Protein 4K39 (pdb70)

B-factor: mean 26.73, std 8.65, range [12.4, 68.25]

Organism: Clostridium perfringens (strain ATCC 13124 / DSM 756 / JCM 1290 / NCIMB 6125 / NCTC 8237 / Type A) (NCBI:txid195103)

Sequence (740 aa):
PPLSLLIKPASSGCNLKCTYCFYHKSYGIMRDEVLESMVKRVLNEANGHCSFAFQGGEPTLAGLEFFEKLMELQRKHNYKNLKIYNSLQTNGTLIDESWAKFLSENKFLVGLSMDGPKEIHNLNRKDCCGLDTFSKVERAAELFKKYKVEFNILCVVTSNTARHVNKVYKYFKEKDFKFLQFINCLDPLYEEKGKYNYSLKPKDYTKFLKNLFDFWYEDFLNGNRVSIRYFDGLLETILLGKSSSCGMNGTCTCQQFVVESDGSVYPCDFYVLDKWRLGNIQDMTMKELFETNKNHEFIKLSFKVHEECKKCKWFRLCKGGCRRCRDSKEDSALELNYYCQSYKEFFEYAFPRLINVANNIKPPLSLLIKPASSGCNLKCTYCFYHSYGIMRDEVLESMVKRVLNEANGHCSFAFQGGEPTLAGLEFFEKLMELQRKHNYKNLKIYNSLQTNGTLIDESWAKFLSENKFLVGLSMDGPKEIHNLNRKDCCGLDTFSKVERAAELFKKYKVEFNILCVVTSNTARHVNKVYKYFKEKDFKFLQFINCLDPLYEEKGKYNYSLKPKDYTKFLKNLFDFWYEDFLNGNRVSIRYFDGLLETILLGKSSSCGMNGTCTCQFVVESDGSVYPCDDFYVLDKWRLGNIQDMTMKELFETNKNHEFIKLSFKVHEECKKCKWFRLCKGGCRRCRDSKEDSALELNYYCQSYKEFFEYAFPRLINVANNIAVPSCIPSRAAVPSCCIPSRA

Foldseek 3Di:
DEEEEEEAQQAQAAQFDFQLDPQNVTPGGFDPVQLLLQLLLNLVPGDQAYEYEYDHHARCVNDPVSVVVNVVSNVPRNVVPHHYAYEYEHCQLPDDLVNLQVLLVVQYEYEHEAAADQPRRLVGIAGPVSHGRRVSSVVSVVSCVVSVRHYAYEHEQWLVCLVPVVRRVVRCVVVVRQHYEYHYRFHQFQDDADPDPRGQALVSLLSNLLVNLVVQLVCVVVVNHGHYQVLVQLLCCVPPVGGPDAQQNQWFAQNFYQHSHQFTFRDPSDPDPQGGQGGSSPDRPVSSCPGPSNVCRGVLSNDDEPVLVPDPCCSRRNQTGQSQQRNHPPDRGHRGSNVVSVVSSCVNCVVVSVVVSVVVD/DAEEAEEEQQAQAAQWDFQLDPCCGGDGFDLLQLLLLLLQNLVPGDQEYEYEYDHRASCVSDPVVVVSNVVSNVVRNPVVHHYAYEYEHCQLVDDLVNLQVQLVVQYEYEHEAAADQVRRLVGIAGPVSHGRVVSSVVSVVSNVVSVHHYAYEHEQWLVCLVVVVRRVVRCVVVVRQHYEYHASDDQAQDDPPPGRRHDALVSLLSSLLVNLVVQLVCVVVVNHRHYQVLVQLLCCVQPVGGPDAQFHQWFAQNQYQGSHQFTFRDPSDPDPQGGQGGSNPDRVVSSCPGPSNVVRGVLSNDDEPVLVPDPCCSRRNQTHQSQQRNDPPDRGHGRSNVVSVVSSCVSCVVVSVVVSVVD/DDDPVDDDDD/DDDPVDDDDD

Secondary structure (DSSP, 8-state):
--EEEEE-TTTT--SB--TT--------SPPHHHHHHHHHHHHHH-SSEEEEEE-SS-GGGG-HHHHHHHHHHHHHH-TT--EEEEEEEE--TT--HHHHHHHHHTT-EEEEE--SSHHHHHTT--BTTS---HHHHHHHHHHHHHHT-EEEEEEEE-HHHHH-HHHHHHHHHHTT--EEEEEEPPPPTTSPTT-STT---HHHHHHHHHHHHHHHHHHHHTT---EEHHHHHHHHHHHHS--SBTTSSSS-----EE-TTSEEES-GGG-SGGG--EETTTS-HHHHHTSHHHHHHHHHTTPPPHHHHT-TTHHHHTT--GGGT--STTSPP-S-TTHHHHHHHHHHHHHHHHHHHHHT-/--EEEEE-TTTT--SB--TT-S--------HHHHHHHHHHHHHH-SSEEEEEE-SS-GGGG-HHHHHHHHHHHHHH-TT--EEEEEEEE-STT--HHHHHHHHHTT-EEEEE--SSHHHHHHH-BBTTS-B-HHHHHHHHHHHHHHT-EEEEEEEE-TTGGG-HHHHHHHHHHTT--EEEEEE-PPPTTSPTTSSSSS--HHHHHHHHHHHHHHHHHHHHTT---EEHHHHHHHHHHHHSS-SBTTSSSS-----EE-TTSEEES-GGG-SGGG--EETTTS-HHHHHHSHHHHHHHHHTT---HHHHT-TTHHHHTT--GGGG--STTS-----TTHHHHHHHHHHHHHHHHHHHHT-/-B-TTS----/-B-TTS----

Radius of gyration: 32.11 Å; Cα contacts (8 Å, |Δi|>4): 1420; chains: 4; bounding box: 66×58×91 Å

Structure (mmCIF, N/CA/C/O backbone):
data_4K39
#
_entry.id   4K39
#
_cell.length_a   44.031
_cell.length_b   91.915
_cell.length_c   91.004
_cell.angle_alpha   90.000
_cell.angle_beta   91.100
_cell.angle_gamma   90.000
#
_symmetry.space_group_name_H-M   'P 1 21 1'
#
loop_
_entity.id
_entity.type
_entity.pdbx_description
1 polymer 'Anaerobic sulfatase-maturating enzyme'
2 polymer 'Cp18Cys peptide'
3 non-polymer 'IRON/SULFUR CLUSTER'
4 non-polymer S-ADENOSYLMETHIONINE
5 non-polymer GLYCEROL
6 non-polymer 'CHLORIDE ION'
7 water water
#
loop_
_atom_site.group_PDB
_atom_site.id
_atom_site.type_symbol
_atom_site.label_atom_id
_atom_site.label_alt_id
_atom_site.label_comp_id
_atom_site.label_asym_id
_atom_site.label_entity_id
_atom_site.label_seq_id
_atom_site.pdbx_PDB_ins_code
_atom_site.Cartn_x
_atom_site.Cartn_y
_atom_site.Cartn_z
_atom_site.occupancy
_atom_site.B_iso_or_equiv
_atom_site.auth_seq_id
_atom_site.auth_comp_id
_atom_site.auth_asym_id
_atom_site.auth_atom_id
_atom_site.pdbx_PDB_model_num
ATOM 1 N N . PRO A 1 2 ? 13.268 25.364 15.758 1.00 37.90 2 PRO A N 1
ATOM 2 C CA . PRO A 1 2 ? 13.187 24.492 16.931 1.00 36.79 2 PRO A CA 1
ATOM 3 C C . PRO A 1 2 ? 12.804 25.321 18.165 1.00 32.18 2 PRO A C 1
ATOM 4 O O . PRO A 1 2 ? 12.998 26.559 18.150 1.00 26.85 2 PRO A O 1
ATOM 6 N N . PRO A 1 3 ? 12.228 24.655 19.212 1.00 28.29 3 PRO A N 1
ATOM 7 C CA . PRO A 1 3 ? 11.968 25.354 20.486 1.00 24.15 3 PRO A CA 1
ATOM 8 C C . PRO A 1 3 ? 13.269 25.846 21.068 1.00 23.28 3 PRO A C 1
ATOM 9 O O . PRO A 1 3 ? 14.324 25.358 20.677 1.00 25.36 3 PRO A O 1
ATOM 13 N N . LEU A 1 4 ? 13.200 26.814 21.976 1.00 20.65 4 LEU A N 1
ATOM 14 C CA . LEU A 1 4 ? 14.401 27.367 22.583 1.00 22.64 4 LEU A CA 1
ATOM 15 C C . LEU A 1 4 ? 14.257 27.301 24.097 1.00 21.76 4 LEU A C 1
ATOM 16 O O . LEU A 1 4 ? 13.205 27.660 24.633 1.00 19.97 4 LEU A O 1
ATOM 21 N N . SER A 1 5 ? 15.319 26.861 24.773 1.00 20.13 5 SER A N 1
ATOM 22 C CA . SER A 1 5 ? 15.331 26.741 26.235 1.00 20.04 5 SER A CA 1
ATOM 23 C C . SER A 1 5 ? 16.559 27.499 26.703 1.00 19.27 5 SER A C 1
ATOM 24 O O . SER A 1 5 ? 17.645 27.262 26.158 1.00 17.25 5 SER A O 1
ATOM 27 N N . LEU A 1 6 ? 16.358 28.462 27.614 1.00 18.50 6 LEU A N 1
ATOM 28 C CA . LEU A 1 6 ? 17.428 29.284 28.224 1.00 17.92 6 LEU A CA 1
ATOM 29 C C . LEU A 1 6 ? 17.585 29.045 29.717 1.00 16.63 6 LEU A C 1
ATOM 30 O O . LEU A 1 6 ? 16.623 28.856 30.378 1.00 15.95 6 LEU A O 1
ATOM 35 N N . LEU A 1 7 ? 18.797 29.212 30.214 1.00 17.62 7 LEU A N 1
ATOM 36 C CA . LEU A 1 7 ? 19.081 29.172 31.640 1.00 18.13 7 LEU A CA 1
ATOM 37 C C . LEU A 1 7 ? 19.656 30.499 32.086 1.00 19.09 7 LEU A C 1
ATOM 38 O O . LEU A 1 7 ? 20.819 30.779 31.846 1.00 22.08 7 LEU A O 1
ATOM 43 N N . ILE A 1 8 ? 18.866 31.291 32.760 1.00 15.48 8 ILE A N 1
ATOM 44 C CA . ILE A 1 8 ? 19.180 32.709 32.948 1.00 14.55 8 ILE A CA 1
ATOM 45 C C . ILE A 1 8 ? 19.593 32.940 34.384 1.00 16.46 8 ILE A C 1
ATOM 46 O O . ILE A 1 8 ? 18.978 32.394 35.306 1.00 15.68 8 ILE A O 1
ATOM 51 N N . LYS A 1 9 ? 20.607 33.780 34.603 1.00 15.64 9 LYS A N 1
ATOM 52 C CA . LYS A 1 9 ? 21.076 34.118 35.936 1.00 15.48 9 LYS A CA 1
ATOM 53 C C . LYS A 1 9 ? 20.845 35.599 36.184 1.00 17.02 9 LYS A C 1
ATOM 54 O O . LYS A 1 9 ? 21.733 36.377 35.978 1.00 15.66 9 LYS A O 1
ATOM 60 N N . PRO A 1 10 ? 19.632 35.986 36.570 1.00 15.72 10 PRO A N 1
ATOM 61 C CA . PRO A 1 10 ? 19.285 37.408 36.581 1.00 15.75 10 PRO A CA 1
ATOM 62 C C . PRO A 1 10 ? 20.000 38.180 37.687 1.00 18.07 10 PRO A C 1
ATOM 63 O O . PRO A 1 10 ? 20.049 39.408 37.623 1.00 15.71 10 PRO A O 1
ATOM 67 N N . ALA A 1 11 ? 20.547 37.482 38.675 1.00 15.83 11 ALA A N 1
ATOM 68 C CA . ALA A 1 11 ? 21.325 38.152 39.719 1.00 15.70 11 ALA A CA 1
ATOM 69 C C . ALA A 1 11 ? 22.741 37.663 39.620 1.00 15.50 11 ALA A C 1
ATOM 70 O O . ALA A 1 11 ? 23.520 37.807 40.574 1.00 19.40 11 ALA A O 1
ATOM 72 N N . SER A 1 12 ? 23.076 37.072 38.478 1.00 16.20 12 SER A N 1
ATOM 73 C CA . SER A 1 12 ? 24.400 36.507 38.261 1.00 18.52 12 SER A CA 1
ATOM 74 C C . SER A 1 12 ? 24.698 35.428 39.295 1.00 21.51 12 SER A C 1
ATOM 75 O O . SER A 1 12 ? 23.837 34.614 39.628 1.00 19.75 12 SER A O 1
ATOM 78 N N . SER A 1 13 ? 25.925 35.435 39.800 1.00 23.09 13 SER A N 1
ATOM 79 C CA . SER A 1 13 ? 26.356 34.479 40.818 1.00 26.64 13 SER A CA 1
ATOM 80 C C . SER A 1 13 ? 26.030 34.987 42.221 1.00 22.57 13 SER A C 1
ATOM 81 O O . SER A 1 13 ? 26.417 34.368 43.218 1.00 25.92 13 SER A O 1
ATOM 84 N N . GLY A 1 14 ? 25.360 36.135 42.303 1.00 23.37 14 GLY A N 1
ATOM 85 C CA . GLY A 1 14 ? 25.071 36.774 43.581 1.00 21.65 14 GLY A CA 1
ATOM 86 C C . GLY A 1 14 ? 24.178 35.889 44.437 1.00 22.73 14 GLY A C 1
ATOM 87 O O . GLY A 1 14 ? 23.206 35.329 43.941 1.00 20.24 14 GLY A O 1
ATOM 88 N N . CYS A 1 15 ? 24.511 35.735 45.714 1.00 19.21 15 CYS A N 1
ATOM 89 C CA . CYS A 1 15 ? 23.680 34.924 46.604 1.00 19.63 15 CYS A CA 1
ATOM 90 C C . CYS A 1 15 ? 23.726 35.445 48.034 1.00 24.66 15 CYS A C 1
ATOM 91 O O . CYS A 1 15 ? 24.716 36.051 48.424 1.00 22.63 15 CYS A O 1
ATOM 94 N N . ASN A 1 16 ? 22.666 35.192 48.804 1.00 18.37 16 ASN A N 1
ATOM 95 C CA . ASN A 1 16 ? 22.642 35.552 50.212 1.00 19.50 16 ASN A CA 1
ATOM 96 C C . ASN A 1 16 ? 23.132 34.451 51.146 1.00 20.82 16 ASN A C 1
ATOM 97 O O . ASN A 1 16 ? 23.255 34.685 52.346 1.00 22.24 16 ASN A O 1
ATOM 102 N N . LEU A 1 17 ? 23.429 33.263 50.621 1.00 19.87 17 LEU A N 1
ATOM 103 C CA . LEU A 1 17 ? 23.950 32.182 51.476 1.00 20.55 17 LEU A CA 1
ATOM 104 C C . LEU A 1 17 ? 25.426 31.892 51.183 1.00 23.69 17 LEU A C 1
ATOM 105 O O . LEU A 1 17 ? 25.989 32.413 50.225 1.00 22.61 17 LEU A O 1
ATOM 110 N N . LYS A 1 18 ? 25.979 31.016 52.018 1.00 22.30 18 LYS A N 1
ATOM 111 C CA . LYS A 1 18 ? 27.330 30.522 51.860 1.00 22.08 18 LYS A CA 1
ATOM 112 C C . LYS A 1 18 ? 27.397 29.023 52.001 1.00 24.85 18 LYS A C 1
ATOM 113 O O . LYS A 1 18 ? 28.059 28.516 52.866 1.00 24.45 18 LYS A O 1
ATOM 119 N N . CYS A 1 19 ? 26.734 28.311 51.111 1.00 21.23 19 CYS A N 1
ATOM 120 C CA . CYS A 1 19 ? 26.704 26.834 51.227 1.00 21.44 19 CYS A CA 1
ATOM 121 C C . CYS A 1 19 ? 28.088 26.240 51.002 1.00 24.64 19 CYS A C 1
ATOM 122 O O . CYS A 1 19 ? 28.730 26.529 49.992 1.00 22.99 19 CYS A O 1
ATOM 125 N N . THR A 1 20 ? 28.533 25.382 51.923 1.00 24.38 20 THR A N 1
ATOM 126 C CA . THR A 1 20 ? 29.917 24.894 51.931 1.00 24.31 20 THR A CA 1
ATOM 127 C C . THR A 1 20 ? 30.434 24.333 50.614 1.00 24.89 20 THR A C 1
ATOM 128 O O . THR A 1 20 ? 31.618 24.479 50.314 1.00 27.67 20 THR A O 1
ATOM 132 N N . TYR A 1 21 ? 29.562 23.696 49.828 1.00 20.14 21 TYR A N 1
ATOM 133 C CA . TYR A 1 21 ? 29.981 22.998 48.610 1.00 23.35 21 TYR A CA 1
ATOM 134 C C . TYR A 1 21 ? 29.801 23.850 47.363 1.00 24.84 21 TYR A C 1
ATOM 135 O O . TYR A 1 21 ? 30.133 23.438 46.250 1.00 24.34 21 TYR A O 1
ATOM 144 N N . CYS A 1 22 ? 29.254 25.040 47.541 1.00 25.55 22 CYS A N 1
ATOM 145 C CA . CYS A 1 22 ? 28.853 25.780 46.353 1.00 27.97 22 CYS A CA 1
ATOM 146 C C . CYS A 1 22 ? 30.037 26.465 45.690 1.00 28.76 22 CYS A C 1
ATOM 147 O O . CYS A 1 22 ? 30.827 27.153 46.354 1.00 30.69 22 CYS A O 1
ATOM 150 N N . PHE A 1 23 ? 30.153 26.240 44.386 1.00 29.77 23 PHE A N 1
ATOM 151 C CA . PHE A 1 23 ? 31.110 26.962 43.545 1.00 34.02 23 PHE A CA 1
ATOM 152 C C . PHE A 1 23 ? 30.444 27.920 42.538 1.00 38.46 23 PHE A C 1
ATOM 153 O O . PHE A 1 23 ? 31.120 28.430 41.631 1.00 37.22 23 PHE A O 1
ATOM 161 N N . TYR A 1 24 ? 29.121 28.143 42.657 1.00 34.66 24 TYR A N 1
ATOM 162 C CA . TYR A 1 24 ? 28.410 29.099 41.801 1.00 34.34 24 TYR A CA 1
ATOM 163 C C . TYR A 1 24 ? 28.268 30.452 42.395 1.00 36.46 24 TYR A C 1
ATOM 164 O O . TYR A 1 24 ? 27.727 31.270 41.734 1.00 37.12 24 TYR A O 1
ATOM 173 N N . HIS A 1 25 ? 28.656 30.699 43.644 1.00 31.95 25 HIS A N 1
ATOM 174 C CA . HIS A 1 25 ? 28.517 32.064 44.194 1.00 36.91 25 HIS A CA 1
ATOM 175 C C . HIS A 1 25 ? 29.852 32.683 44.638 1.00 36.80 25 HIS A C 1
ATOM 176 O O . HIS A 1 25 ? 30.908 32.183 44.314 1.00 45.56 25 HIS A O 1
ATOM 178 N N . LYS A 1 34 ? 33.135 35.925 39.570 1.00 44.77 34 LYS A N 1
ATOM 179 C CA . LYS A 1 34 ? 32.748 37.213 39.015 1.00 44.07 34 LYS A CA 1
ATOM 180 C C . LYS A 1 34 ? 31.227 37.351 39.038 1.00 40.62 34 LYS A C 1
ATOM 181 O O . LYS A 1 34 ? 30.509 36.484 38.513 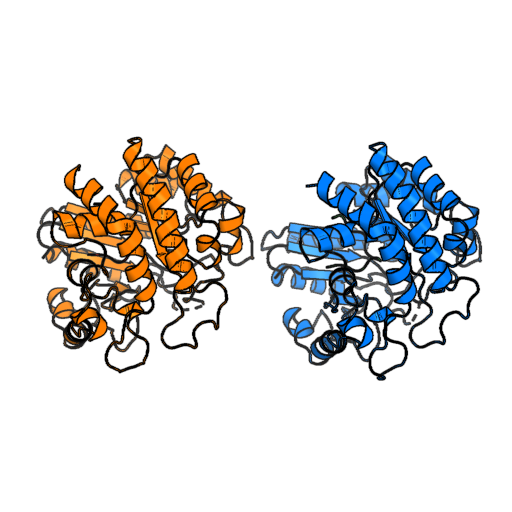1.00 41.76 34 LYS A O 1
ATOM 183 N N . SER A 1 35 ? 30.726 38.416 39.658 1.00 36.86 35 SER A N 1
ATOM 184 C CA . SER A 1 35 ? 29.304 38.730 39.547 1.00 32.67 35 SER A CA 1
ATOM 185 C C . SER A 1 35 ? 29.084 39.897 38.602 1.00 33.91 35 SER A C 1
ATOM 186 O O . SER A 1 35 ? 29.660 40.974 38.778 1.00 32.44 35 SER A O 1
ATOM 189 N N . TYR A 1 36 ? 28.234 39.705 37.607 1.00 29.31 36 TYR A N 1
ATOM 190 C CA . TYR A 1 36 ? 27.936 40.807 36.711 1.00 27.81 36 TYR A CA 1
ATOM 191 C C . TYR A 1 36 ? 26.820 41.688 37.276 1.00 28.26 36 TYR A C 1
ATOM 192 O O . TYR A 1 36 ? 26.351 42.589 36.581 1.00 28.75 36 TYR A O 1
ATOM 201 N N . GLY A 1 37 ? 26.399 41.426 38.523 1.00 24.67 37 GLY A N 1
ATOM 202 C CA . GLY A 1 37 ? 25.335 42.201 39.147 1.00 22.66 37 GLY A CA 1
ATOM 203 C C . GLY A 1 37 ? 23.945 41.791 38.684 1.00 20.77 37 GLY A C 1
ATOM 204 O O . GLY A 1 37 ? 23.753 40.664 38.218 1.00 24.89 37 GLY A O 1
ATOM 205 N N . ILE A 1 38 ? 22.963 42.684 38.803 1.00 19.32 38 ILE A N 1
ATOM 206 C CA . ILE A 1 38 ? 21.611 42.342 38.380 1.00 19.51 38 ILE A CA 1
ATOM 207 C C . ILE A 1 38 ? 21.439 42.653 36.907 1.00 20.50 38 ILE A C 1
ATOM 208 O O . ILE A 1 38 ? 21.880 43.711 36.422 1.00 16.18 38 ILE A O 1
ATOM 213 N N . MET A 1 39 ? 20.804 41.731 36.177 1.00 16.50 39 MET A N 1
ATOM 214 C CA . MET A 1 39 ? 20.546 41.964 34.771 1.00 18.99 39 MET A CA 1
ATOM 215 C C . MET A 1 39 ? 19.779 43.285 34.510 1.00 19.45 39 MET A C 1
ATOM 216 O O . MET A 1 39 ? 18.709 43.527 35.078 1.00 17.80 39 MET A O 1
ATOM 221 N N . ARG A 1 40 ? 20.335 44.150 33.695 1.00 16.12 40 ARG A N 1
ATOM 222 C CA . ARG A 1 40 ? 19.700 45.418 33.363 1.00 19.74 40 ARG A CA 1
ATOM 223 C C . ARG A 1 40 ? 18.451 45.227 32.514 1.00 21.33 40 ARG A C 1
ATOM 224 O O . ARG A 1 40 ? 18.317 44.235 31.842 1.00 18.93 40 ARG A O 1
ATOM 232 N N . ASP A 1 41 ? 17.580 46.218 32.515 1.00 21.03 41 ASP A N 1
ATOM 233 C CA . ASP A 1 41 ? 16.324 46.131 31.770 1.00 21.32 41 ASP A CA 1
ATOM 234 C C . ASP A 1 41 ? 16.536 45.979 30.273 1.00 22.88 41 ASP A C 1
ATOM 235 O O . ASP A 1 41 ? 15.817 45.232 29.615 1.00 21.16 41 ASP A O 1
ATOM 240 N N . GLU A 1 42 ? 17.513 46.691 29.720 1.00 21.68 42 GLU A N 1
ATOM 241 C CA . GLU A 1 42 ? 17.719 46.584 28.280 1.00 25.89 42 GLU A CA 1
ATOM 242 C C . GLU A 1 42 ? 18.213 45.186 27.887 1.00 20.65 42 GLU A C 1
ATOM 243 O O . GLU A 1 42 ? 17.948 44.728 26.788 1.00 17.56 42 GLU A O 1
ATOM 249 N N . VAL A 1 43 ? 18.946 44.513 28.776 1.00 20.20 43 VAL A N 1
ATOM 250 C CA . VAL A 1 43 ? 19.404 43.166 28.464 1.00 18.54 43 VAL A CA 1
ATOM 251 C C . VAL A 1 43 ? 18.226 42.204 28.549 1.00 20.44 43 VAL A C 1
ATOM 252 O O . VAL A 1 43 ? 18.064 41.331 27.691 1.00 18.54 43 VAL A O 1
ATOM 256 N N . LEU A 1 44 ? 17.432 42.353 29.612 1.00 18.15 44 LEU A N 1
ATOM 257 C CA . LEU A 1 44 ? 16.220 41.558 29.798 1.00 19.50 44 LEU A CA 1
ATOM 258 C C . LEU A 1 44 ? 15.301 41.739 28.569 1.00 18.04 44 LEU A C 1
ATOM 259 O O . LEU A 1 44 ? 14.769 40.773 28.014 1.00 18.06 44 LEU A O 1
ATOM 264 N N . GLU A 1 45 ? 15.114 42.981 28.149 1.00 19.45 45 GLU A N 1
ATOM 265 C CA . GLU A 1 45 ? 14.224 43.246 27.024 1.00 20.37 45 GLU A CA 1
ATOM 266 C C . GLU A 1 45 ? 14.753 42.607 25.743 1.00 19.46 45 GLU A C 1
ATOM 267 O O . GLU A 1 45 ? 14.003 41.999 24.962 1.00 19.07 45 GLU A O 1
ATOM 273 N N . SER A 1 46 ? 16.045 42.795 25.490 1.00 17.09 46 SER A N 1
ATOM 274 C CA . SER A 1 46 ? 16.643 42.265 24.278 1.00 18.64 46 SER A CA 1
ATOM 275 C C . SER A 1 46 ? 16.553 40.740 24.286 1.00 21.04 46 SER A C 1
ATOM 276 O O . SER A 1 46 ? 16.241 40.118 23.269 1.00 18.35 46 SER A O 1
ATOM 279 N N . MET A 1 47 ? 16.765 40.136 25.453 1.00 16.45 47 MET A N 1
ATOM 280 C CA . MET A 1 47 ? 16.696 38.691 25.561 1.00 17.62 47 MET A CA 1
ATOM 281 C C . MET A 1 47 ? 15.295 38.129 25.303 1.00 16.65 47 MET A C 1
ATOM 282 O O . MET A 1 47 ? 15.113 37.201 24.508 1.00 16.60 47 MET A O 1
ATOM 287 N N . VAL A 1 48 ? 14.300 38.698 25.965 1.00 14.73 48 VAL A N 1
ATOM 288 C CA . VAL A 1 48 ? 12.947 38.201 25.811 1.00 17.35 48 VAL A CA 1
ATOM 289 C C . VAL A 1 48 ? 12.427 38.344 24.381 1.00 18.25 48 VAL A C 1
ATOM 290 O O . VAL A 1 48 ? 11.857 37.407 23.836 1.00 16.10 48 VAL A O 1
ATOM 294 N N . LYS A 1 49 ? 12.669 39.492 23.768 1.00 14.99 49 LYS A N 1
ATOM 295 C CA . LYS A 1 49 ? 12.229 39.697 22.384 1.00 17.81 49 LYS A CA 1
ATOM 296 C C . LYS A 1 49 ? 12.902 38.726 21.403 1.00 18.69 49 LYS A C 1
ATOM 297 O O . LYS A 1 49 ? 12.246 38.186 20.508 1.00 17.37 49 LYS A O 1
ATOM 303 N N . ARG A 1 50 ? 14.211 38.517 21.556 1.00 17.11 50 ARG A N 1
ATOM 304 C CA . ARG A 1 50 ? 14.935 37.653 20.639 1.00 18.18 50 ARG A CA 1
ATOM 305 C C . ARG A 1 50 ? 14.429 36.225 20.727 1.00 16.86 50 ARG A C 1
ATOM 306 O O . ARG A 1 50 ? 14.211 35.579 19.689 1.00 18.14 50 ARG A O 1
ATOM 314 N N . VAL A 1 51 ? 14.199 35.740 21.946 1.00 17.64 51 VAL A N 1
ATOM 315 C CA . VAL A 1 51 ? 13.702 34.380 22.140 1.00 17.44 51 VAL A CA 1
ATOM 316 C C . VAL A 1 51 ? 12.321 34.226 21.500 1.00 16.83 51 VAL A C 1
ATOM 317 O O . VAL A 1 51 ? 12.067 33.265 20.777 1.00 16.13 51 VAL A O 1
ATOM 321 N N . LEU A 1 52 ? 11.450 35.210 21.720 1.00 15.34 52 LEU A N 1
ATOM 322 C CA . LEU A 1 52 ? 10.082 35.114 21.200 1.00 16.29 52 LEU A CA 1
ATOM 323 C C . LEU A 1 52 ? 10.047 35.234 19.673 1.00 15.17 52 LEU A C 1
ATOM 324 O O . LEU A 1 52 ? 9.156 34.639 19.022 1.00 17.42 52 LEU A O 1
ATOM 329 N N . ASN A 1 53 ? 11.002 35.974 19.102 1.00 16.81 53 ASN A N 1
ATOM 330 C CA . ASN A 1 53 ? 11.102 36.127 17.623 1.00 17.15 53 ASN A CA 1
ATOM 331 C C . ASN A 1 53 ? 11.734 34.925 16.950 1.00 19.63 53 ASN A C 1
ATOM 332 O O . ASN A 1 53 ? 11.415 34.600 15.803 1.00 20.09 53 ASN A O 1
ATOM 337 N N . GLU A 1 54 ? 12.652 34.271 17.654 1.00 17.95 54 GLU A N 1
ATOM 338 C CA . GLU A 1 54 ? 13.430 33.185 17.042 1.00 16.99 54 GLU A CA 1
ATOM 339 C C . GLU A 1 54 ? 12.934 31.772 17.283 1.00 22.96 54 GLU A C 1
ATOM 340 O O . GLU A 1 54 ? 13.083 30.881 16.418 1.00 20.80 54 GLU A O 1
ATOM 346 N N . ALA A 1 55 ? 12.315 31.554 18.437 1.00 19.26 55 ALA A N 1
ATOM 347 C CA . ALA A 1 55 ? 11.855 30.215 18.786 1.00 18.29 55 ALA A CA 1
ATOM 348 C C . ALA A 1 55 ? 10.681 29.767 17.920 1.00 24.34 55 ALA A C 1
ATOM 349 O O . ALA A 1 55 ? 9.874 30.590 17.474 1.00 19.68 55 ALA A O 1
ATOM 351 N N . ASN A 1 56 ? 10.587 28.455 17.706 1.00 20.13 56 ASN A N 1
ATOM 352 C CA . ASN A 1 56 ? 9.419 27.858 17.068 1.00 22.73 56 ASN A CA 1
ATOM 353 C C . ASN A 1 56 ? 8.820 26.831 18.019 1.00 22.08 56 ASN A C 1
ATOM 354 O O . ASN A 1 56 ? 9.555 26.209 18.767 1.00 23.31 56 ASN A O 1
ATOM 359 N N . GLY A 1 57 ? 7.493 26.693 18.033 1.00 18.80 57 GLY A N 1
ATOM 360 C CA . GLY A 1 57 ? 6.833 25.730 18.900 1.00 25.24 57 GLY A CA 1
ATOM 361 C C . GLY A 1 57 ? 6.591 26.259 20.300 1.00 21.72 57 GLY A C 1
ATOM 362 O O . GLY A 1 57 ? 5.455 26.558 20.710 1.00 23.19 57 GLY A O 1
ATOM 363 N N . HIS A 1 58 ? 7.671 26.432 21.042 1.00 22.02 58 HIS A N 1
ATOM 364 C CA . HIS A 1 58 ? 7.523 26.948 22.400 1.00 18.12 58 HIS A CA 1
ATOM 365 C C . HIS A 1 58 ? 8.869 27.445 22.850 1.00 18.63 58 HIS A C 1
ATOM 366 O O . HIS A 1 58 ? 9.880 27.249 22.177 1.00 16.63 58 HIS A O 1
ATOM 373 N N . CYS A 1 59 ? 8.896 28.098 23.991 1.00 17.91 59 CYS A N 1
ATOM 374 C CA . CYS A 1 59 ? 10.193 28.402 24.577 1.00 18.36 59 CYS A CA 1
ATOM 375 C C . CYS A 1 59 ? 10.138 28.264 26.086 1.00 16.90 59 CYS A C 1
ATOM 376 O O . CYS A 1 59 ? 9.070 28.166 26.685 1.00 15.15 59 CYS A O 1
ATOM 379 N N . SER A 1 60 ? 11.296 28.201 26.723 1.00 15.11 60 SER A N 1
ATOM 380 C CA . SER A 1 60 ? 11.348 28.043 28.158 1.00 15.75 60 SER A CA 1
ATOM 381 C C . SER A 1 60 ? 12.370 28.956 28.752 1.00 15.75 60 SER A C 1
ATOM 382 O O . SER A 1 60 ? 13.460 29.029 28.256 1.00 17.98 60 SER A O 1
ATOM 385 N N . PHE A 1 61 ? 12.012 29.625 29.828 1.00 14.26 61 PHE A N 1
ATOM 386 C CA . PHE A 1 61 ? 12.939 30.521 30.523 1.00 14.49 61 PHE A CA 1
ATOM 387 C C . PHE A 1 61 ? 13.129 29.963 31.923 1.00 16.83 61 PHE A C 1
ATOM 388 O O . PHE A 1 61 ? 12.160 29.902 32.680 1.00 16.05 61 PHE A O 1
ATOM 396 N N . ALA A 1 62 ? 14.358 29.559 32.265 1.00 14.17 62 ALA A N 1
ATOM 397 C CA . ALA A 1 62 ? 14.643 28.996 33.591 1.00 17.25 62 ALA A CA 1
ATOM 398 C C . ALA A 1 62 ? 15.590 29.926 34.359 1.00 18.30 62 ALA A C 1
ATOM 399 O O . ALA A 1 62 ? 16.682 30.251 33.874 1.00 21.19 62 ALA A O 1
ATOM 401 N N . PHE A 1 63 ? 15.182 30.360 35.553 1.00 15.12 63 PHE A N 1
ATOM 402 C CA . PHE A 1 63 ? 15.982 31.339 36.287 1.00 15.50 63 PHE A CA 1
ATOM 403 C C . PHE A 1 63 ? 16.704 30.691 37.444 1.00 17.11 63 PHE A C 1
ATOM 404 O O . PHE A 1 63 ? 16.085 29.998 38.252 1.00 16.19 63 PHE A O 1
ATOM 412 N N . GLN A 1 64 ? 18.006 30.918 37.468 1.00 14.75 64 GLN A N 1
ATOM 413 C CA . GLN A 1 64 ? 18.912 30.180 38.290 1.00 16.62 64 GLN A CA 1
ATOM 414 C C . GLN A 1 64 ? 20.010 31.158 38.773 1.00 16.44 64 GLN A C 1
ATOM 415 O O . GLN A 1 64 ? 19.768 32.281 38.765 1.00 19.18 64 GLN A O 1
ATOM 421 N N . GLY A 1 65 ? 21.167 30.748 39.234 1.00 21.20 65 GLY A N 1
ATOM 422 C CA . GLY A 1 65 ? 22.178 31.650 39.768 1.00 19.60 65 GLY A CA 1
ATOM 423 C C . GLY A 1 65 ? 23.191 30.830 40.544 1.00 20.27 65 GLY A C 1
ATOM 424 O O . GLY A 1 65 ? 23.475 29.688 40.157 1.00 20.26 65 GLY A O 1
ATOM 425 N N . GLY A 1 66 ? 23.682 31.349 41.667 1.00 22.13 66 GLY A N 1
ATOM 426 C CA . GLY A 1 66 ? 23.185 32.574 42.275 1.00 18.90 66 GLY A CA 1
ATOM 427 C C . GLY A 1 66 ? 21.817 32.324 42.895 1.00 21.16 66 GLY A C 1
ATOM 428 O O . GLY A 1 66 ? 21.231 31.237 42.726 1.00 23.34 66 GLY A O 1
ATOM 429 N N . GLU A 1 67 ? 21.319 33.299 43.641 1.00 15.36 67 GLU A N 1
ATOM 430 C CA . GLU A 1 67 ? 19.944 33.253 44.125 1.00 14.27 67 GLU A CA 1
ATOM 431 C C . GLU A 1 67 ? 19.095 34.180 43.235 1.00 16.49 67 GLU A C 1
ATOM 432 O O . GLU A 1 67 ? 19.149 35.408 43.367 1.00 16.21 67 GLU A O 1
ATOM 438 N N . PRO A 1 68 ? 18.290 33.607 42.322 1.00 15.30 68 PRO A N 1
ATOM 439 C CA . PRO A 1 68 ? 17.611 34.500 41.354 1.00 14.31 68 PRO A CA 1
ATOM 440 C C . PRO A 1 68 ? 16.589 35.478 41.966 1.00 17.33 68 PRO A C 1
ATOM 441 O O . PRO A 1 68 ? 16.384 36.590 41.425 1.00 15.77 68 PRO A O 1
ATOM 445 N N . THR A 1 69 ? 15.999 35.139 43.115 1.00 15.76 69 THR A N 1
ATOM 446 C CA . THR A 1 69 ? 15.112 36.129 43.768 1.00 16.75 69 THR A CA 1
ATOM 447 C C . THR A 1 69 ? 15.821 37.424 44.220 1.00 16.48 69 THR A C 1
ATOM 448 O O . THR A 1 69 ? 15.162 38.412 44.517 1.00 14.65 69 THR A O 1
ATOM 452 N N . LEU A 1 70 ? 17.149 37.449 44.237 1.00 15.64 70 LEU A N 1
ATOM 453 C CA . LEU A 1 70 ? 17.856 38.691 44.550 1.00 16.38 70 LEU A CA 1
ATOM 454 C C . LEU A 1 70 ? 17.650 39.726 43.444 1.00 19.48 70 LEU A C 1
ATOM 455 O O . LEU A 1 70 ? 17.869 40.913 43.654 1.00 18.72 70 LEU A O 1
ATOM 460 N N . ALA A 1 71 ? 17.209 39.286 42.265 1.00 17.19 71 ALA A N 1
ATOM 461 C CA . ALA A 1 71 ? 16.893 40.272 41.222 1.00 18.90 71 ALA A CA 1
ATOM 462 C C . ALA A 1 71 ? 15.676 41.132 41.612 1.00 16.51 71 ALA A C 1
ATOM 463 O O . ALA A 1 71 ? 15.489 42.230 41.089 1.00 19.11 71 ALA A O 1
ATOM 465 N N . GLY A 1 72 ? 14.842 40.603 42.501 1.00 16.93 72 GLY A N 1
ATOM 466 C CA . GLY A 1 72 ? 13.658 41.294 42.977 1.00 19.98 72 GLY A CA 1
ATOM 467 C C . GLY A 1 72 ? 12.391 40.958 42.212 1.00 20.40 72 GLY A C 1
ATOM 468 O O . GLY A 1 72 ? 12.453 40.579 41.033 1.00 16.69 72 GLY A O 1
ATOM 469 N N . LEU A 1 73 ? 11.253 41.097 42.855 1.00 19.67 73 LEU A N 1
ATOM 470 C CA . LEU A 1 73 ? 9.988 40.795 42.227 1.00 23.10 73 LEU A CA 1
ATOM 471 C C . LEU A 1 73 ? 9.689 41.680 41.033 1.00 21.28 73 LEU A C 1
ATOM 472 O O . LEU A 1 73 ? 9.100 41.227 40.079 1.00 23.06 73 LEU A O 1
ATOM 477 N N . GLU A 1 74 ? 10.069 42.945 41.093 1.00 18.78 74 GLU A N 1
ATOM 478 C CA . GLU A 1 74 ? 9.736 43.818 39.987 1.00 21.26 74 GLU A CA 1
ATOM 479 C C . GLU A 1 74 ? 10.448 43.380 38.684 1.00 20.63 74 GLU A C 1
ATOM 480 O O . GLU A 1 74 ? 9.897 43.561 37.609 1.00 18.41 74 GLU A O 1
ATOM 482 N N . PHE A 1 75 ? 11.646 42.801 38.797 1.00 17.96 75 PHE A N 1
ATOM 483 C CA . PHE A 1 75 ? 12.344 42.228 37.632 1.00 20.95 75 PHE A CA 1
ATOM 484 C C . PHE A 1 75 ? 11.469 41.148 36.988 1.00 18.48 75 PHE A C 1
ATOM 485 O O . PHE A 1 75 ? 11.321 41.068 35.743 1.00 17.50 75 PHE A O 1
ATOM 493 N N . PHE A 1 76 ? 10.870 40.315 37.830 1.00 15.99 76 PHE A N 1
ATOM 494 C CA . PHE A 1 76 ? 10.076 39.213 37.298 1.00 16.29 76 PHE A CA 1
ATOM 495 C C . PHE A 1 76 ? 8.736 39.710 36.789 1.00 17.30 76 PHE A C 1
ATOM 496 O O . PHE A 1 76 ? 8.193 39.172 35.833 1.00 15.53 76 PHE A O 1
ATOM 504 N N . GLU A 1 77 ? 8.208 40.739 37.411 1.00 17.93 77 GLU A N 1
ATOM 505 C CA . GLU A 1 77 ? 7.003 41.320 36.876 1.00 17.91 77 GLU A CA 1
ATOM 506 C C . GLU A 1 77 ? 7.261 41.879 35.477 1.00 20.04 77 GLU A C 1
ATOM 507 O O . GLU A 1 77 ? 6.433 41.730 34.629 1.00 21.41 77 GLU A O 1
ATOM 513 N N . LYS A 1 78 ? 8.407 42.513 35.267 1.00 17.26 78 LYS A N 1
ATOM 514 C CA . LYS A 1 78 ? 8.749 43.096 33.976 1.00 18.64 78 LYS A CA 1
ATOM 515 C C . LYS A 1 78 ? 8.878 42.013 32.932 1.00 19.25 78 LYS A C 1
ATOM 516 O O . LYS A 1 78 ? 8.431 42.175 31.795 1.00 17.36 78 LYS A O 1
ATOM 522 N N . LEU A 1 79 ? 9.509 40.911 33.332 1.00 14.52 79 LEU A N 1
ATOM 523 C CA . LEU A 1 79 ? 9.608 39.717 32.498 1.00 15.47 79 LEU A CA 1
ATOM 524 C C . LEU A 1 79 ? 8.242 39.284 31.984 1.00 15.07 79 LEU A C 1
ATOM 525 O O . LEU A 1 79 ? 8.080 39.057 30.795 1.00 15.52 79 LEU A O 1
ATOM 530 N N . MET A 1 80 ? 7.251 39.181 32.864 1.00 14.43 80 MET A N 1
ATOM 531 C CA . MET A 1 80 ? 5.929 38.739 32.430 1.00 17.20 80 MET A CA 1
ATOM 532 C C . MET A 1 80 ? 5.265 39.724 31.464 1.00 17.97 80 MET A C 1
ATOM 533 O O . MET A 1 80 ? 4.608 39.320 30.482 1.00 18.86 80 MET A O 1
ATOM 538 N N . GLU A 1 81 ? 5.460 40.997 31.719 1.00 17.68 81 GLU A N 1
ATOM 539 C CA . GLU A 1 81 ? 4.929 41.997 30.854 1.00 19.06 81 GLU A CA 1
ATOM 540 C C . GLU A 1 81 ? 5.575 41.885 29.493 1.00 18.96 81 GLU A C 1
ATOM 541 O O . GLU A 1 81 ? 4.898 41.858 28.518 1.00 18.39 81 GLU A O 1
ATOM 547 N N . LEU A 1 82 ? 6.882 41.789 29.426 1.00 14.57 82 LEU A N 1
ATOM 548 C CA . LEU A 1 82 ? 7.537 41.572 28.133 1.00 16.28 82 LEU A CA 1
ATOM 549 C C . LEU A 1 82 ? 7.003 40.330 27.391 1.00 18.77 82 LEU A C 1
ATOM 550 O O . LEU A 1 82 ? 6.811 40.365 26.166 1.00 17.61 82 LEU A O 1
ATOM 555 N N . GLN A 1 83 ? 6.735 39.246 28.122 1.00 16.72 83 GLN A N 1
ATOM 556 C CA . GLN A 1 83 ? 6.240 38.025 27.474 1.00 15.15 83 GLN A CA 1
ATOM 557 C C . GLN A 1 83 ? 4.831 38.260 26.922 1.00 18.15 83 GLN A C 1
ATOM 558 O O . GLN A 1 83 ? 4.477 37.734 25.844 1.00 18.92 83 GLN A O 1
ATOM 564 N N . ARG A 1 84 ? 4.033 38.973 27.665 1.00 18.74 84 ARG A N 1
ATOM 565 C CA . ARG A 1 84 ? 2.705 39.319 27.233 1.00 22.07 84 ARG A CA 1
ATOM 566 C C . ARG A 1 84 ? 2.725 40.149 25.923 1.00 21.45 84 ARG A C 1
ATOM 567 O O . ARG A 1 84 ? 1.978 39.880 25.004 1.00 22.75 84 ARG A O 1
ATOM 575 N N . LYS A 1 85 ? 3.589 41.143 25.853 1.00 19.60 85 LYS A N 1
ATOM 576 C CA . LYS A 1 85 ? 3.576 42.125 24.758 1.00 20.10 85 LYS A CA 1
ATOM 577 C C . LYS A 1 85 ? 4.267 41.623 23.502 1.00 22.74 85 LYS A C 1
ATOM 578 O O . LYS A 1 85 ? 3.927 42.036 22.395 1.00 19.99 85 LYS A O 1
ATOM 584 N N . HIS A 1 86 ? 5.252 40.742 23.655 1.00 18.71 86 HIS A N 1
ATOM 585 C CA . HIS A 1 86 ? 6.172 40.548 22.533 1.00 19.57 86 HIS A CA 1
ATOM 586 C C . HIS A 1 86 ? 6.143 39.138 21.942 1.00 17.42 86 HIS A C 1
ATOM 587 O O . HIS A 1 86 ? 6.970 38.786 21.102 1.00 19.51 86 HIS A O 1
ATOM 594 N N . ASN A 1 87 ? 5.156 38.351 22.372 1.00 18.34 87 ASN A N 1
ATOM 595 C CA . ASN A 1 87 ? 4.984 36.981 21.893 1.00 14.26 87 ASN A CA 1
ATOM 596 C C . ASN A 1 87 ? 4.133 36.995 20.628 1.00 16.84 87 ASN A C 1
ATOM 597 O O . ASN A 1 87 ? 2.975 36.560 20.664 1.00 17.47 87 ASN A O 1
ATOM 602 N N . TYR A 1 88 ? 4.702 37.490 19.524 1.00 15.23 88 TYR A N 1
ATOM 603 C CA . TYR A 1 88 ? 3.928 37.736 18.290 1.00 21.02 88 TYR A CA 1
ATOM 604 C C . TYR A 1 88 ? 3.507 36.441 17.642 1.00 19.74 88 TYR A C 1
ATOM 605 O O . TYR A 1 88 ? 2.491 36.373 16.924 1.00 19.01 88 TYR A O 1
ATOM 614 N N . LYS A 1 89 ? 4.273 35.394 17.893 1.00 18.87 89 LYS A N 1
ATOM 615 C CA . LYS A 1 89 ? 3.911 34.091 17.354 1.00 20.12 89 LYS A CA 1
ATOM 616 C C . LYS A 1 89 ? 2.930 33.291 18.196 1.00 19.04 89 LYS A C 1
ATOM 617 O O . LYS A 1 89 ? 2.564 32.176 17.812 1.00 20.35 89 LYS A O 1
ATOM 623 N N . ASN A 1 90 ? 2.500 33.840 19.326 1.00 19.83 90 ASN A N 1
ATOM 624 C CA . ASN A 1 90 ? 1.643 33.098 20.250 1.00 20.13 90 ASN A CA 1
ATOM 625 C C . ASN A 1 90 ? 2.237 31.736 20.603 1.00 22.74 90 ASN A C 1
ATOM 626 O O . ASN A 1 90 ? 1.548 30.708 20.596 1.00 21.02 90 ASN A O 1
ATOM 631 N N . LEU A 1 91 ? 3.538 31.718 20.868 1.00 19.75 91 LEU A N 1
ATOM 632 C CA . LEU A 1 91 ? 4.162 30.527 21.417 1.00 21.64 91 LEU A CA 1
ATOM 633 C C . LEU A 1 91 ? 3.682 30.222 22.820 1.00 19.64 91 LEU A C 1
ATOM 634 O O . LEU A 1 91 ? 3.340 31.110 23.614 1.00 18.87 91 LEU A O 1
ATOM 639 N N . LYS A 1 92 ? 3.703 28.941 23.148 1.00 17.95 92 LYS A N 1
ATOM 640 C CA . LYS A 1 92 ? 3.610 28.527 24.535 1.00 17.66 92 LYS A CA 1
ATOM 641 C C . LYS A 1 92 ? 4.909 28.895 25.261 1.00 16.73 92 LYS A C 1
ATOM 642 O O . LYS A 1 92 ? 6.014 28.665 24.740 1.00 16.61 92 LYS A O 1
ATOM 644 N N . ILE A 1 93 ? 4.785 29.458 26.452 1.00 15.51 93 ILE A N 1
ATOM 645 C CA . ILE A 1 93 ? 5.980 29.842 27.206 1.00 16.96 93 ILE A CA 1
ATOM 646 C C . ILE A 1 93 ? 6.005 29.109 28.537 1.00 16.17 93 ILE A C 1
ATOM 647 O O . ILE A 1 93 ? 4.993 29.042 29.259 1.00 21.13 93 ILE A O 1
ATOM 652 N N . TYR A 1 94 ? 7.167 28.576 28.881 1.00 16.20 94 TYR A N 1
ATOM 653 C CA . TYR A 1 94 ? 7.345 27.955 30.182 1.00 17.75 94 TYR A CA 1
ATOM 654 C C . TYR A 1 94 ? 8.332 28.789 30.988 1.00 17.90 94 TYR A C 1
ATOM 655 O O . TYR A 1 94 ? 9.398 29.177 30.473 1.00 17.68 94 TYR A O 1
ATOM 664 N N . ASN A 1 95 ? 7.988 29.064 32.243 1.00 16.30 95 ASN A N 1
ATOM 665 C CA . ASN A 1 95 ? 8.913 29.773 33.130 1.00 15.26 95 ASN A CA 1
ATOM 666 C C . ASN A 1 95 ? 9.235 28.916 34.353 1.00 14.32 95 ASN A C 1
ATOM 667 O O . ASN A 1 95 ? 8.363 28.233 34.871 1.00 14.95 95 ASN A O 1
ATOM 672 N N . SER A 1 96 ? 10.472 28.982 34.846 1.00 14.35 96 SER A N 1
ATOM 673 C CA . SER A 1 96 ? 10.804 28.200 36.042 1.00 13.81 96 SER A CA 1
ATOM 674 C C . SER A 1 96 ? 11.831 28.956 36.852 1.00 15.34 96 SER A C 1
ATOM 675 O O . SER A 1 96 ? 12.505 29.829 36.333 1.00 13.09 96 SER A O 1
ATOM 678 N N . LEU A 1 97 ? 11.935 28.631 38.141 1.00 15.32 97 LEU A N 1
ATOM 679 C CA . LEU A 1 97 ? 12.806 29.368 39.045 1.00 15.59 97 LEU A CA 1
ATOM 680 C C . LEU A 1 97 ? 13.390 28.362 40.002 1.00 15.48 97 LEU A C 1
ATOM 681 O O . LEU A 1 97 ? 12.640 27.601 40.586 1.00 17.06 97 LEU A O 1
ATOM 686 N N . GLN A 1 98 ? 14.715 28.344 40.138 1.00 16.45 98 GLN A N 1
ATOM 687 C CA . GLN A 1 98 ? 15.388 27.547 41.166 1.00 17.05 98 GLN A CA 1
ATOM 688 C C . GLN A 1 98 ? 15.779 28.491 42.302 1.00 16.04 98 GLN A C 1
ATOM 689 O O . GLN A 1 98 ? 16.429 29.503 42.050 1.00 18.21 98 GLN A O 1
ATOM 695 N N . THR A 1 99 ? 15.379 28.181 43.542 1.00 12.40 99 THR A N 1
ATOM 696 C CA . THR A 1 99 ? 15.573 29.113 44.658 1.00 14.14 99 THR A CA 1
ATOM 697 C C . THR A 1 99 ? 16.022 28.441 45.932 1.00 12.62 99 THR A C 1
ATOM 698 O O . THR A 1 99 ? 15.664 27.292 46.206 1.00 13.95 99 THR A O 1
ATOM 702 N N . ASN A 1 100 ? 16.803 29.168 46.725 1.00 13.52 100 ASN A N 1
ATOM 703 C CA . ASN A 1 100 ? 17.104 28.691 48.069 1.00 15.25 100 ASN A CA 1
ATOM 704 C C . ASN A 1 100 ? 15.941 28.874 49.050 1.00 16.16 100 ASN A C 1
ATOM 705 O O . ASN A 1 100 ? 15.973 28.318 50.158 1.00 17.03 100 ASN A O 1
ATOM 710 N N . GLY A 1 101 ? 14.920 29.624 48.620 1.00 16.60 101 GLY A N 1
ATOM 711 C CA . GLY A 1 101 ? 13.654 29.794 49.332 1.00 14.44 101 GLY A CA 1
ATOM 712 C C . GLY A 1 101 ? 13.701 30.758 50.515 1.00 18.67 101 GLY A C 1
ATOM 713 O O . GLY A 1 101 ? 12.658 31.129 51.076 1.00 18.09 101 GLY A O 1
ATOM 714 N N . THR A 1 102 ? 14.906 31.164 50.897 1.00 18.08 102 THR A N 1
ATOM 715 C CA . THR A 1 102 ? 15.081 31.954 52.126 1.00 18.87 102 THR A CA 1
ATOM 716 C C . THR A 1 102 ? 14.450 33.338 52.049 1.00 21.45 102 THR A C 1
ATOM 717 O O . THR A 1 102 ? 14.171 33.956 53.090 1.00 23.53 102 THR A O 1
ATOM 721 N N . LEU A 1 103 ? 14.226 33.839 50.833 1.00 21.97 103 LEU A N 1
ATOM 722 C CA . LEU A 1 103 ? 13.635 35.171 50.663 1.00 22.11 103 LEU A CA 1
ATOM 723 C C . LEU A 1 103 ? 12.171 35.112 50.227 1.00 20.49 103 LEU A C 1
ATOM 724 O O . LEU A 1 103 ? 11.528 36.136 50.026 1.00 20.61 103 LEU A O 1
ATOM 729 N N . ILE A 1 104 ? 11.644 33.908 50.078 1.00 18.21 104 ILE A N 1
ATOM 730 C CA . ILE A 1 104 ? 10.262 33.759 49.626 1.00 16.99 104 ILE A CA 1
ATOM 731 C C . ILE A 1 104 ? 9.285 34.244 50.691 1.00 20.51 104 ILE A C 1
ATOM 732 O O . ILE A 1 104 ? 9.379 33.852 51.878 1.00 20.63 104 ILE A O 1
ATOM 737 N N . ASP A 1 105 ? 8.363 35.110 50.270 1.00 22.03 105 ASP A N 1
ATOM 738 C CA . ASP A 1 105 ? 7.294 35.558 51.147 1.00 20.77 105 ASP A CA 1
ATOM 739 C C . ASP A 1 105 ? 5.968 35.463 50.416 1.00 20.30 105 ASP A C 1
ATOM 740 O O . ASP A 1 105 ? 5.903 34.934 49.299 1.00 20.60 105 ASP A O 1
ATOM 745 N N . GLU A 1 106 ? 4.891 35.898 51.035 1.00 17.57 106 GLU A N 1
ATOM 746 C CA . GLU A 1 106 ? 3.598 35.894 50.359 1.00 24.53 106 GLU A CA 1
ATOM 747 C C . GLU A 1 106 ? 3.609 36.558 48.971 1.00 25.14 106 GLU A C 1
ATOM 748 O O . GLU A 1 106 ? 3.006 36.073 48.066 1.00 25.18 106 GLU A O 1
ATOM 754 N N . SER A 1 107 ? 4.276 37.686 48.818 1.00 22.61 107 SER A N 1
ATOM 755 C CA . SER A 1 107 ? 4.273 38.319 47.488 1.00 25.82 107 SER A CA 1
ATOM 756 C C . SER A 1 107 ? 4.912 37.420 46.426 1.00 21.59 107 SER A C 1
ATOM 757 O O . SER A 1 107 ? 4.415 37.344 45.290 1.00 20.95 107 SER A O 1
ATOM 760 N N . TRP A 1 108 ? 6.010 36.751 46.783 1.00 19.92 108 TRP A N 1
ATOM 761 C CA . TRP A 1 108 ? 6.648 35.819 45.839 1.00 19.60 108 TRP A CA 1
ATOM 762 C C . TRP A 1 108 ? 5.729 34.639 45.545 1.00 22.55 108 TRP A C 1
ATOM 763 O O . TRP A 1 108 ? 5.576 34.226 44.390 1.00 19.85 108 TRP A O 1
ATOM 774 N N . ALA A 1 109 ? 5.150 34.063 46.599 1.00 21.94 109 ALA A N 1
ATOM 775 C CA . ALA A 1 109 ? 4.316 32.880 46.446 1.00 21.45 109 ALA A CA 1
ATOM 776 C C . ALA A 1 109 ? 3.110 33.185 45.550 1.00 21.90 109 ALA A C 1
ATOM 777 O O . ALA A 1 109 ? 2.735 32.388 44.712 1.00 17.62 109 ALA A O 1
ATOM 779 N N . LYS A 1 110 ? 2.494 34.322 45.717 1.00 20.52 110 LYS A N 1
ATOM 780 C CA . LYS A 1 110 ? 1.381 34.648 44.899 1.00 21.07 110 LYS A CA 1
ATOM 781 C C . LYS A 1 110 ? 1.849 34.823 43.463 1.00 24.92 110 LYS A C 1
ATOM 782 O O . LYS A 1 110 ? 1.242 34.299 42.594 1.00 24.96 110 LYS A O 1
ATOM 788 N N . PHE A 1 111 ? 2.910 35.578 43.235 1.00 21.17 111 PHE A N 1
ATOM 789 C CA . PHE A 1 111 ? 3.423 35.805 41.882 1.00 22.16 111 PHE A CA 1
ATOM 790 C C . PHE A 1 111 ? 3.711 34.482 41.203 1.00 20.53 111 PHE A C 1
ATOM 791 O O . PHE A 1 111 ? 3.353 34.294 40.029 1.00 20.48 111 PHE A O 1
ATOM 799 N N . LEU A 1 112 ? 4.416 33.590 41.912 1.00 18.27 112 LEU A N 1
ATOM 800 C CA . LEU A 1 112 ? 4.850 32.337 41.294 1.00 17.81 112 LEU A CA 1
ATOM 801 C C . LEU A 1 112 ? 3.642 31.480 40.939 1.00 22.46 112 LEU A C 1
ATOM 802 O O . LEU A 1 112 ? 3.604 30.831 39.895 1.00 19.90 112 LEU A O 1
ATOM 807 N N . SER A 1 113 ? 2.639 31.504 41.808 1.00 20.65 113 SER A N 1
ATOM 808 C CA . SER A 1 113 ? 1.421 30.735 41.582 1.00 21.54 113 SER A CA 1
ATOM 809 C C . SER A 1 113 ? 0.619 31.302 40.417 1.00 22.56 113 SER A C 1
ATOM 810 O O . SER A 1 113 ? 0.217 30.564 39.498 1.00 23.32 113 SER A O 1
ATOM 813 N N . GLU A 1 114 ? 0.348 32.599 40.474 1.00 23.01 114 GLU A N 1
ATOM 814 C CA . GLU A 1 114 ? -0.471 33.229 39.425 1.00 24.27 114 GLU A CA 1
ATOM 815 C C . GLU A 1 114 ? 0.167 33.131 38.036 1.00 23.71 114 GLU A C 1
ATOM 816 O O . GLU A 1 114 ? -0.541 33.041 37.021 1.00 24.88 114 GLU A O 1
ATOM 822 N N . ASN A 1 115 ? 1.499 33.133 37.987 1.00 20.80 115 ASN A N 1
ATOM 823 C CA . ASN A 1 115 ? 2.203 33.098 36.705 1.00 19.98 115 ASN A CA 1
ATOM 824 C C . ASN A 1 115 ? 2.692 31.716 36.275 1.00 18.44 115 ASN A C 1
ATOM 825 O O . ASN A 1 115 ? 3.440 31.569 35.294 1.00 18.20 115 ASN A O 1
ATOM 830 N N . LYS A 1 116 ? 2.240 30.705 37.006 1.00 20.48 116 LYS A N 1
ATOM 831 C CA . LYS A 1 116 ? 2.470 29.318 36.636 1.00 19.75 116 LYS A CA 1
ATOM 832 C C . LYS A 1 116 ? 3.937 28.957 36.490 1.00 18.49 116 LYS A C 1
ATOM 833 O O . LYS A 1 116 ? 4.309 28.180 35.609 1.00 18.53 116 LYS A O 1
ATOM 839 N N . PHE A 1 117 ? 4.764 29.458 37.397 1.00 16.19 117 PHE A N 1
ATOM 840 C CA . PHE A 1 117 ? 6.157 29.056 37.390 1.00 15.09 117 PHE A CA 1
ATOM 841 C C . PHE A 1 117 ? 6.235 27.655 37.960 1.00 18.98 117 PHE A C 1
ATOM 842 O O . PHE A 1 117 ? 5.491 27.306 38.891 1.00 22.51 117 PHE A O 1
ATOM 850 N N . LEU A 1 118 ? 7.137 26.854 37.415 1.00 15.76 118 LEU A N 1
ATOM 851 C CA . LEU A 1 118 ? 7.539 25.631 38.105 1.00 18.44 118 LEU A CA 1
ATOM 852 C C . LEU A 1 118 ? 8.731 26.053 38.963 1.00 17.34 118 LEU A C 1
ATOM 853 O O . LEU A 1 118 ? 9.636 26.711 38.463 1.00 17.34 118 LEU A O 1
ATOM 858 N N . VAL A 1 119 ? 8.723 25.694 40.243 1.00 16.39 119 VAL A N 1
ATOM 859 C CA . VAL A 1 119 ? 9.775 26.125 41.157 1.00 14.91 119 VAL A CA 1
ATOM 860 C C . VAL A 1 119 ? 10.571 24.921 41.638 1.00 17.46 119 VAL A C 1
ATOM 861 O O . VAL A 1 119 ? 10.001 23.872 41.904 1.00 18.41 119 VAL A O 1
ATOM 865 N N . GLY A 1 120 ? 11.899 25.066 41.713 1.00 15.96 120 GLY A N 1
ATOM 866 C CA . GLY A 1 120 ? 12.749 24.067 42.325 1.00 15.16 120 GLY A CA 1
ATOM 867 C C . GLY A 1 120 ? 13.235 24.694 43.630 1.00 16.02 120 GLY A C 1
ATOM 868 O O . GLY A 1 120 ? 13.773 25.799 43.628 1.00 16.94 120 GLY A O 1
ATOM 869 N N . LEU A 1 121 ? 12.974 24.025 44.744 1.00 15.48 121 LEU A N 1
ATOM 870 C CA . LEU A 1 121 ? 13.353 24.540 46.059 1.00 14.33 121 LEU A CA 1
ATOM 871 C C . LEU A 1 121 ? 14.497 23.693 46.596 1.00 14.69 121 LEU A C 1
ATOM 872 O O . LEU A 1 121 ? 14.384 22.454 46.678 1.00 14.91 121 LEU A O 1
ATOM 877 N N . SER A 1 122 ? 15.605 24.328 46.961 1.00 13.82 122 SER A N 1
ATOM 878 C CA . SER A 1 122 ? 16.746 23.540 47.445 1.00 16.98 122 SER A CA 1
ATOM 879 C C . SER A 1 122 ? 16.599 23.172 48.899 1.00 15.23 122 SER A C 1
ATOM 880 O O . SER A 1 122 ? 16.611 24.042 49.772 1.00 16.05 122 SER A O 1
ATOM 883 N N . MET A 1 123 ? 16.469 21.873 49.160 1.00 13.58 123 MET A N 1
ATOM 884 C CA . MET A 1 123 ? 16.365 21.354 50.512 1.00 17.56 123 MET A CA 1
ATOM 885 C C . MET A 1 123 ? 17.179 20.062 50.556 1.00 19.04 123 MET A C 1
ATOM 886 O O . MET A 1 123 ? 16.971 19.161 49.724 1.00 15.13 123 MET A O 1
ATOM 891 N N . ASP A 1 124 ? 18.137 19.968 51.492 1.00 14.60 124 ASP A N 1
ATOM 892 C CA . ASP A 1 124 ? 19.061 18.814 51.483 1.00 15.13 124 ASP A CA 1
ATOM 893 C C . ASP A 1 124 ? 18.602 17.674 52.370 1.00 17.34 124 ASP A C 1
ATOM 894 O O . ASP A 1 124 ? 19.268 16.642 52.440 1.00 17.35 124 ASP A O 1
ATOM 899 N N . GLY A 1 125 ? 17.464 17.851 53.033 1.00 17.04 125 GLY A N 1
ATOM 900 C CA . GLY A 1 125 ? 16.935 16.816 53.912 1.00 17.25 125 GLY A CA 1
ATOM 901 C C . GLY A 1 125 ? 16.473 17.466 55.202 1.00 17.31 125 GLY A C 1
ATOM 902 O O . GLY A 1 125 ? 16.286 18.680 55.223 1.00 18.50 125 GLY A O 1
ATOM 903 N N . PRO A 1 126 ? 16.297 16.677 56.276 1.00 17.29 126 PRO A N 1
ATOM 904 C CA . PRO A 1 126 ? 15.803 17.206 57.551 1.00 19.13 126 PRO A CA 1
ATOM 905 C C . PRO A 1 126 ? 16.806 18.187 58.158 1.00 18.61 126 PRO A C 1
ATOM 906 O O . PRO A 1 126 ? 17.934 18.304 57.669 1.00 16.84 126 PRO A O 1
ATOM 910 N N . LYS A 1 127 ? 16.399 18.856 59.227 1.00 19.35 127 LYS A N 1
ATOM 911 C CA . LYS A 1 127 ? 17.154 19.961 59.815 1.00 23.18 127 LYS A CA 1
ATOM 912 C C . LYS A 1 127 ? 18.682 19.794 59.883 1.00 18.92 127 LYS A C 1
ATOM 913 O O . LYS A 1 127 ? 19.418 20.612 59.331 1.00 17.59 127 LYS A O 1
ATOM 919 N N . GLU A 1 128 ? 19.152 18.739 60.558 1.00 18.82 128 GLU A N 1
ATOM 920 C CA . GLU A 1 128 ? 20.591 18.546 60.775 1.00 20.52 128 GLU A CA 1
ATOM 921 C C . GLU A 1 128 ? 21.367 18.349 59.496 1.00 20.21 128 GLU A C 1
ATOM 922 O O . GLU A 1 128 ? 22.464 18.902 59.328 1.00 20.38 128 GLU A O 1
ATOM 928 N N . ILE A 1 129 ? 20.808 17.531 58.600 1.00 19.04 129 ILE A N 1
ATOM 929 C CA . ILE A 1 129 ? 21.491 17.207 57.360 1.00 18.76 129 ILE A CA 1
ATOM 930 C C . ILE A 1 129 ? 21.535 18.445 56.453 1.00 17.50 129 ILE A C 1
ATOM 931 O O . ILE A 1 129 ? 22.552 18.713 55.773 1.00 15.34 129 ILE A O 1
ATOM 936 N N . HIS A 1 130 ? 20.439 19.199 56.439 1.00 14.98 130 HIS A N 1
ATOM 937 C CA . HIS A 1 130 ? 20.364 20.423 55.614 1.00 16.58 130 HIS A CA 1
ATOM 938 C C . HIS A 1 130 ? 21.341 21.492 56.146 1.00 18.05 130 HIS A C 1
ATOM 939 O O . HIS A 1 130 ? 22.180 22.016 55.411 1.00 15.65 130 HIS A O 1
ATOM 946 N N . ASN A 1 131 ? 21.273 21.775 57.435 1.00 16.01 131 ASN A N 1
ATOM 947 C CA . ASN A 1 131 ? 22.051 22.890 57.996 1.00 20.96 131 ASN A CA 1
ATOM 948 C C . ASN A 1 131 ? 23.553 22.657 58.029 1.00 20.86 131 ASN A C 1
ATOM 949 O O . ASN A 1 131 ? 24.320 23.611 58.101 1.00 19.55 131 ASN A O 1
ATOM 954 N N . LEU A 1 132 ? 23.965 21.395 57.977 1.00 19.14 132 LEU A N 1
ATOM 955 C CA . LEU A 1 132 ? 25.390 21.050 58.024 1.00 19.69 132 LEU A CA 1
ATOM 956 C C . LEU A 1 132 ? 26.171 21.786 56.937 1.00 21.10 132 LEU A C 1
ATOM 957 O O . LEU A 1 132 ? 27.327 22.164 57.125 1.00 20.67 132 LEU A O 1
ATOM 962 N N . ASN A 1 133 ? 25.531 21.988 55.793 1.00 18.31 133 ASN A N 1
ATOM 963 C CA . ASN A 1 133 ? 26.189 22.595 54.640 1.00 18.12 133 ASN A CA 1
ATOM 964 C C . ASN A 1 133 ? 25.518 23.898 54.195 1.00 19.19 133 ASN A C 1
ATOM 965 O O . ASN A 1 133 ? 26.186 24.804 53.671 1.00 21.35 133 ASN A O 1
ATOM 970 N N . ARG A 1 134 ? 24.204 24.019 54.391 1.00 16.35 134 ARG A N 1
ATOM 971 C CA . ARG A 1 134 ? 23.501 25.176 53.797 1.00 17.14 134 ARG A CA 1
ATOM 972 C C . ARG A 1 134 ? 23.334 26.268 54.847 1.00 20.45 134 ARG A C 1
ATOM 973 O O . ARG A 1 134 ? 22.340 26.306 55.601 1.00 19.65 134 ARG A O 1
ATOM 981 N N . LYS A 1 135 ? 24.348 27.126 54.901 1.00 19.50 135 LYS A N 1
ATOM 982 C CA . LYS A 1 135 ? 24.474 28.117 55.950 1.00 18.05 135 LYS A CA 1
ATOM 983 C C . LYS A 1 135 ? 24.341 29.477 55.334 1.00 19.02 135 LYS A C 1
ATOM 984 O O . LYS A 1 135 ? 24.632 29.657 54.150 1.00 19.61 135 LYS A O 1
ATOM 990 N N . ASP A 1 136 ? 23.965 30.416 56.165 1.00 18.95 136 ASP A N 1
ATOM 991 C CA . ASP A 1 136 ? 23.871 31.754 55.679 1.00 23.41 136 ASP A CA 1
ATOM 992 C C . ASP A 1 136 ? 25.203 32.450 55.788 1.00 20.72 136 ASP A C 1
ATOM 993 O O . ASP A 1 136 ? 26.142 31.864 56.192 1.00 23.58 136 ASP A O 1
ATOM 998 N N . CYS A 1 137 ? 25.245 33.708 55.361 1.00 24.69 137 CYS A N 1
ATOM 999 C CA . CYS A 1 137 ? 26.457 34.529 55.236 1.00 26.56 137 CYS A CA 1
ATOM 1000 C C . CYS A 1 137 ? 27.170 34.639 56.567 1.00 23.64 137 CYS A C 1
ATOM 1001 O O . CYS A 1 137 ? 28.383 34.802 56.637 1.00 30.14 137 CYS A O 1
ATOM 1004 N N . CYS A 1 138 ? 26.396 34.558 57.629 1.00 28.16 138 CYS A N 1
ATOM 1005 C CA . CYS A 1 138 ? 26.950 34.670 58.958 1.00 26.01 138 CYS A CA 1
ATOM 1006 C C . CYS A 1 138 ? 27.347 33.309 59.498 1.00 25.19 138 CYS A C 1
ATOM 1007 O O . CYS A 1 138 ? 27.894 33.193 60.584 1.00 27.14 138 CYS A O 1
ATOM 1010 N N . GLY A 1 139 ? 27.040 32.286 58.724 1.00 20.98 139 GLY A N 1
ATOM 1011 C CA . GLY A 1 139 ? 27.276 30.910 59.141 1.00 21.09 139 GLY A CA 1
ATOM 1012 C C . GLY A 1 139 ? 26.121 30.316 59.917 1.00 19.35 139 GLY A C 1
ATOM 1013 O O . GLY A 1 139 ? 26.248 29.223 60.506 1.00 23.92 139 GLY A O 1
ATOM 1014 N N . LEU A 1 140 ? 24.978 30.990 59.912 1.00 17.24 140 LEU A N 1
ATOM 1015 C CA . LEU A 1 140 ? 23.836 30.490 60.683 1.00 21.79 140 LEU A CA 1
ATOM 1016 C C . LEU A 1 140 ? 22.909 29.534 59.904 1.00 19.84 140 LEU A C 1
ATOM 1017 O O . LEU A 1 140 ? 23.166 29.247 58.736 1.00 19.24 140 LEU A O 1
ATOM 1022 N N . ASP A 1 141 ? 21.866 29.018 60.557 1.00 19.40 141 ASP A N 1
ATOM 1023 C CA . ASP A 1 141 ? 21.053 27.947 59.956 1.00 18.50 141 ASP A CA 1
ATOM 1024 C C . ASP A 1 141 ? 20.037 28.485 58.948 1.00 20.13 141 ASP A C 1
ATOM 1025 O O . ASP A 1 141 ? 19.660 29.651 59.002 1.00 19.63 141 ASP A O 1
ATOM 1030 N N . THR A 1 142 ? 19.589 27.642 58.028 1.00 17.85 142 THR A N 1
ATOM 1031 C CA . THR A 1 142 ? 18.644 28.098 57.008 1.00 19.11 142 THR A CA 1
ATOM 1032 C C . THR A 1 142 ? 17.404 27.226 56.880 1.00 19.71 142 THR A C 1
ATOM 1033 O O . THR A 1 142 ? 16.414 27.636 56.267 1.00 20.86 142 THR A O 1
ATOM 1037 N N . PHE A 1 143 ? 17.460 26.012 57.425 1.00 18.95 143 PHE A N 1
ATOM 1038 C CA . PHE A 1 143 ? 16.408 25.031 57.227 1.00 18.77 143 PHE A CA 1
ATOM 1039 C C . PHE A 1 143 ? 14.999 25.552 57.531 1.00 18.59 143 PHE A C 1
ATOM 1040 O O . PHE A 1 143 ? 14.063 25.328 56.751 1.00 18.77 143 PHE A O 1
ATOM 1048 N N . SER A 1 144 ? 14.841 26.226 58.669 1.00 19.55 144 SER A N 1
ATOM 1049 C CA . SER A 1 144 ? 13.525 26.791 59.028 1.00 22.30 144 SER A CA 1
ATOM 1050 C C . SER A 1 144 ? 12.974 27.790 57.989 1.00 22.70 144 SER A C 1
ATOM 1051 O O . SER A 1 144 ? 11.749 27.830 57.740 1.00 20.91 144 SER A O 1
ATOM 1054 N N . LYS A 1 145 ? 13.864 28.579 57.379 1.00 19.59 145 LYS A N 1
ATOM 1055 C CA . LYS A 1 145 ? 13.455 29.509 56.326 1.00 20.95 145 LYS A CA 1
ATOM 1056 C C . LYS A 1 145 ? 13.046 28.770 55.042 1.00 18.76 145 LYS A C 1
ATOM 1057 O O . LYS A 1 145 ? 12.162 29.224 54.318 1.00 20.58 145 LYS A O 1
ATOM 1063 N N . VAL A 1 146 ? 13.691 27.638 54.767 1.00 17.94 146 VAL A N 1
ATOM 1064 C CA . VAL A 1 146 ? 13.341 26.851 53.579 1.00 18.48 146 VAL A CA 1
ATOM 1065 C C . VAL A 1 146 ? 12.012 26.145 53.830 1.00 20.51 146 VAL A C 1
ATOM 1066 O O . VAL A 1 146 ? 11.146 26.140 52.981 1.00 17.66 146 VAL A O 1
ATOM 1070 N N . GLU A 1 147 ? 11.829 25.586 55.021 1.00 18.28 147 GLU A N 1
ATOM 1071 C CA . GLU A 1 147 ? 10.505 25.068 55.398 1.00 19.20 147 GLU A CA 1
ATOM 1072 C C . GLU A 1 147 ? 9.374 26.105 55.258 1.00 20.02 147 GLU A C 1
ATOM 1073 O O . GLU A 1 147 ? 8.264 25.784 54.816 1.00 17.47 147 GLU A O 1
ATOM 1079 N N . ARG A 1 148 ? 9.647 27.331 55.651 1.00 21.59 148 ARG A N 1
ATOM 1080 C CA . ARG A 1 148 ? 8.687 28.372 55.510 1.00 21.36 148 ARG A CA 1
ATOM 1081 C C . ARG A 1 148 ? 8.356 28.572 54.023 1.00 21.80 148 ARG A C 1
ATOM 1082 O O . ARG A 1 148 ? 7.216 28.708 53.692 1.00 19.84 148 ARG A O 1
ATOM 1090 N N . ALA A 1 149 ? 9.352 28.613 53.152 1.00 18.47 149 ALA A N 1
ATOM 1091 C CA . ALA A 1 149 ? 9.104 28.680 51.703 1.00 19.43 149 ALA A CA 1
ATOM 1092 C C . ALA A 1 149 ? 8.172 27.535 51.226 1.00 19.03 149 ALA A C 1
ATOM 1093 O O . ALA A 1 149 ? 7.202 27.793 50.494 1.00 18.45 149 ALA A O 1
ATOM 1095 N N . ALA A 1 150 ? 8.455 26.284 51.625 1.00 19.61 150 ALA A N 1
ATOM 1096 C CA . ALA A 1 150 ? 7.614 25.156 51.204 1.00 19.69 150 ALA A CA 1
ATOM 1097 C C . ALA A 1 150 ? 6.196 25.392 51.707 1.00 20.42 150 ALA A C 1
ATOM 1098 O O . ALA A 1 150 ? 5.216 25.139 51.000 1.00 18.79 150 ALA A O 1
ATOM 1100 N N . GLU A 1 151 ? 6.091 25.908 52.931 1.00 20.23 151 GLU A N 1
ATOM 1101 C CA . GLU A 1 151 ? 4.773 26.135 53.519 1.00 21.84 151 GLU A CA 1
ATOM 1102 C C . GLU A 1 151 ? 3.986 27.142 52.656 1.00 22.46 151 GLU A C 1
ATOM 1103 O O . GLU A 1 151 ? 2.812 26.901 52.325 1.00 22.10 151 GLU A O 1
ATOM 1109 N N . LEU A 1 152 ? 4.640 28.237 52.259 1.00 21.73 152 LEU A N 1
ATOM 1110 C CA . LEU A 1 152 ? 4.011 29.241 51.404 1.00 17.00 152 LEU A CA 1
ATOM 1111 C C . LEU A 1 152 ? 3.644 28.673 50.033 1.00 20.97 152 LEU A C 1
ATOM 1112 O O . LEU A 1 152 ? 2.607 29.040 49.462 1.00 20.26 152 LEU A O 1
ATOM 1117 N N . PHE A 1 153 ? 4.507 27.819 49.492 1.00 19.32 153 PHE A N 1
ATOM 1118 C CA . PHE A 1 153 ? 4.224 27.178 48.199 1.00 20.66 153 PHE A CA 1
ATOM 1119 C C . PHE A 1 153 ? 2.966 26.305 48.299 1.00 21.29 153 PHE A C 1
ATOM 1120 O O . PHE A 1 153 ? 2.121 26.309 47.404 1.00 22.72 153 PHE A O 1
ATOM 1128 N N . LYS A 1 154 ? 2.826 25.532 49.355 1.00 22.45 154 LYS A N 1
ATOM 1129 C CA . LYS A 1 154 ? 1.605 24.719 49.527 1.00 24.51 154 LYS A CA 1
ATOM 1130 C C . LYS A 1 154 ? 0.363 25.572 49.725 1.00 24.71 154 LYS A C 1
ATOM 1131 O O . LYS A 1 154 ? -0.660 25.305 49.183 1.00 27.38 154 LYS A O 1
ATOM 1137 N N . LYS A 1 155 ? 0.487 26.617 50.501 1.00 22.72 155 LYS A N 1
ATOM 1138 C CA . LYS A 1 155 ? -0.637 27.508 50.744 1.00 25.91 155 LYS A CA 1
ATOM 1139 C C . LYS A 1 155 ? -1.147 28.152 49.466 1.00 25.55 155 LYS A C 1
ATOM 1140 O O . LYS A 1 155 ? -2.363 28.209 49.222 1.00 25.30 155 LYS A O 1
ATOM 1146 N N . TYR A 1 156 ? -0.225 28.621 48.631 1.00 24.24 156 TYR A N 1
ATOM 1147 C CA . TYR A 1 156 ? -0.625 29.305 47.399 1.00 23.79 156 TYR A CA 1
ATOM 1148 C C . TYR A 1 156 ? -0.631 28.410 46.164 1.00 27.66 156 TYR A C 1
ATOM 1149 O O . TYR A 1 156 ? -0.831 28.903 45.042 1.00 27.58 156 TYR A O 1
ATOM 1158 N N . LYS A 1 157 ? -0.433 27.105 46.374 1.00 23.68 157 LYS A N 1
ATOM 1159 C CA . LYS A 1 157 ? -0.494 26.086 45.299 1.00 26.70 157 LYS A CA 1
ATOM 1160 C C . LYS A 1 157 ? 0.566 26.282 44.207 1.00 29.52 157 LYS A C 1
ATOM 1161 O O . LYS A 1 157 ? 0.315 25.959 43.029 1.00 26.59 157 LYS A O 1
ATOM 1167 N N . VAL A 1 158 ? 1.742 26.784 44.582 1.00 20.14 158 VAL A N 1
ATOM 1168 C CA . VAL A 1 158 ? 2.874 26.808 43.657 1.00 24.11 158 VAL A CA 1
ATOM 1169 C C . VAL A 1 158 ? 3.317 25.390 43.354 1.00 24.13 158 VAL A C 1
ATOM 1170 O O . VAL A 1 158 ? 3.491 24.571 44.274 1.00 23.46 158 VAL A O 1
ATOM 1174 N N . GLU A 1 159 ? 3.522 25.077 42.077 1.00 22.58 159 GLU A N 1
ATOM 1175 C CA . GLU A 1 159 ? 4.010 23.745 41.740 1.00 25.30 159 GLU A CA 1
ATOM 1176 C C . GLU A 1 159 ? 5.503 23.741 42.006 1.00 22.98 159 GLU A C 1
ATOM 1177 O O . GLU A 1 159 ? 6.224 24.603 41.465 1.00 21.25 159 GLU A O 1
ATOM 1183 N N . PHE A 1 160 ? 5.979 22.818 42.849 1.00 20.42 160 PHE A N 1
ATOM 1184 C CA . PHE A 1 160 ? 7.424 22.771 43.083 1.00 19.26 160 PHE A CA 1
ATOM 1185 C C . PHE A 1 160 ? 8.045 21.376 43.213 1.00 21.09 160 PHE A C 1
ATOM 1186 O O . PHE A 1 160 ? 7.390 20.409 43.630 1.00 21.53 160 PHE A O 1
ATOM 1194 N N . ASN A 1 161 ? 9.330 21.288 42.875 1.00 17.72 161 ASN A N 1
ATOM 1195 C CA . ASN A 1 161 ? 10.108 20.079 43.121 1.00 17.91 161 ASN A CA 1
ATOM 1196 C C . ASN A 1 161 ? 11.181 20.447 44.128 1.00 19.53 161 ASN A C 1
ATOM 1197 O O . ASN A 1 161 ? 11.484 21.622 44.309 1.00 16.66 161 ASN A O 1
ATOM 1202 N N . ILE A 1 162 ? 11.748 19.437 44.768 1.00 13.67 162 ILE A N 1
ATOM 1203 C CA . ILE A 1 162 ? 12.817 19.622 45.751 1.00 12.73 162 ILE A CA 1
ATOM 1204 C C . ILE A 1 162 ? 14.127 19.311 45.075 1.00 14.63 162 ILE A C 1
ATOM 1205 O O . ILE A 1 162 ? 14.235 18.303 44.375 1.00 16.74 162 ILE A O 1
ATOM 1210 N N . LEU A 1 163 ? 15.125 20.137 45.291 1.00 16.56 163 LEU A N 1
ATOM 1211 C CA . LEU A 1 163 ? 16.423 19.874 44.735 1.00 16.23 163 LEU A CA 1
ATOM 1212 C C . LEU A 1 163 ? 17.396 19.616 45.851 1.00 14.86 163 LEU A C 1
ATOM 1213 O O . LEU A 1 163 ? 17.699 20.466 46.636 1.00 15.46 163 LEU A O 1
ATOM 1218 N N . CYS A 1 164 ? 17.839 18.395 45.905 1.00 13.59 164 CYS A N 1
ATOM 1219 C CA . CYS A 1 164 ? 18.625 17.925 47.052 1.00 13.73 164 CYS A CA 1
ATOM 1220 C C . CYS A 1 164 ? 20.045 17.573 46.603 1.00 15.85 164 CYS A C 1
ATOM 1221 O O . CYS A 1 164 ? 20.236 16.716 45.757 1.00 17.67 164 CYS A O 1
ATOM 1224 N N . VAL A 1 165 ? 21.048 18.220 47.180 1.00 16.22 165 VAL A N 1
ATOM 1225 C CA . VAL A 1 165 ? 22.435 17.928 46.811 1.00 15.84 165 VAL A CA 1
ATOM 1226 C C . VAL A 1 165 ? 22.871 16.703 47.577 1.00 14.82 165 VAL A C 1
ATOM 1227 O O . VAL A 1 165 ? 22.606 16.602 48.783 1.00 18.17 165 VAL A O 1
ATOM 1231 N N . VAL A 1 166 ? 23.551 15.790 46.890 1.00 13.56 166 VAL A N 1
ATOM 1232 C CA . VAL A 1 166 ? 23.944 14.512 47.488 1.00 14.71 166 VAL A CA 1
ATOM 1233 C C . VAL A 1 166 ? 25.405 14.630 47.882 1.00 16.99 166 VAL A C 1
ATOM 1234 O O . VAL A 1 166 ? 26.282 14.649 47.015 1.00 18.87 166 VAL A O 1
ATOM 1238 N N . THR A 1 167 ? 25.652 14.703 49.184 1.00 18.27 167 THR A N 1
ATOM 1239 C CA . THR A 1 167 ? 27.008 14.741 49.737 1.00 18.84 167 THR A CA 1
ATOM 1240 C C . THR A 1 167 ? 27.336 13.398 50.385 1.00 18.06 167 THR A C 1
ATOM 1241 O O . THR A 1 167 ? 26.504 12.494 50.422 1.00 18.77 167 THR A O 1
ATOM 1245 N N . SER A 1 168 ? 28.543 13.259 50.923 1.00 19.03 168 SER A N 1
ATOM 1246 C CA . SER A 1 168 ? 28.878 12.025 51.622 1.00 19.89 168 SER A CA 1
ATOM 1247 C C . SER A 1 168 ? 27.928 11.776 52.797 1.00 19.92 168 SER A C 1
ATOM 1248 O O . SER A 1 168 ? 27.633 10.624 53.128 1.00 23.09 168 SER A O 1
ATOM 1251 N N . ASN A 1 169 ? 27.444 12.848 53.423 1.00 18.19 169 ASN A N 1
ATOM 1252 C CA . ASN A 1 169 ? 26.553 12.725 54.578 1.00 18.72 169 ASN A CA 1
ATOM 1253 C C . ASN A 1 169 ? 25.193 12.195 54.137 1.00 19.59 169 ASN A C 1
ATOM 1254 O O . ASN A 1 169 ? 24.587 11.359 54.822 1.00 21.75 169 ASN A O 1
ATOM 1259 N N . THR A 1 170 ? 24.716 12.670 52.985 1.00 18.19 170 THR A N 1
ATOM 1260 C CA . THR A 1 170 ? 23.484 12.138 52.402 1.00 19.76 170 THR A CA 1
ATOM 1261 C C . THR A 1 170 ? 23.562 10.625 52.207 1.00 18.41 170 THR A C 1
ATOM 1262 O O . THR A 1 170 ? 22.583 9.903 52.449 1.00 19.84 170 THR A O 1
ATOM 1266 N N . ALA A 1 171 ? 24.713 10.144 51.729 1.00 18.96 171 ALA A N 1
ATOM 1267 C CA . ALA A 1 171 ? 24.876 8.709 51.441 1.00 23.00 171 ALA A CA 1
ATOM 1268 C C . ALA A 1 171 ? 24.744 7.881 52.709 1.00 23.08 171 ALA A C 1
ATOM 1269 O O . ALA A 1 171 ? 24.322 6.731 52.655 1.00 23.84 171 ALA A O 1
ATOM 1271 N N . ARG A 1 172 ? 25.116 8.463 53.842 1.00 20.99 172 ARG A N 1
ATOM 1272 C CA . ARG A 1 172 ? 25.114 7.742 55.101 1.00 22.58 172 ARG A CA 1
ATOM 1273 C C . ARG A 1 172 ? 23.761 7.778 55.763 1.00 24.46 172 ARG A C 1
ATOM 1274 O O . ARG A 1 172 ? 23.534 7.029 56.701 1.00 24.12 172 ARG A O 1
ATOM 1282 N N . HIS A 1 173 ? 22.867 8.644 55.284 1.00 20.33 173 HIS A N 1
ATOM 1283 C CA . HIS A 1 173 ? 21.586 8.853 55.953 1.00 18.38 173 HIS A CA 1
ATOM 1284 C C . HIS A 1 173 ? 20.420 8.928 54.975 1.00 20.70 173 HIS A C 1
ATOM 1285 O O . HIS A 1 173 ? 19.532 9.750 55.155 1.00 17.42 173 HIS A O 1
ATOM 1292 N N . VAL A 1 174 ? 20.412 8.067 53.960 1.00 18.94 174 VAL A N 1
ATOM 1293 C CA . VAL A 1 174 ? 19.321 8.071 52.981 1.00 18.11 174 VAL A CA 1
ATOM 1294 C C . VAL A 1 174 ? 17.983 7.828 53.678 1.00 19.27 174 VAL A C 1
ATOM 1295 O O . VAL A 1 174 ? 16.986 8.428 53.315 1.00 19.01 174 VAL A O 1
ATOM 1299 N N . ASN A 1 175 ? 17.959 6.953 54.683 1.00 19.46 175 ASN A N 1
ATOM 1300 C CA . ASN A 1 175 ? 16.714 6.740 55.418 1.00 19.51 175 ASN A CA 1
ATOM 1301 C C . ASN A 1 175 ? 16.099 8.029 55.986 1.00 18.87 175 ASN A C 1
ATOM 1302 O O . ASN A 1 175 ? 14.914 8.291 55.751 1.00 22.12 175 ASN A O 1
ATOM 1307 N N . LYS A 1 176 ? 16.898 8.842 56.674 1.00 17.76 176 LYS A N 1
ATOM 1308 C CA . LYS A 1 176 ? 16.430 10.114 57.217 1.00 19.49 176 LYS A CA 1
ATOM 1309 C C . LYS A 1 176 ? 15.961 11.102 56.144 1.00 18.03 176 LYS A C 1
ATOM 1310 O O . LYS A 1 176 ? 14.966 11.819 56.319 1.00 17.30 176 LYS A O 1
ATOM 1316 N N . VAL A 1 177 ? 16.711 11.164 55.056 1.00 16.96 177 VAL A N 1
ATOM 1317 C CA . VAL A 1 177 ? 16.390 12.099 53.980 1.00 16.50 177 VAL A CA 1
ATOM 1318 C C . VAL A 1 177 ? 15.083 11.690 53.287 1.00 18.03 177 VAL A C 1
ATOM 1319 O O . VAL A 1 177 ? 14.171 12.513 53.116 1.00 16.97 177 VAL A O 1
ATOM 1323 N N . TYR A 1 178 ? 14.989 10.423 52.880 1.00 16.77 178 TYR A N 1
ATOM 1324 C CA . TYR A 1 178 ? 13.777 9.950 52.214 1.00 17.30 178 TYR A CA 1
ATOM 1325 C C . TYR A 1 178 ? 12.552 10.071 53.134 1.00 17.60 178 TYR A C 1
ATOM 1326 O O . TYR A 1 178 ? 11.461 10.450 52.698 1.00 17.21 178 TYR A O 1
ATOM 1335 N N . LYS A 1 179 ? 12.718 9.717 54.403 1.00 18.89 179 LYS A N 1
ATOM 1336 C CA . LYS A 1 179 ? 11.587 9.756 55.337 1.00 16.71 179 LYS A CA 1
ATOM 1337 C C . LYS A 1 179 ? 11.118 11.175 55.579 1.00 21.30 179 LYS A C 1
ATOM 1338 O O . LYS A 1 179 ? 9.913 11.421 55.661 1.00 21.14 179 LYS A O 1
ATOM 1340 N N . TYR A 1 180 ? 12.062 12.106 55.676 1.00 20.30 180 TYR A N 1
ATOM 1341 C CA . TYR A 1 180 ? 11.703 13.508 55.844 1.00 18.13 180 TYR A CA 1
ATOM 1342 C C . TYR A 1 180 ? 10.854 14.019 54.673 1.00 19.63 180 TYR A C 1
ATOM 1343 O O . TYR A 1 180 ? 9.756 14.573 54.865 1.00 19.38 180 TYR A O 1
ATOM 1352 N N . PHE A 1 181 ? 11.336 13.809 53.451 1.00 19.04 181 PHE A N 1
ATOM 1353 C CA . PHE A 1 181 ? 10.584 14.259 52.276 1.00 18.19 181 PHE A CA 1
ATOM 1354 C C . PHE A 1 181 ? 9.225 13.566 52.211 1.00 19.02 181 PHE A C 1
ATOM 1355 O O . PHE A 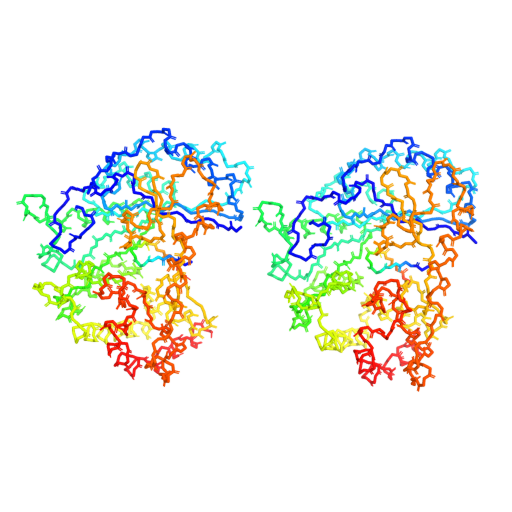1 181 ? 8.247 14.180 51.823 1.00 19.01 181 PHE A O 1
ATOM 1363 N N . LYS A 1 182 ? 9.153 12.309 52.637 1.00 19.82 182 LYS A N 1
ATOM 1364 C CA . LYS A 1 182 ? 7.903 11.566 52.697 1.00 20.48 182 LYS A CA 1
ATOM 1365 C C . LYS A 1 182 ? 6.952 12.163 53.706 1.00 22.60 182 LYS A C 1
ATOM 1366 O O . LYS A 1 182 ? 5.806 12.333 53.410 1.00 22.56 182 LYS A O 1
ATOM 1372 N N . GLU A 1 183 ? 7.449 12.483 54.890 1.00 21.66 183 GLU A N 1
ATOM 1373 C CA . GLU A 1 183 ? 6.634 13.092 55.947 1.00 23.80 183 GLU A CA 1
ATOM 1374 C C . GLU A 1 183 ? 6.062 14.433 55.500 1.00 24.79 183 GLU A C 1
ATOM 1375 O O . GLU A 1 183 ? 4.946 14.789 55.867 1.00 26.55 183 GLU A O 1
ATOM 1381 N N . LYS A 1 184 ? 6.818 15.146 54.671 1.00 20.67 184 LYS A N 1
ATOM 1382 C CA . LYS A 1 184 ? 6.430 16.474 54.212 1.00 21.50 184 LYS A CA 1
ATOM 1383 C C . LYS A 1 184 ? 5.542 16.378 52.973 1.00 23.27 184 LYS A C 1
ATOM 1384 O O . LYS A 1 184 ? 5.019 17.392 52.497 1.00 24.21 184 LYS A O 1
ATOM 1390 N N . ASP A 1 185 ? 5.379 15.156 52.456 1.00 21.11 185 ASP A N 1
ATOM 1391 C CA . ASP A 1 185 ? 4.588 14.932 51.230 1.00 22.60 185 ASP A CA 1
ATOM 1392 C C . ASP A 1 185 ? 5.192 15.659 50.013 1.00 24.64 185 ASP A C 1
ATOM 1393 O O . ASP A 1 185 ? 4.478 16.185 49.148 1.00 26.60 185 ASP A O 1
ATOM 1398 N N . PHE A 1 186 ? 6.517 15.680 49.938 1.00 22.12 186 PHE A N 1
ATOM 1399 C CA . PHE A 1 186 ? 7.186 16.168 48.735 1.00 23.12 186 PHE A CA 1
ATOM 1400 C C . PHE A 1 186 ? 7.317 15.000 47.769 1.00 22.39 186 PHE A C 1
ATOM 1401 O O . PHE A 1 186 ? 8.048 14.054 48.039 1.00 22.23 186 PHE A O 1
ATOM 1409 N N . LYS A 1 187 ? 6.589 15.051 46.662 1.00 21.24 187 LYS A N 1
ATOM 1410 C CA . LYS A 1 187 ? 6.519 13.903 45.757 1.00 25.06 187 LYS A CA 1
ATOM 1411 C C . LYS A 1 187 ? 7.387 13.991 44.495 1.00 23.57 187 LYS A C 1
ATOM 1412 O O . LYS A 1 187 ? 7.430 13.032 43.685 1.00 21.05 187 LYS A O 1
ATOM 1418 N N . PHE A 1 188 ? 8.038 15.137 44.298 1.00 19.09 188 PHE A N 1
ATOM 1419 C CA . PHE A 1 188 ? 8.864 15.362 43.102 1.00 18.85 188 PHE A CA 1
ATOM 1420 C C . PHE A 1 188 ? 10.258 15.779 43.529 1.00 18.15 188 PHE A C 1
ATOM 1421 O O . PHE A 1 188 ? 10.464 16.912 44.005 1.00 16.46 188 PHE A O 1
ATOM 1429 N N . LEU A 1 189 ? 11.205 14.859 43.402 1.00 16.17 189 LEU A N 1
ATOM 1430 C CA . LEU A 1 189 ? 12.527 15.031 43.999 1.00 15.91 189 LEU A CA 1
ATOM 1431 C C . LEU A 1 189 ? 13.561 14.945 42.898 1.00 17.37 189 LEU A C 1
ATOM 1432 O O . LEU A 1 189 ? 13.424 14.130 41.969 1.00 15.86 189 LEU A O 1
ATOM 1437 N N . GLN A 1 190 ? 14.603 15.761 43.025 1.00 14.14 190 GLN A N 1
ATOM 1438 C CA . GLN A 1 190 ? 15.765 15.710 42.142 1.00 16.41 190 GLN A CA 1
ATOM 1439 C C . GLN A 1 190 ? 17.007 15.699 43.035 1.00 16.89 190 GLN A C 1
ATOM 1440 O O . GLN A 1 190 ? 17.229 16.630 43.810 1.00 19.00 190 GLN A O 1
ATOM 1446 N N . PHE A 1 191 ? 17.803 14.642 42.903 1.00 18.83 191 PHE A N 1
ATOM 1447 C CA . PHE A 1 191 ? 19.035 14.478 43.686 1.00 16.90 191 PHE A CA 1
ATOM 1448 C C . PHE A 1 191 ? 20.258 14.824 42.823 1.00 25.38 191 PHE A C 1
ATOM 1449 O O . PHE A 1 191 ? 20.503 14.176 41.797 1.00 26.17 191 PHE A O 1
ATOM 1457 N N . ILE A 1 192 ? 21.007 15.861 43.226 1.00 17.60 192 ILE A N 1
ATOM 1458 C CA . ILE A 1 192 ? 22.101 16.362 42.408 1.00 21.78 192 ILE A CA 1
ATOM 1459 C C . ILE A 1 192 ? 23.418 15.939 43.043 1.00 22.71 192 ILE A C 1
ATOM 1460 O O . ILE A 1 192 ? 23.660 16.270 44.187 1.00 21.86 192 ILE A O 1
ATOM 1465 N N . ASN A 1 193 ? 24.287 15.262 42.330 1.00 26.33 193 ASN A N 1
ATOM 1466 C CA . ASN A 1 193 ? 25.562 14.890 42.934 1.00 25.76 193 ASN A CA 1
ATOM 1467 C C . ASN A 1 193 ? 26.367 16.085 43.294 1.00 29.66 193 ASN A C 1
ATOM 1468 O O . ASN A 1 193 ? 26.498 17.026 42.554 1.00 27.10 193 ASN A O 1
ATOM 1473 N N . CYS A 1 194 ? 26.986 16.007 44.432 1.00 20.78 194 CYS A N 1
ATOM 1474 C CA . CYS A 1 194 ? 27.814 17.116 44.855 1.00 24.75 194 CYS A CA 1
ATOM 1475 C C . CYS A 1 194 ? 29.112 17.029 44.077 1.00 26.43 194 CYS A C 1
ATOM 1476 O O . CYS A 1 194 ? 29.849 16.061 44.201 1.00 24.38 194 CYS A O 1
ATOM 1479 N N . LEU A 1 195 ? 29.400 18.007 43.244 1.00 22.06 195 LEU A N 1
ATOM 1480 C CA . LEU A 1 195 ? 30.626 17.992 42.485 1.00 27.46 195 LEU A CA 1
ATOM 1481 C C . LEU A 1 195 ? 31.691 18.803 43.180 1.00 28.45 195 LEU A C 1
ATOM 1482 O O . LEU A 1 195 ? 31.422 19.855 43.662 1.00 26.46 195 LEU A O 1
ATOM 1487 N N . ASP A 1 196 ? 32.913 18.297 43.173 1.00 25.43 196 ASP A N 1
ATOM 1488 C CA . ASP A 1 196 ? 34.081 19.048 43.585 1.00 30.24 196 ASP A CA 1
ATOM 1489 C C . ASP A 1 196 ? 34.331 20.083 42.487 1.00 30.94 196 ASP A C 1
ATOM 1490 O O . ASP A 1 196 ? 33.861 19.907 41.355 1.00 31.76 196 ASP A O 1
ATOM 1495 N N . PRO A 1 197 ? 35.046 21.167 42.818 1.00 30.42 197 PRO A N 1
ATOM 1496 C CA . PRO A 1 197 ? 35.212 22.237 41.831 1.00 27.83 197 PRO A CA 1
ATOM 1497 C C . PRO A 1 197 ? 35.956 21.734 40.597 1.00 31.72 197 PRO A C 1
ATOM 1498 O O . PRO A 1 197 ? 36.801 20.843 40.701 1.00 29.39 197 PRO A O 1
ATOM 1502 N N . LEU A 1 198 ? 35.598 22.277 39.434 1.00 29.11 198 LEU A N 1
ATOM 1503 C CA . LEU A 1 198 ? 36.120 21.798 38.157 1.00 27.34 198 LEU A CA 1
ATOM 1504 C C . LEU A 1 198 ? 37.661 21.818 38.148 1.00 28.30 198 LEU A C 1
ATOM 1505 O O . LEU A 1 198 ? 38.279 22.833 38.512 1.00 29.59 198 LEU A O 1
ATOM 1510 N N . TYR A 1 199 ? 38.257 20.697 37.739 1.00 27.60 199 TYR A N 1
ATOM 1511 C CA . TYR A 1 199 ? 39.720 20.530 37.611 1.00 30.24 199 TYR A CA 1
ATOM 1512 C C . TYR A 1 199 ? 40.520 20.450 38.932 1.00 31.59 199 TYR A C 1
ATOM 1513 O O . TYR A 1 199 ? 41.731 20.228 38.904 1.00 33.77 199 TYR A O 1
ATOM 1522 N N . GLU A 1 200 ? 39.862 20.600 40.080 1.00 28.15 200 GLU A N 1
ATOM 1523 C CA . GLU A 1 200 ? 40.533 20.272 41.342 1.00 31.28 200 GLU A CA 1
ATOM 1524 C C . GLU A 1 200 ? 40.692 18.754 41.510 1.00 31.57 200 GLU A C 1
ATOM 1525 O O . GLU A 1 200 ? 40.008 17.965 40.838 1.00 30.65 200 GLU A O 1
ATOM 1531 N N . GLU A 1 201 ? 41.603 18.339 42.394 1.00 31.25 201 GLU A N 1
ATOM 1532 C CA . GLU A 1 201 ? 41.681 16.932 42.782 1.00 32.64 201 GLU A CA 1
ATOM 1533 C C . GLU A 1 201 ? 40.338 16.558 43.402 1.00 27.98 201 GLU A C 1
ATOM 1534 O O . GLU A 1 201 ? 39.796 17.322 44.203 1.00 31.61 201 GLU A O 1
ATOM 1536 N N . LYS A 1 202 ? 39.837 15.372 43.085 1.00 31.51 202 LYS A N 1
ATOM 1537 C CA . LYS A 1 202 ? 38.498 14.954 43.484 1.00 31.44 202 LYS A CA 1
ATOM 1538 C C . LYS A 1 202 ? 38.482 14.304 44.850 1.00 32.27 202 LYS A C 1
ATOM 1539 O O . LYS A 1 202 ? 39.407 13.632 45.170 1.00 35.71 202 LYS A O 1
ATOM 1545 N N . GLY A 1 203 ? 37.425 14.488 45.639 1.00 29.56 203 GLY A N 1
ATOM 1546 C CA . GLY A 1 203 ? 37.284 13.812 46.921 1.00 31.77 203 GLY A CA 1
ATOM 1547 C C . GLY A 1 203 ? 38.067 14.390 48.091 1.00 28.57 203 GLY A C 1
ATOM 1548 O O . GLY A 1 203 ? 38.391 13.655 49.025 1.00 31.70 203 GLY A O 1
ATOM 1549 N N . LYS A 1 204 ? 38.349 15.690 48.073 1.00 33.55 204 LYS A N 1
ATOM 1550 C CA . LYS A 1 204 ? 39.200 16.297 49.105 1.00 32.79 204 LYS A CA 1
ATOM 1551 C C . LYS A 1 204 ? 38.449 17.009 50.237 1.00 31.62 204 LYS A C 1
ATOM 1552 O O . LYS A 1 204 ? 39.064 17.477 51.196 1.00 31.12 204 LYS A O 1
ATOM 1558 N N . TYR A 1 205 ? 37.128 17.098 50.132 1.00 28.18 205 TYR A N 1
ATOM 1559 C CA . TYR A 1 205 ? 36.351 17.838 51.121 1.00 30.81 205 TYR A CA 1
ATOM 1560 C C . TYR A 1 205 ? 35.558 16.876 51.999 1.00 28.04 205 TYR A C 1
ATOM 1561 O O . TYR A 1 205 ? 35.299 15.744 51.593 1.00 27.86 205 TYR A O 1
ATOM 1570 N N . ASN A 1 206 ? 35.155 17.308 53.169 1.00 27.92 206 ASN A N 1
ATOM 1571 C CA . ASN A 1 206 ? 34.342 16.512 54.044 1.00 31.88 206 ASN A CA 1
ATOM 1572 C C . ASN A 1 206 ? 33.021 16.120 53.403 1.00 29.83 206 ASN A C 1
ATOM 1573 O O . ASN A 1 206 ? 32.485 15.070 53.683 1.00 30.14 206 ASN A O 1
ATOM 1578 N N . TYR A 1 207 ? 32.493 17.003 52.575 1.00 26.79 207 TYR A N 1
ATOM 1579 C CA . TYR A 1 207 ? 31.212 16.762 51.932 1.00 23.92 207 TYR A CA 1
ATOM 1580 C C . TYR A 1 207 ? 31.347 15.968 50.629 1.00 25.12 207 TYR A C 1
ATOM 1581 O O . TYR A 1 207 ? 30.333 15.555 50.054 1.00 21.31 207 TYR A O 1
ATOM 1590 N N . SER A 1 208 ? 32.571 15.809 50.126 1.00 23.06 208 SER A N 1
ATOM 1591 C CA . SER A 1 208 ? 32.756 15.272 48.763 1.00 24.94 208 SER A CA 1
ATOM 1592 C C . SER A 1 208 ? 32.056 13.926 48.586 1.00 26.14 208 SER A C 1
ATOM 1593 O O . SER A 1 208 ? 32.159 13.052 49.448 1.00 24.39 208 SER A O 1
ATOM 1596 N N . LEU A 1 209 ? 31.327 13.774 47.485 1.00 24.54 209 LEU A N 1
ATOM 1597 C CA . LEU A 1 209 ? 30.603 12.539 47.220 1.00 21.27 209 LEU A CA 1
ATOM 1598 C C . LEU A 1 209 ? 31.511 11.590 46.451 1.00 24.38 209 LEU A C 1
ATOM 1599 O O . LEU A 1 209 ? 31.736 11.772 45.254 1.00 21.94 209 LEU A O 1
ATOM 1604 N N . LYS A 1 210 ? 32.068 10.617 47.150 1.00 20.82 210 LYS A N 1
ATOM 1605 C CA . LYS A 1 210 ? 32.901 9.651 46.475 1.00 25.44 210 LYS A CA 1
ATOM 1606 C C . LYS A 1 210 ? 32.154 8.528 45.786 1.00 21.27 210 LYS A C 1
ATOM 1607 O O . LYS A 1 210 ? 31.061 8.200 46.159 1.00 23.52 210 LYS A O 1
ATOM 1613 N N . PRO A 1 211 ? 32.760 7.934 44.765 1.00 23.28 211 PRO A N 1
ATOM 1614 C CA . PRO A 1 211 ? 32.050 6.867 44.053 1.00 22.76 211 PRO A CA 1
ATOM 1615 C C . PRO A 1 211 ? 31.469 5.796 44.994 1.00 24.67 211 PRO A C 1
ATOM 1616 O O . PRO A 1 211 ? 30.337 5.382 44.774 1.00 22.22 211 PRO A O 1
ATOM 1620 N N . LYS A 1 212 ? 32.178 5.358 46.022 1.00 23.43 212 LYS A N 1
ATOM 1621 C CA . LYS A 1 212 ? 31.614 4.342 46.905 1.00 26.42 212 LYS A CA 1
ATOM 1622 C C . LYS A 1 212 ? 30.451 4.885 47.780 1.00 23.53 212 LYS A C 1
ATOM 1623 O O . LYS A 1 212 ? 29.538 4.154 48.122 1.00 25.31 212 LYS A O 1
ATOM 1629 N N . ASP A 1 213 ? 30.487 6.180 48.103 1.00 24.28 213 ASP A N 1
ATOM 1630 C CA . ASP A 1 213 ? 29.361 6.847 48.773 1.00 22.45 213 ASP A CA 1
ATOM 1631 C C . ASP A 1 213 ? 28.149 6.883 47.833 1.00 22.38 213 ASP A C 1
ATOM 1632 O O . ASP A 1 213 ? 27.018 6.627 48.251 1.00 19.22 213 ASP A O 1
ATOM 1637 N N . TYR A 1 214 ? 28.382 7.275 46.581 1.00 19.58 214 TYR A N 1
ATOM 1638 C CA . TYR A 1 214 ? 27.286 7.341 45.595 1.00 18.79 214 TYR A CA 1
ATOM 1639 C C . TYR A 1 214 ? 26.624 5.978 45.337 1.00 20.04 214 TYR A C 1
ATOM 1640 O O . TYR A 1 214 ? 25.397 5.889 45.186 1.00 20.96 214 TYR A O 1
ATOM 1649 N N . THR A 1 215 ? 27.421 4.915 45.270 1.00 19.48 215 THR A N 1
ATOM 1650 C CA . THR A 1 215 ? 26.844 3.577 45.095 1.00 19.45 215 THR A CA 1
ATOM 1651 C C . THR A 1 215 ? 25.894 3.278 46.255 1.00 18.64 215 THR A C 1
ATOM 1652 O O . THR A 1 215 ? 24.762 2.826 46.063 1.00 17.21 215 THR A O 1
ATOM 1656 N N . LYS A 1 216 ? 26.359 3.572 47.461 1.00 16.20 216 LYS A N 1
ATOM 1657 C CA . LYS A 1 216 ? 25.544 3.351 48.665 1.00 19.63 216 LYS A CA 1
ATOM 1658 C C . LYS A 1 216 ? 24.246 4.170 48.630 1.00 17.23 216 LYS A C 1
ATOM 1659 O O . LYS A 1 216 ? 23.148 3.643 48.861 1.00 18.32 216 LYS A O 1
ATOM 1665 N N . PHE A 1 217 ? 24.381 5.458 48.331 1.00 18.59 217 PHE A N 1
ATOM 1666 C CA . PHE A 1 217 ? 23.221 6.335 48.172 1.00 17.02 217 PHE A CA 1
ATOM 1667 C C . PHE A 1 217 ? 22.205 5.811 47.162 1.00 17.11 217 PHE A C 1
ATOM 1668 O O . PHE A 1 217 ? 21.001 5.784 47.455 1.00 16.68 217 PHE A O 1
ATOM 1676 N N . LEU A 1 218 ? 22.671 5.447 45.964 1.00 15.61 218 LEU A N 1
ATOM 1677 C CA . LEU A 1 218 ? 21.749 5.026 44.903 1.00 15.62 218 LEU A CA 1
ATOM 1678 C C . LEU A 1 218 ? 21.012 3.744 45.256 1.00 16.75 218 LEU A C 1
ATOM 1679 O O . LEU A 1 218 ? 19.807 3.622 45.017 1.00 19.16 218 LEU A O 1
ATOM 1684 N N . LYS A 1 219 ? 21.736 2.775 45.812 1.00 16.85 219 LYS A N 1
ATOM 1685 C CA . LYS A 1 219 ? 21.122 1.491 46.146 1.00 19.44 219 LYS A CA 1
ATOM 1686 C C . LYS A 1 219 ? 20.027 1.656 47.193 1.00 17.89 219 LYS A C 1
ATOM 1687 O O . LYS A 1 219 ? 18.931 1.106 47.040 1.00 17.76 219 LYS A O 1
ATOM 1693 N N . ASN A 1 220 ? 20.322 2.412 48.253 1.00 14.84 220 ASN A N 1
ATOM 1694 C CA . ASN A 1 220 ? 19.348 2.596 49.334 1.00 17.00 220 ASN A CA 1
ATOM 1695 C C . ASN A 1 220 ? 18.160 3.438 48.908 1.00 19.57 220 ASN A C 1
ATOM 1696 O O . ASN A 1 220 ? 17.025 3.156 49.282 1.00 18.99 220 ASN A O 1
ATOM 1701 N N . LEU A 1 221 ? 18.432 4.488 48.129 1.00 15.42 221 LEU A N 1
ATOM 1702 C CA . LEU A 1 221 ? 17.342 5.326 47.645 1.00 16.61 221 LEU A CA 1
ATOM 1703 C C . LEU A 1 221 ? 16.390 4.485 46.792 1.00 17.31 221 LEU A C 1
ATOM 1704 O O . LEU A 1 221 ? 15.157 4.530 46.972 1.00 17.25 221 LEU A O 1
ATOM 1709 N N . PHE A 1 222 ? 16.965 3.707 45.878 1.00 16.79 222 PHE A N 1
ATOM 1710 C CA . PHE A 1 222 ? 16.143 2.880 45.001 1.00 18.20 222 PHE A CA 1
ATOM 1711 C C . PHE A 1 222 ? 15.244 1.937 45.822 1.00 18.53 222 PHE A C 1
ATOM 1712 O O . PHE A 1 222 ? 14.057 1.776 45.525 1.00 18.65 222 PHE A O 1
ATOM 1720 N N . ASP A 1 223 ? 15.806 1.324 46.858 1.00 19.17 223 ASP A N 1
ATOM 1721 C CA . ASP A 1 223 ? 15.007 0.469 47.737 1.00 20.72 223 ASP A CA 1
ATOM 1722 C C . ASP A 1 223 ? 13.793 1.177 48.377 1.00 20.13 223 ASP A C 1
ATOM 1723 O O . ASP A 1 223 ? 12.679 0.631 48.373 1.00 19.43 223 ASP A O 1
ATOM 1728 N N . PHE A 1 224 ? 13.986 2.390 48.896 1.00 19.90 224 PHE A N 1
ATOM 1729 C CA . PHE A 1 224 ? 12.861 3.137 49.464 1.00 19.31 224 PHE A CA 1
ATOM 1730 C C . PHE A 1 224 ? 11.836 3.504 48.389 1.00 22.04 224 PHE A C 1
ATOM 1731 O O . PHE A 1 224 ? 10.613 3.386 48.591 1.00 20.39 224 PHE A O 1
ATOM 1739 N N . TRP A 1 225 ? 12.344 3.944 47.241 1.00 18.34 225 TRP A N 1
ATOM 1740 C CA . TRP A 1 225 ? 11.486 4.312 46.115 1.00 19.31 225 TRP A CA 1
ATOM 1741 C C . TRP A 1 225 ? 10.648 3.122 45.614 1.00 22.89 225 TRP A C 1
ATOM 1742 O O . TRP A 1 225 ? 9.448 3.252 45.315 1.00 20.80 225 TRP A O 1
ATOM 1753 N N . TYR A 1 226 ? 11.283 1.961 45.522 1.00 18.14 226 TYR A N 1
ATOM 1754 C CA . TYR A 1 226 ? 10.615 0.791 44.956 1.00 23.69 226 TYR A CA 1
ATOM 1755 C C . TYR A 1 226 ? 9.566 0.268 45.933 1.00 25.22 226 TYR A C 1
ATOM 1756 O O . TYR A 1 226 ? 8.474 -0.107 45.528 1.00 27.23 226 TYR A O 1
ATOM 1765 N N . GLU A 1 227 ? 9.899 0.139 47.210 1.00 27.30 227 GLU A N 1
ATOM 1766 C CA . GLU A 1 227 ? 8.923 -0.278 48.226 1.00 27.12 227 GLU A CA 1
ATOM 1767 C C . GLU A 1 227 ? 7.694 0.594 48.158 1.00 30.95 227 GLU A C 1
ATOM 1768 O O . GLU A 1 227 ? 6.597 0.116 48.277 1.00 31.77 227 GLU A O 1
ATOM 1774 N N . ASP A 1 228 ? 7.873 1.881 47.944 1.00 26.93 228 ASP A N 1
ATOM 1775 C CA . ASP A 1 228 ? 6.743 2.770 47.775 1.00 28.08 228 ASP A CA 1
ATOM 1776 C C . ASP A 1 228 ? 5.967 2.414 46.524 1.00 29.90 228 ASP A C 1
ATOM 1777 O O . ASP A 1 228 ? 4.793 2.200 46.569 1.00 32.34 228 ASP A O 1
ATOM 1782 N N . PHE A 1 229 ? 6.642 2.374 45.397 1.00 27.21 229 PHE A N 1
ATOM 1783 C CA . PHE A 1 229 ? 6.014 1.915 44.152 1.00 31.95 229 PHE A CA 1
ATOM 1784 C C . PHE A 1 229 ? 5.093 0.691 44.371 1.00 33.85 229 PHE A C 1
ATOM 1785 O O . PHE A 1 229 ? 3.926 0.711 43.969 1.00 35.56 229 PHE A O 1
ATOM 1793 N N . LEU A 1 230 ? 5.610 -0.337 45.044 1.00 30.74 230 LEU A N 1
ATOM 1794 C CA . LEU A 1 230 ? 4.854 -1.567 45.329 1.00 34.41 230 LEU A CA 1
ATOM 1795 C C . LEU A 1 230 ? 3.576 -1.278 46.115 1.00 38.52 230 LEU A C 1
ATOM 1796 O O . LEU A 1 230 ? 2.543 -1.923 45.901 1.00 36.78 230 LEU A O 1
ATOM 1801 N N . ASN A 1 231 ? 3.662 -0.312 47.026 1.00 34.01 231 ASN A N 1
ATOM 1802 C CA . ASN A 1 231 ? 2.547 0.061 47.887 1.00 35.36 231 ASN A CA 1
ATOM 1803 C C . ASN A 1 231 ? 1.631 1.123 47.278 1.00 34.10 231 ASN A C 1
ATOM 1804 O O . ASN A 1 231 ? 0.747 1.643 47.955 1.00 40.39 231 ASN A O 1
ATOM 1809 N N . GLY A 1 232 ? 1.846 1.455 46.007 1.00 33.99 232 GLY A N 1
ATOM 1810 C CA . GLY A 1 232 ? 0.976 2.387 45.307 1.00 39.82 232 GLY A CA 1
ATOM 1811 C C . GLY A 1 232 ? 1.230 3.866 45.563 1.00 38.68 232 GLY A C 1
ATOM 1812 O O . GLY A 1 232 ? 0.456 4.720 45.122 1.00 39.98 232 GLY A O 1
ATOM 1813 N N . ASN A 1 233 ? 2.306 4.173 46.284 1.00 36.29 233 ASN A N 1
ATOM 1814 C CA . ASN A 1 233 ? 2.717 5.556 46.510 1.00 30.01 233 ASN A CA 1
ATOM 1815 C C . ASN A 1 233 ? 3.721 5.954 45.438 1.00 34.27 233 ASN A C 1
ATOM 1816 O O . ASN A 1 233 ? 4.868 5.491 45.439 1.00 34.56 233 ASN A O 1
ATOM 1821 N N . ARG A 1 234 ? 3.345 6.809 44.537 1.00 33.99 234 ARG A N 1
ATOM 1822 C CA . ARG A 1 234 ? 4.262 7.152 43.493 1.00 33.03 234 ARG A CA 1
ATOM 1823 C C . ARG A 1 234 ? 5.083 8.335 43.957 1.00 31.24 234 ARG A C 1
ATOM 1824 O O . ARG A 1 234 ? 4.568 9.292 44.389 1.00 30.00 234 ARG A O 1
ATOM 1832 N N . VAL A 1 235 ? 6.377 8.242 43.900 1.00 30.04 235 VAL A N 1
ATOM 1833 C CA . VAL A 1 235 ? 7.286 9.328 44.196 1.00 27.27 235 VAL A CA 1
ATOM 1834 C C . VAL A 1 235 ? 8.098 9.476 42.924 1.00 23.88 235 VAL A C 1
ATOM 1835 O O . VAL A 1 235 ? 8.578 8.480 42.370 1.00 24.28 235 VAL A O 1
ATOM 1839 N N . SER A 1 236 ? 8.169 10.700 42.404 1.00 20.50 236 SER A N 1
ATOM 1840 C CA . SER A 1 236 ? 8.969 10.986 41.211 1.00 21.19 236 SER A CA 1
ATOM 1841 C C . SER A 1 236 ? 10.389 11.326 41.664 1.00 21.81 236 SER A C 1
ATOM 1842 O O . SER A 1 236 ? 10.587 12.240 42.482 1.00 20.89 236 SER A O 1
ATOM 1845 N N . ILE A 1 237 ? 11.357 10.575 41.145 1.00 17.65 237 ILE A N 1
ATOM 1846 C CA . ILE A 1 237 ? 12.762 10.837 41.409 1.00 16.82 237 ILE A CA 1
ATOM 1847 C C . ILE A 1 237 ? 13.404 11.003 40.046 1.00 18.99 237 ILE A C 1
ATOM 1848 O O . ILE A 1 237 ? 13.387 10.077 39.233 1.00 18.80 237 ILE A O 1
ATOM 1853 N N . ARG A 1 238 ? 13.932 12.192 39.784 1.00 17.84 238 ARG A N 1
ATOM 1854 C CA . ARG A 1 238 ? 14.370 12.572 38.435 1.00 20.08 238 ARG A CA 1
ATOM 1855 C C . ARG A 1 238 ? 15.284 11.567 37.758 1.00 20.62 238 ARG A C 1
ATOM 1856 O O . ARG A 1 238 ? 15.012 11.140 36.622 1.00 20.23 238 ARG A O 1
ATOM 1864 N N . TYR A 1 239 ? 16.365 11.170 38.429 1.00 19.90 239 TYR A N 1
ATOM 1865 C CA . TYR A 1 239 ? 17.244 10.128 37.864 1.00 21.82 239 TYR A CA 1
ATOM 1866 C C . TYR A 1 239 ? 16.516 8.808 37.487 1.00 21.24 239 TYR A C 1
ATOM 1867 O O . TYR A 1 239 ? 16.714 8.266 36.378 1.00 22.79 239 TYR A O 1
ATOM 1876 N N . PHE A 1 240 ? 15.654 8.291 38.363 1.00 20.07 240 PHE A N 1
ATOM 1877 C CA . PHE A 1 240 ? 14.975 7.032 38.056 1.00 21.34 240 PHE A CA 1
ATOM 1878 C C . PHE A 1 240 ? 13.980 7.230 36.913 1.00 23.70 240 PHE A C 1
ATOM 1879 O O . PHE A 1 240 ? 13.824 6.355 36.065 1.00 21.98 240 PHE A O 1
ATOM 1887 N N . ASP A 1 241 ? 13.334 8.394 36.872 1.00 22.09 241 ASP A N 1
ATOM 1888 C CA . ASP A 1 241 ? 12.412 8.707 35.762 1.00 20.08 241 ASP A CA 1
ATOM 1889 C C . ASP A 1 241 ? 13.147 8.676 34.430 1.00 24.24 241 ASP A C 1
ATOM 1890 O O . ASP A 1 241 ? 12.639 8.147 33.437 1.00 24.47 241 ASP A O 1
ATOM 1895 N N . GLY A 1 242 ? 14.350 9.243 34.409 1.00 22.01 242 GLY A N 1
ATOM 1896 C CA . GLY A 1 242 ? 15.147 9.296 33.199 1.00 22.29 242 GLY A CA 1
ATOM 1897 C C . GLY A 1 242 ? 15.615 7.931 32.728 1.00 23.10 242 GLY A C 1
ATOM 1898 O O . GLY A 1 242 ? 15.670 7.664 31.513 1.00 24.26 242 GLY A O 1
ATOM 1899 N N . LEU A 1 243 ? 15.971 7.060 33.674 1.00 21.53 243 LEU A N 1
ATOM 1900 C CA . LEU A 1 243 ? 16.313 5.690 33.323 1.00 20.34 243 LEU A CA 1
ATOM 1901 C C . LEU A 1 243 ? 15.111 5.014 32.688 1.00 24.44 243 LEU A C 1
ATOM 1902 O O . LEU A 1 243 ? 15.242 4.311 31.666 1.00 23.89 243 LEU A O 1
ATOM 1907 N N . LEU A 1 244 ? 13.943 5.200 33.299 1.00 22.41 244 LEU A N 1
ATOM 1908 C CA . LEU A 1 244 ? 12.692 4.666 32.746 1.00 27.15 244 LEU A CA 1
ATOM 1909 C C . LEU A 1 244 ? 12.439 5.155 31.312 1.00 28.66 244 LEU A C 1
ATOM 1910 O O . LEU A 1 244 ? 12.106 4.336 30.421 1.00 28.67 244 LEU A O 1
ATOM 1915 N N . GLU A 1 245 ? 12.590 6.472 31.099 1.00 26.81 245 GLU A N 1
ATOM 1916 C CA . GLU A 1 245 ? 12.529 7.091 29.762 1.00 27.60 245 GLU A CA 1
ATOM 1917 C C . GLU A 1 245 ? 13.486 6.446 28.786 1.00 29.95 245 GLU A C 1
ATOM 1918 O O . GLU A 1 245 ? 13.114 6.132 27.646 1.00 32.98 245 GLU A O 1
ATOM 1924 N N . THR A 1 246 ? 14.731 6.276 29.210 1.00 25.47 246 THR A N 1
ATOM 1925 C CA . THR A 1 246 ? 15.728 5.627 28.369 1.00 28.93 246 THR A CA 1
ATOM 1926 C C . THR A 1 246 ? 15.318 4.190 28.034 1.00 32.54 246 THR A C 1
ATOM 1927 O O . THR A 1 246 ? 15.490 3.730 26.903 1.00 33.10 246 THR A O 1
ATOM 1931 N N . ILE A 1 247 ? 14.779 3.477 29.017 1.00 31.85 247 ILE A N 1
ATOM 1932 C CA . ILE A 1 247 ? 14.353 2.095 28.793 1.00 33.64 247 ILE A CA 1
ATOM 1933 C C . ILE A 1 247 ? 13.190 2.009 27.793 1.00 33.44 247 ILE A C 1
ATOM 1934 O O . ILE A 1 247 ? 13.230 1.233 26.834 1.00 37.05 247 ILE A O 1
ATOM 1939 N N . LEU A 1 248 ? 12.161 2.818 28.018 1.00 31.87 248 LEU A N 1
ATOM 1940 C CA . LEU A 1 248 ? 10.952 2.787 27.199 1.00 36.02 248 LEU A CA 1
ATOM 1941 C C . LEU A 1 248 ? 11.067 3.514 25.849 1.00 37.64 248 LEU A C 1
ATOM 1942 O O . LEU A 1 248 ? 10.531 3.037 24.849 1.00 38.32 248 LEU A O 1
ATOM 1947 N N . LEU A 1 249 ? 11.759 4.656 25.825 1.00 34.16 249 LEU A N 1
ATOM 1948 C CA . LEU A 1 249 ? 11.824 5.510 24.628 1.00 36.80 249 LEU A CA 1
ATOM 1949 C C . LEU A 1 249 ? 13.218 5.612 24.003 1.00 36.82 249 LEU A C 1
ATOM 1950 O O . LEU A 1 249 ? 13.374 6.183 22.915 1.00 39.93 249 LEU A O 1
ATOM 1955 N N . GLY A 1 250 ? 14.230 5.082 24.683 1.00 35.76 250 GLY A N 1
ATOM 1956 C CA . GLY A 1 250 ? 15.603 5.238 24.224 1.00 37.98 250 GLY A CA 1
ATOM 1957 C C . GLY A 1 250 ? 16.197 6.641 24.345 1.00 36.60 250 GLY A C 1
ATOM 1958 O O . GLY A 1 250 ? 17.329 6.873 23.895 1.00 37.61 250 GLY A O 1
ATOM 1959 N N . LYS A 1 251 ? 15.446 7.583 24.921 1.00 35.89 251 LYS A N 1
ATOM 1960 C CA . LYS A 1 251 ? 15.954 8.938 25.157 1.00 35.35 251 LYS A CA 1
ATOM 1961 C C . LYS A 1 251 ? 15.464 9.426 26.502 1.00 32.95 251 LYS A C 1
ATOM 1962 O O . LYS A 1 251 ? 14.450 8.948 27.009 1.00 33.33 251 LYS A O 1
ATOM 1964 N N . SER A 1 252 ? 16.183 10.383 27.084 1.00 35.54 252 SER A N 1
ATOM 1965 C CA . SER A 1 252 ? 15.804 10.949 28.371 1.00 31.20 252 SER A CA 1
ATOM 1966 C C . SER A 1 252 ? 15.622 12.451 28.233 1.00 33.02 252 SER A C 1
ATOM 1967 O O . SER A 1 252 ? 16.278 13.078 27.412 1.00 34.60 252 SER A O 1
ATOM 1970 N N . SER A 1 253 ? 14.737 13.034 29.027 1.00 27.63 253 SER A N 1
ATOM 1971 C CA . SER A 1 253 ? 14.605 14.491 29.037 1.00 35.30 253 SER A CA 1
ATOM 1972 C C . SER A 1 253 ? 15.603 15.172 29.989 1.00 35.37 253 SER A C 1
ATOM 1973 O O . SER A 1 253 ? 15.571 16.398 30.161 1.00 38.77 253 SER A O 1
ATOM 1976 N N . SER A 1 254 ? 16.492 14.389 30.604 1.00 30.87 254 SER A N 1
ATOM 1977 C CA . SER A 1 254 ? 17.542 14.969 31.449 1.00 32.31 254 SER A CA 1
ATOM 1978 C C . SER A 1 254 ? 18.871 15.039 30.705 1.00 30.62 254 SER A C 1
ATOM 1979 O O . SER A 1 254 ? 19.389 14.022 30.226 1.00 28.47 254 SER A O 1
ATOM 1982 N N . CYS A 1 255 ? 19.413 16.245 30.602 1.00 29.16 255 CYS A N 1
ATOM 1983 C CA . CYS A 1 255 ? 20.749 16.432 30.061 1.00 30.03 255 CYS A CA 1
ATOM 1984 C C . CYS A 1 255 ? 21.750 15.702 30.960 1.00 27.21 255 CYS A C 1
ATOM 1985 O O . CYS A 1 255 ? 21.659 15.791 32.183 1.00 26.84 255 CYS A O 1
ATOM 1988 N N . GLY A 1 256 ? 22.691 14.977 30.365 1.00 26.47 256 GLY A N 1
ATOM 1989 C CA . GLY A 1 256 ? 23.613 14.165 31.148 1.00 25.45 256 GLY A CA 1
ATOM 1990 C C . GLY A 1 256 ? 23.267 12.688 31.084 1.00 21.99 256 GLY A C 1
ATOM 1991 O O . GLY A 1 256 ? 24.089 11.827 31.414 1.00 25.36 256 GLY A O 1
ATOM 1992 N N . MET A 1 257 ? 22.062 12.382 30.603 1.00 22.96 257 MET A N 1
ATOM 1993 C CA . MET A 1 257 ? 21.605 10.996 30.531 1.00 25.43 257 MET A CA 1
ATOM 1994 C C . MET A 1 257 ? 21.505 10.478 29.109 1.00 27.45 257 MET A C 1
ATOM 1995 O O . MET A 1 257 ? 21.116 9.320 28.889 1.00 25.18 257 MET A O 1
ATOM 2000 N N . ASN A 1 258 ? 21.884 11.314 28.141 1.00 20.48 258 ASN A N 1
ATOM 2001 C CA . ASN A 1 258 ? 21.789 10.919 26.730 1.00 21.88 258 ASN A CA 1
ATOM 2002 C C . ASN A 1 258 ? 23.120 10.653 26.041 1.00 24.35 258 ASN A C 1
ATOM 2003 O O . ASN A 1 258 ? 23.150 10.370 24.841 1.00 26.15 258 ASN A O 1
ATOM 2008 N N . GLY A 1 259 ? 24.206 10.766 26.798 1.00 24.14 259 GLY A N 1
ATOM 2009 C CA . GLY A 1 259 ? 25.529 10.416 26.310 1.00 25.73 259 GLY A CA 1
ATOM 2010 C C . GLY A 1 259 ? 26.335 11.535 25.686 1.00 27.35 259 GLY A C 1
ATOM 2011 O O . GLY A 1 259 ? 27.560 11.435 25.582 1.00 27.18 259 GLY A O 1
ATOM 2012 N N . THR A 1 260 ? 25.658 12.603 25.274 1.00 22.84 260 THR A N 1
ATOM 2013 C CA . THR A 1 260 ? 26.329 13.748 24.662 1.00 18.45 260 THR A CA 1
ATOM 2014 C C . THR A 1 260 ? 25.692 15.037 25.176 1.00 22.98 260 THR A C 1
ATOM 2015 O O . THR A 1 260 ? 24.547 15.035 25.634 1.00 19.98 260 THR A O 1
ATOM 2019 N N . CYS A 1 261 ? 26.442 16.123 25.077 1.00 18.26 261 CYS A N 1
ATOM 2020 C CA . CYS A 1 261 ? 26.042 17.442 25.587 1.00 19.05 261 CYS A CA 1
ATOM 2021 C C . CYS A 1 261 ? 25.051 18.146 24.660 1.00 24.77 261 CYS A C 1
ATOM 2022 O O . CYS A 1 261 ? 24.935 17.802 23.494 1.00 20.36 261 CYS A O 1
ATOM 2025 N N . THR A 1 262 ? 24.348 19.145 25.185 1.00 23.36 262 THR A N 1
ATOM 2026 C CA . THR A 1 262 ? 23.495 19.993 24.349 1.00 24.22 262 THR A CA 1
ATOM 2027 C C . THR A 1 262 ? 23.759 21.435 24.758 1.00 23.76 262 THR A C 1
ATOM 2028 O O . THR A 1 262 ? 24.216 21.688 25.863 1.00 25.67 262 THR A O 1
ATOM 2032 N N . CYS A 1 263 ? 23.487 22.393 23.885 1.00 20.90 263 CYS A N 1
ATOM 2033 C CA . CYS A 1 263 ? 23.699 23.785 24.281 1.00 17.47 263 CYS A CA 1
ATOM 2034 C C . CYS A 1 263 ? 22.518 24.260 25.123 1.00 20.23 263 CYS A C 1
ATOM 2035 O O . CYS A 1 263 ? 21.367 24.313 24.635 1.00 20.00 263 CYS A O 1
ATOM 2038 N N . GLN A 1 264 ? 22.808 24.617 26.376 1.00 18.04 264 GLN A N 1
ATOM 2039 C CA A GLN A 1 264 ? 21.774 24.988 27.333 0.45 18.76 264 GLN A CA 1
ATOM 2040 C CA B GLN A 1 264 ? 21.774 24.989 27.330 0.55 18.75 264 GLN A CA 1
ATOM 2041 C C . GLN A 1 264 ? 21.436 26.480 27.270 1.00 18.82 264 GLN A C 1
ATOM 2042 O O . GLN A 1 264 ? 20.476 26.934 27.899 1.00 17.52 264 GLN A O 1
ATOM 2053 N N . PHE A 1 265 ? 22.209 27.236 26.493 1.00 17.13 265 PHE A N 1
ATOM 2054 C CA . PHE A 1 265 ? 22.036 28.701 26.420 1.00 16.64 265 PHE A CA 1
ATOM 2055 C C . PHE A 1 265 ? 21.947 29.325 27.823 1.00 17.99 265 PHE A C 1
ATOM 2056 O O . PHE A 1 265 ? 20.918 29.903 28.213 1.00 16.28 265 PHE A O 1
ATOM 2064 N N . VAL A 1 266 ? 23.035 29.214 28.576 1.00 14.95 266 VAL A N 1
ATOM 2065 C CA . VAL A 1 266 ? 23.148 29.916 29.845 1.00 15.70 266 VAL A CA 1
ATOM 2066 C C . VAL A 1 266 ? 23.412 31.395 29.576 1.00 16.31 266 VAL A C 1
ATOM 2067 O O . VAL A 1 266 ? 24.383 31.752 28.892 1.00 17.18 266 VAL A O 1
ATOM 2071 N N . VAL A 1 267 ? 22.530 32.255 30.082 1.00 14.69 267 VAL A N 1
ATOM 2072 C CA . VAL A 1 267 ? 22.660 33.689 29.906 1.00 15.39 267 VAL A CA 1
ATOM 2073 C C . VAL A 1 267 ? 23.032 34.345 31.227 1.00 17.50 267 VAL A C 1
ATOM 2074 O O . VAL A 1 267 ? 22.233 34.352 32.180 1.00 17.43 267 VAL A O 1
ATOM 2078 N N . GLU A 1 268 ? 24.254 34.867 31.317 1.00 16.84 268 GLU A N 1
ATOM 2079 C CA . GLU A 1 268 ? 24.652 35.640 32.506 1.00 17.32 268 GLU A CA 1
ATOM 2080 C C . GLU A 1 268 ? 24.014 37.041 32.508 1.00 18.47 268 GLU A C 1
ATOM 2081 O O . GLU A 1 268 ? 23.398 37.458 31.531 1.00 15.89 268 GLU A O 1
ATOM 2087 N N . SER A 1 269 ? 24.141 37.778 33.616 1.00 17.57 269 SER A N 1
ATOM 2088 C CA . SER A 1 269 ? 23.349 38.961 33.764 1.00 17.12 269 SER A CA 1
ATOM 2089 C C . SER A 1 269 ? 23.790 40.067 32.798 1.00 17.98 269 SER A C 1
ATOM 2090 O O . SER A 1 269 ? 23.016 40.964 32.521 1.00 18.46 269 SER A O 1
ATOM 2093 N N . ASP A 1 270 ? 25.010 39.970 32.257 1.00 19.48 270 ASP A N 1
ATOM 2094 C CA . ASP A 1 270 ? 25.487 40.961 31.272 1.00 21.35 270 ASP A CA 1
ATOM 2095 C C . ASP A 1 270 ? 25.080 40.583 29.833 1.00 18.78 270 ASP A C 1
ATOM 2096 O O . ASP A 1 270 ? 25.357 41.328 28.861 1.00 19.79 270 ASP A O 1
ATOM 2101 N N . GLY A 1 271 ? 24.437 39.416 29.713 1.00 21.22 271 GLY A N 1
ATOM 2102 C CA . GLY A 1 271 ? 23.955 38.897 28.436 1.00 18.37 271 GLY A CA 1
ATOM 2103 C C . GLY A 1 271 ? 24.897 37.932 27.760 1.00 16.10 271 GLY A C 1
ATOM 2104 O O . GLY A 1 271 ? 24.583 37.363 26.691 1.00 17.96 271 GLY A O 1
ATOM 2105 N N . SER A 1 272 ? 26.058 37.712 28.366 1.00 17.09 272 SER A N 1
ATOM 2106 C CA . SER A 1 272 ? 26.983 36.756 27.798 1.00 20.79 272 SER A CA 1
ATOM 2107 C C . SER A 1 272 ? 26.385 35.328 27.878 1.00 18.10 272 SER A C 1
ATOM 2108 O O . SER A 1 272 ? 25.656 34.991 28.818 1.00 17.84 272 SER A O 1
ATOM 2111 N N . VAL A 1 273 ? 26.650 34.506 26.866 1.00 14.37 273 VAL A N 1
ATOM 2112 C CA . VAL A 1 273 ? 26.003 33.191 26.735 1.00 18.26 273 VAL A CA 1
ATOM 2113 C C . VAL A 1 273 ? 27.031 32.055 26.784 1.00 18.37 273 VAL A C 1
ATOM 2114 O O . VAL A 1 273 ? 28.134 32.206 26.235 1.00 19.07 273 VAL A O 1
ATOM 2118 N N . TYR A 1 274 ? 26.670 30.938 27.442 1.00 18.59 274 TYR A N 1
ATOM 2119 C CA . TYR A 1 274 ? 27.542 29.754 27.646 1.00 20.79 274 TYR A CA 1
ATOM 2120 C C . TYR A 1 274 ? 26.771 28.460 27.347 1.00 19.18 274 TYR A C 1
ATOM 2121 O O . TYR A 1 274 ? 25.532 28.436 27.436 1.00 17.50 274 TYR A O 1
ATOM 2130 N N . PRO A 1 275 ? 27.483 27.371 26.988 1.00 19.66 275 PRO A N 1
ATOM 2131 C CA . PRO A 1 275 ? 26.754 26.157 26.591 1.00 16.99 275 PRO A CA 1
ATOM 2132 C C . PRO A 1 275 ? 26.174 25.316 27.737 1.00 15.66 275 PRO A C 1
ATOM 2133 O O . PRO A 1 275 ? 25.276 24.539 27.492 1.00 18.63 275 PRO A O 1
ATOM 2137 N N . CYS A 1 276 ? 26.645 25.507 28.964 1.00 17.10 276 CYS A N 1
ATOM 2138 C CA . CYS A 1 276 ? 26.233 24.643 30.074 1.00 17.82 276 CYS A CA 1
ATOM 2139 C C . CYS A 1 276 ? 26.536 25.366 31.376 1.00 17.98 276 CYS A C 1
ATOM 2140 O O . CYS A 1 276 ? 27.506 26.106 31.457 1.00 16.05 276 CYS A O 1
ATOM 2143 N N . ASP A 1 277 ? 25.675 25.171 32.366 1.00 15.37 277 ASP A N 1
ATOM 2144 C CA . ASP A 1 277 ? 25.791 25.842 33.652 1.00 19.55 277 ASP A CA 1
ATOM 2145 C C . ASP A 1 277 ? 27.107 25.458 34.364 1.00 18.77 277 ASP A C 1
ATOM 2146 O O . ASP A 1 277 ? 27.614 26.211 35.217 1.00 19.74 277 ASP A O 1
ATOM 2151 N N . PHE A 1 278 ? 27.671 24.308 34.014 1.00 18.51 278 PHE A N 1
ATOM 2152 C CA . PHE A 1 278 ? 28.948 23.879 34.616 1.00 19.01 278 PHE A CA 1
ATOM 2153 C C . PHE A 1 278 ? 30.154 24.559 33.993 1.00 21.17 278 PHE A C 1
ATOM 2154 O O . PHE A 1 278 ? 31.283 24.429 34.500 1.00 22.14 278 PHE A O 1
ATOM 2162 N N . TYR A 1 279 ? 29.922 25.278 32.896 1.00 21.93 279 TYR A N 1
ATOM 2163 C CA . TYR A 1 279 ? 31.030 25.783 32.092 1.00 23.13 279 TYR A CA 1
ATOM 2164 C C . TYR A 1 279 ? 30.887 27.245 31.773 1.00 25.80 279 TYR A C 1
ATOM 2165 O O . TYR A 1 279 ? 31.133 27.655 30.636 1.00 28.19 279 TYR A O 1
ATOM 2174 N N . VAL A 1 280 ? 30.510 28.040 32.775 1.00 23.96 280 VAL A N 1
ATOM 2175 C CA . VAL A 1 280 ? 30.400 29.490 32.584 1.00 23.30 280 VAL A CA 1
ATOM 2176 C C . VAL A 1 280 ? 31.801 30.044 32.789 1.00 27.03 280 VAL A C 1
ATOM 2177 O O . VAL A 1 280 ? 32.143 30.548 33.868 1.00 26.88 280 VAL A O 1
ATOM 2181 N N . LEU A 1 281 ? 32.627 29.873 31.758 1.00 27.33 281 LEU A N 1
ATOM 2182 C CA . LEU A 1 281 ? 34.030 30.270 31.792 1.00 30.10 281 LEU A CA 1
ATOM 2183 C C . LEU A 1 281 ? 34.362 31.002 30.497 1.00 32.46 281 LEU A C 1
ATOM 2184 O O . LEU A 1 281 ? 33.682 30.822 29.478 1.00 33.01 281 LEU A O 1
ATOM 2189 N N . ASP A 1 282 ? 35.422 31.799 30.510 1.00 36.13 282 ASP A N 1
ATOM 2190 C CA . ASP A 1 282 ? 35.786 32.583 29.332 1.00 35.81 282 ASP A CA 1
ATOM 2191 C C . ASP A 1 282 ? 36.019 31.757 28.065 1.00 35.56 282 ASP A C 1
ATOM 2192 O O . ASP A 1 282 ? 35.642 32.182 26.968 1.00 33.41 282 ASP A O 1
ATOM 2197 N N . LYS A 1 283 ? 36.594 30.563 28.196 1.00 31.23 283 LYS A N 1
ATOM 2198 C CA . LYS A 1 283 ? 36.897 29.786 26.994 1.00 34.76 283 LYS A CA 1
ATOM 2199 C C . LYS A 1 283 ? 35.649 29.211 26.346 1.00 30.94 283 LYS A C 1
ATOM 2200 O O . LYS A 1 283 ? 35.699 28.780 25.199 1.00 31.96 283 LYS A O 1
ATOM 2206 N N . TRP A 1 284 ? 34.525 29.221 27.063 1.00 27.69 284 TRP A N 1
ATOM 2207 C CA . TRP A 1 284 ? 33.272 28.789 26.443 1.00 23.76 284 TRP A CA 1
ATOM 2208 C C . TRP A 1 284 ? 32.234 29.900 26.283 1.00 24.80 284 TRP A C 1
ATOM 2209 O O . TRP A 1 284 ? 31.058 29.631 26.031 1.00 21.92 284 TRP A O 1
ATOM 2220 N N . ARG A 1 285 ? 32.661 31.152 26.408 1.00 25.80 285 ARG A N 1
ATOM 2221 C CA . ARG A 1 285 ? 31.745 32.262 26.175 1.00 23.23 285 ARG A CA 1
ATOM 2222 C C . ARG A 1 285 ? 31.421 32.340 24.675 1.00 23.04 285 ARG A C 1
ATOM 2223 O O . ARG A 1 285 ? 32.298 32.635 23.848 1.00 25.70 285 ARG A O 1
ATOM 2231 N N . LEU A 1 286 ? 30.164 32.097 24.328 1.00 18.95 286 LEU A N 1
ATOM 2232 C CA . LEU A 1 286 ? 29.762 32.028 22.925 1.00 20.39 286 LEU A CA 1
ATOM 2233 C C . LEU A 1 286 ? 29.634 33.397 22.267 1.00 21.06 286 LEU A C 1
ATOM 2234 O O . LEU A 1 286 ? 29.862 33.520 21.068 1.00 21.50 286 LEU A O 1
ATOM 2239 N N . GLY A 1 287 ? 29.236 34.407 23.044 1.00 21.39 287 GLY A N 1
ATOM 2240 C CA . GLY A 1 287 ? 28.961 35.731 22.529 1.00 18.87 287 GLY A CA 1
ATOM 2241 C C . GLY A 1 287 ? 27.920 36.360 23.439 1.00 23.94 287 GLY A C 1
ATOM 2242 O O . GLY A 1 287 ? 27.707 35.877 24.561 1.00 21.06 287 GLY A O 1
ATOM 2243 N N . ASN A 1 288 ? 27.261 37.417 22.967 1.00 19.52 288 ASN A N 1
ATOM 2244 C CA . ASN A 1 288 ? 26.289 38.121 23.795 1.00 16.71 288 ASN A CA 1
ATOM 2245 C C . ASN A 1 288 ? 24.900 38.105 23.150 1.00 19.57 288 ASN A C 1
ATOM 2246 O O . ASN A 1 288 ? 24.760 38.320 21.955 1.00 20.34 288 ASN A O 1
ATOM 2251 N N . ILE A 1 289 ? 23.877 37.841 23.954 1.00 19.33 289 ILE A N 1
ATOM 2252 C CA . ILE A 1 289 ? 22.517 37.688 23.443 1.00 19.60 289 ILE A CA 1
ATOM 2253 C C . ILE A 1 289 ? 21.967 38.988 22.852 1.00 19.30 289 ILE A C 1
ATOM 2254 O O . ILE A 1 289 ? 20.972 38.962 22.107 1.00 20.18 289 ILE A O 1
ATOM 2259 N N . GLN A 1 290 ? 22.591 40.119 23.187 1.00 19.82 290 GLN A N 1
ATOM 2260 C CA . GLN A 1 290 ? 22.144 41.405 22.644 1.00 23.48 290 GLN A CA 1
ATOM 2261 C C . GLN A 1 290 ? 22.557 41.579 21.186 1.00 25.80 290 GLN A C 1
ATOM 2262 O O . GLN A 1 290 ? 21.947 42.369 20.456 1.00 26.01 290 GLN A O 1
ATOM 2268 N N . ASP A 1 291 ? 23.601 40.860 20.767 1.00 24.01 291 ASP A N 1
ATOM 2269 C CA . ASP A 1 291 ? 24.291 41.119 19.502 1.00 26.83 291 ASP A CA 1
ATOM 2270 C C . ASP A 1 291 ? 24.299 39.891 18.548 1.00 28.55 291 ASP A C 1
ATOM 2271 O O . ASP A 1 291 ? 24.754 39.997 17.440 1.00 27.75 291 ASP A O 1
ATOM 2276 N N . MET A 1 292 ? 23.805 38.738 18.984 1.00 19.60 292 MET A N 1
ATOM 2277 C CA . MET A 1 292 ? 23.796 37.531 18.170 1.00 21.76 292 MET A CA 1
ATOM 2278 C C . MET A 1 292 ? 22.455 36.825 18.221 1.00 21.31 292 MET A C 1
ATOM 2279 O O . MET A 1 292 ? 21.743 36.879 19.230 1.00 19.68 292 MET A O 1
ATOM 2284 N N . THR A 1 293 ? 22.097 36.150 17.133 1.00 22.63 293 THR A N 1
ATOM 2285 C CA . THR A 1 293 ? 20.881 35.365 17.127 1.00 22.60 293 THR A CA 1
ATOM 2286 C C . THR A 1 293 ? 21.174 34.082 17.891 1.00 21.91 293 THR A C 1
ATOM 2287 O O . THR A 1 293 ? 22.347 33.708 18.061 1.00 19.07 293 THR A O 1
ATOM 2291 N N . MET A 1 294 ? 20.133 33.401 18.345 1.00 20.19 294 MET A N 1
ATOM 2292 C CA . MET A 1 294 ? 20.354 32.134 19.034 1.00 19.71 294 MET A CA 1
ATOM 2293 C C . MET A 1 294 ? 20.990 31.149 18.062 1.00 22.88 294 MET A C 1
ATOM 2294 O O . MET A 1 294 ? 21.823 30.326 18.450 1.00 21.23 294 MET A O 1
ATOM 2299 N N . LYS A 1 295 ? 20.557 31.161 16.825 1.00 23.33 295 LYS A N 1
ATOM 2300 C CA . LYS A 1 295 ? 21.142 30.312 15.799 1.00 23.29 295 LYS A CA 1
ATOM 2301 C C . LYS A 1 295 ? 22.629 30.594 15.731 1.00 20.75 295 LYS A C 1
ATOM 2302 O O . LYS A 1 295 ? 23.403 29.678 15.824 1.00 24.43 295 LYS A O 1
ATOM 2308 N N . GLU A 1 296 ? 23.026 31.858 15.593 1.00 21.98 296 GLU A N 1
ATOM 2309 C CA . GLU A 1 296 ? 24.450 32.238 15.521 1.00 23.96 296 GLU A CA 1
ATOM 2310 C C . GLU A 1 296 ? 25.291 31.786 16.724 1.00 23.73 296 GLU A C 1
ATOM 2311 O O . GLU A 1 296 ? 26.452 31.360 16.583 1.00 20.16 296 GLU A O 1
ATOM 2317 N N . LEU A 1 297 ? 24.717 31.908 17.915 1.00 20.61 297 LEU A N 1
ATOM 2318 C CA . LEU A 1 297 ? 25.395 31.418 19.107 1.00 18.85 297 LEU A CA 1
ATOM 2319 C C . LEU A 1 297 ? 25.608 29.906 19.019 1.00 18.51 297 LEU A C 1
ATOM 2320 O O . LEU A 1 297 ? 26.704 29.390 19.312 1.00 19.30 297 LEU A O 1
ATOM 2325 N N . PHE A 1 298 ? 24.558 29.198 18.627 1.00 19.40 298 PHE A N 1
ATOM 2326 C CA . PHE A 1 298 ? 24.614 27.739 18.525 1.00 20.33 298 PHE A CA 1
ATOM 2327 C C . PHE A 1 298 ? 25.625 27.286 17.483 1.00 22.81 298 PHE A C 1
ATOM 2328 O O . PHE A 1 298 ? 26.266 26.236 17.628 1.00 20.88 298 PHE A O 1
ATOM 2336 N N . GLU A 1 299 ? 25.755 28.057 16.406 1.00 20.49 299 GLU A N 1
ATOM 2337 C CA . GLU A 1 299 ? 26.623 27.617 15.324 1.00 24.47 299 GLU A CA 1
ATOM 2338 C C . GLU A 1 299 ? 28.068 28.124 15.489 1.00 22.91 299 GLU A C 1
ATOM 2339 O O . GLU A 1 299 ? 28.915 27.879 14.621 1.00 23.41 299 GLU A O 1
ATOM 2345 N N . THR A 1 300 ? 28.373 28.800 16.603 1.00 20.12 300 THR A N 1
ATOM 2346 C CA . THR A 1 300 ? 29.766 29.194 16.868 1.00 22.54 300 THR A CA 1
ATOM 2347 C C . THR A 1 300 ? 30.727 27.999 16.892 1.00 23.02 300 THR A C 1
ATOM 2348 O O . THR A 1 300 ? 30.317 26.858 17.220 1.00 24.17 300 THR A O 1
ATOM 2352 N N . ASN A 1 301 ? 31.997 28.249 16.547 1.00 21.89 301 ASN A N 1
ATOM 2353 C CA . ASN A 1 301 ? 33.019 27.207 16.659 1.00 24.66 301 ASN A CA 1
ATOM 2354 C C . ASN A 1 301 ? 33.098 26.741 18.112 1.00 24.34 301 ASN A C 1
ATOM 2355 O O . ASN A 1 301 ? 33.281 25.551 18.378 1.00 22.99 301 ASN A O 1
ATOM 2360 N N . LYS A 1 302 ? 32.960 27.675 19.051 1.00 21.90 302 LYS A N 1
ATOM 2361 C CA . LYS A 1 302 ? 33.017 27.306 20.466 1.00 24.37 302 LYS A CA 1
ATOM 2362 C C . LYS A 1 302 ? 31.923 26.318 20.861 1.00 23.82 302 LYS A C 1
ATOM 2363 O O . LYS A 1 302 ? 32.191 25.330 21.562 1.00 22.61 302 LYS A O 1
ATOM 2369 N N . ASN A 1 303 ? 30.692 26.562 20.430 1.00 22.20 303 ASN A N 1
ATOM 2370 C CA . ASN A 1 303 ? 29.618 25.624 20.787 1.00 21.63 303 ASN A CA 1
ATOM 2371 C C . ASN A 1 303 ? 29.794 24.276 20.111 1.00 24.35 303 ASN A C 1
ATOM 2372 O O . ASN A 1 303 ? 29.604 23.227 20.734 1.00 20.71 303 ASN A O 1
ATOM 2377 N N . HIS A 1 304 ? 30.153 24.295 18.829 1.00 21.38 304 HIS A N 1
ATOM 2378 C CA . HIS A 1 304 ? 30.314 23.054 18.090 1.00 21.91 304 HIS A CA 1
ATOM 2379 C C . HIS A 1 304 ? 31.400 22.215 18.766 1.00 23.58 304 HIS A C 1
ATOM 2380 O O . HIS A 1 304 ? 31.266 21.003 18.893 1.00 24.67 304 HIS A O 1
ATOM 2387 N N . GLU A 1 305 ? 32.473 22.872 19.191 1.00 21.90 305 GLU A N 1
ATOM 2388 C CA . GLU A 1 305 ? 33.576 22.157 19.830 1.00 27.84 305 GLU A CA 1
ATOM 2389 C C . GLU A 1 305 ? 33.173 21.599 21.197 1.00 28.13 305 GLU A C 1
ATOM 2390 O O . GLU A 1 305 ? 33.436 20.425 21.516 1.00 27.76 305 GLU A O 1
ATOM 2396 N N . PHE A 1 306 ? 32.547 22.454 22.005 1.00 25.83 306 PHE A N 1
ATOM 2397 C CA . PHE A 1 306 ? 32.008 22.012 23.286 1.00 23.55 306 PHE A CA 1
ATOM 2398 C C . PHE A 1 306 ? 31.173 20.721 23.142 1.00 25.44 306 PHE A C 1
ATOM 2399 O O . PHE A 1 306 ? 31.404 19.727 23.845 1.00 23.32 306 PHE A O 1
ATOM 2407 N N . ILE A 1 307 ? 30.176 20.722 22.280 1.00 23.22 307 ILE A N 1
ATOM 2408 C CA . ILE A 1 307 ? 29.359 19.551 22.067 1.00 24.07 307 ILE A CA 1
ATOM 2409 C C . ILE A 1 307 ? 30.136 18.365 21.528 1.00 25.58 307 ILE A C 1
ATOM 2410 O O . ILE A 1 307 ? 29.955 17.246 21.956 1.00 24.48 307 ILE A O 1
ATOM 2415 N N . LYS A 1 308 ? 30.927 18.605 20.508 1.00 24.13 308 LYS A N 1
ATOM 2416 C CA . LYS A 1 308 ? 31.600 17.476 19.835 1.00 26.60 308 LYS A CA 1
ATOM 2417 C C . LYS A 1 308 ? 32.591 16.739 20.726 1.00 26.40 308 LYS A C 1
ATOM 2418 O O . LYS A 1 308 ? 32.755 15.532 20.595 1.00 26.45 308 LYS A O 1
ATOM 2424 N N . LEU A 1 309 ? 33.252 17.469 21.619 1.00 25.56 309 LEU A N 1
ATOM 2425 C CA . LEU A 1 309 ? 34.153 16.853 22.605 1.00 31.77 309 LEU A CA 1
ATOM 2426 C C . LEU A 1 309 ? 33.472 15.739 23.395 1.00 28.79 309 LEU A C 1
ATOM 2427 O O . LEU A 1 309 ? 34.126 14.775 23.825 1.00 31.42 309 LEU A O 1
ATOM 2432 N N . SER A 1 310 ? 32.159 15.874 23.580 1.00 26.49 310 SER A N 1
ATOM 2433 C CA . SER A 1 310 ? 31.380 14.958 24.428 1.00 28.90 310 SER A CA 1
ATOM 2434 C C . SER A 1 310 ? 30.943 13.725 23.648 1.00 28.16 310 SER A C 1
ATOM 2435 O O . SER A 1 310 ? 30.291 12.817 24.190 1.00 27.74 310 SER A O 1
ATOM 2438 N N . PHE A 1 311 ? 31.286 13.690 22.364 1.00 24.26 311 PHE A N 1
ATOM 2439 C CA . PHE A 1 311 ? 30.893 12.557 21.534 1.00 27.71 311 PHE A CA 1
ATOM 2440 C C . PHE A 1 311 ? 31.869 11.392 21.666 1.00 28.64 311 PHE A C 1
ATOM 2441 O O . PHE A 1 311 ? 31.567 10.278 21.236 1.00 29.47 311 PHE A O 1
ATOM 2449 N N . LYS A 1 312 ? 33.042 11.650 22.234 1.00 27.56 312 LYS A N 1
ATOM 2450 C CA . LYS A 1 312 ? 34.020 10.581 22.375 1.00 32.05 312 LYS A CA 1
ATOM 2451 C C . LYS A 1 312 ? 33.496 9.538 23.360 1.00 34.15 312 LYS A C 1
ATOM 2452 O O . LYS A 1 312 ? 33.090 9.871 24.478 1.00 34.42 312 LYS A O 1
ATOM 2458 N N . VAL A 1 313 ? 33.490 8.277 22.936 1.00 32.83 313 VAL A N 1
ATOM 2459 C CA . VAL A 1 313 ? 33.048 7.205 23.817 1.00 31.70 313 VAL A CA 1
ATOM 2460 C C . VAL A 1 313 ? 34.278 6.514 24.394 1.00 32.84 313 VAL A C 1
ATOM 2461 O O . VAL A 1 313 ? 35.153 6.086 23.647 1.00 31.52 313 VAL A O 1
ATOM 2465 N N . HIS A 1 314 ? 34.366 6.439 25.724 1.00 33.28 314 HIS A N 1
ATOM 2466 C CA . HIS A 1 314 ? 35.493 5.766 26.388 1.00 30.94 314 HIS A CA 1
ATOM 2467 C C . HIS A 1 314 ? 35.525 4.270 26.041 1.00 31.61 314 HIS A C 1
ATOM 2468 O O . HIS A 1 314 ? 34.479 3.640 25.840 1.00 27.30 314 HIS A O 1
ATOM 2475 N N . GLU A 1 315 ? 36.725 3.687 25.988 1.00 34.17 315 GLU A N 1
ATOM 2476 C CA . GLU A 1 315 ? 36.831 2.301 25.542 1.00 38.15 315 GLU A CA 1
ATOM 2477 C C . GLU A 1 315 ? 36.133 1.321 26.448 1.00 36.39 315 GLU A C 1
ATOM 2478 O O . GLU A 1 315 ? 35.648 0.348 25.988 1.00 37.74 315 GLU A O 1
ATOM 2484 N N . GLU A 1 316 ? 36.057 1.604 27.734 1.00 35.21 316 GLU A N 1
ATOM 2485 C CA . GLU A 1 316 ? 35.370 0.709 28.663 1.00 35.64 316 GLU A CA 1
ATOM 2486 C C . GLU A 1 316 ? 33.871 0.721 28.404 1.00 35.00 316 GLU A C 1
ATOM 2487 O O . GLU A 1 316 ? 33.207 -0.319 28.508 1.00 34.32 316 GLU A O 1
ATOM 2493 N N . CYS A 1 317 ? 33.353 1.893 28.028 1.00 30.84 317 CYS A N 1
ATOM 2494 C CA . CYS A 1 317 ? 31.940 2.066 27.698 1.00 26.38 317 CYS A CA 1
ATOM 2495 C C . CYS A 1 317 ? 31.538 1.265 26.456 1.00 31.01 317 CYS A C 1
ATOM 2496 O O . CYS A 1 317 ? 30.414 0.755 26.357 1.00 29.90 317 CYS A O 1
ATOM 2499 N N . LYS A 1 318 ? 32.456 1.163 25.495 1.00 31.55 318 LYS A N 1
ATOM 2500 C CA . LYS A 1 318 ? 32.161 0.493 24.227 1.00 34.74 318 LYS A CA 1
ATOM 2501 C C . LYS A 1 318 ? 31.698 -0.947 24.435 1.00 33.59 318 LYS A C 1
ATOM 2502 O O . LYS A 1 318 ? 30.777 -1.420 23.761 1.00 35.13 318 LYS A O 1
ATOM 2508 N N . LYS A 1 319 ? 32.324 -1.618 25.391 1.00 34.60 319 LYS A N 1
ATOM 2509 C CA . LYS A 1 319 ? 32.054 -3.023 25.646 1.00 36.93 319 LYS A CA 1
ATOM 2510 C C . LYS A 1 319 ? 31.217 -3.204 26.905 1.00 35.36 319 LYS A C 1
ATOM 2511 O O . LYS A 1 319 ? 31.013 -4.317 27.358 1.00 32.72 319 LYS A O 1
ATOM 2517 N N . CYS A 1 320 ? 30.727 -2.100 27.472 1.00 31.16 320 CYS A N 1
ATOM 2518 C CA . CYS A 1 320 ? 29.930 -2.190 28.692 1.00 29.34 320 CYS A CA 1
ATOM 2519 C C . CYS A 1 320 ? 28.495 -2.636 28.407 1.00 25.43 320 CYS A C 1
ATOM 2520 O O . CYS A 1 320 ? 27.831 -2.105 27.509 1.00 31.12 320 CYS A O 1
ATOM 2523 N N . LYS A 1 321 ? 28.029 -3.614 29.189 1.00 27.51 321 LYS A N 1
ATOM 2524 C CA . LYS A 1 321 ? 26.674 -4.157 29.073 1.00 27.26 321 LYS A CA 1
ATOM 2525 C C . LYS A 1 321 ? 25.614 -3.117 29.401 1.00 26.75 321 LYS A C 1
ATOM 2526 O O . LYS A 1 321 ? 24.454 -3.265 29.010 1.00 25.66 321 LYS A O 1
ATOM 2532 N N . TRP A 1 322 ? 26.016 -2.055 30.096 1.00 26.87 322 TRP A N 1
ATOM 2533 C CA . TRP A 1 322 ? 25.083 -1.014 30.494 1.00 24.31 322 TRP A CA 1
ATOM 2534 C C . TRP A 1 322 ? 25.077 0.185 29.543 1.00 25.05 322 TRP A C 1
ATOM 2535 O O . TRP A 1 322 ? 24.220 1.056 29.685 1.00 24.86 322 TRP A O 1
ATOM 2546 N N . PHE A 1 323 ? 25.918 0.119 28.516 1.00 25.97 323 PHE A N 1
ATOM 2547 C CA . PHE A 1 323 ? 26.126 1.258 27.633 1.00 26.92 323 PHE A CA 1
ATOM 2548 C C . PHE A 1 323 ? 24.862 1.859 27.071 1.00 28.33 323 PHE A C 1
ATOM 2549 O O . PHE A 1 323 ? 24.774 3.062 26.981 1.00 30.76 323 PHE A O 1
ATOM 2557 N N . ARG A 1 324 ? 23.880 1.041 26.707 1.00 25.59 324 ARG A N 1
ATOM 2558 C CA . ARG A 1 324 ? 22.634 1.579 26.187 1.00 29.84 324 ARG A CA 1
ATOM 2559 C C . ARG A 1 324 ? 21.749 2.171 27.265 1.00 32.65 324 ARG A C 1
ATOM 2560 O O . ARG A 1 324 ? 20.874 2.941 26.981 1.00 31.50 324 ARG A O 1
ATOM 2568 N N . LEU A 1 325 ? 21.995 1.819 28.508 1.00 27.18 325 LEU A N 1
ATOM 2569 C CA . LEU A 1 325 ? 21.301 2.415 29.642 1.00 25.88 325 LEU A CA 1
ATOM 2570 C C . LEU A 1 325 ? 21.957 3.671 30.239 1.00 28.63 325 LEU A C 1
ATOM 2571 O O . LEU A 1 325 ? 21.295 4.566 30.666 1.00 29.31 325 LEU A O 1
ATOM 2576 N N . CYS A 1 326 ? 23.276 3.693 30.261 1.00 27.41 326 CYS A N 1
ATOM 2577 C CA . CYS A 1 326 ? 24.074 4.705 30.923 1.00 26.92 326 CYS A CA 1
ATOM 2578 C C . CYS A 1 326 ? 24.603 5.767 29.952 1.00 28.76 326 CYS A C 1
ATOM 2579 O O . CYS A 1 326 ? 24.522 6.975 30.225 1.00 22.45 326 CYS A O 1
ATOM 2582 N N . LYS A 1 327 ? 25.168 5.295 28.840 1.00 26.90 327 LYS A N 1
ATOM 2583 C CA . LYS A 1 327 ? 25.675 6.151 27.756 1.00 25.91 327 LYS A CA 1
ATOM 2584 C C . LYS A 1 327 ? 26.928 6.942 28.121 1.00 28.71 327 LYS A C 1
ATOM 2585 O O . LYS A 1 327 ? 27.404 7.773 27.343 1.00 24.25 327 LYS A O 1
ATOM 2591 N N . GLY A 1 328 ? 27.479 6.664 29.297 1.00 24.70 328 GLY A N 1
ATOM 2592 C CA . GLY A 1 328 ? 28.727 7.287 29.698 1.00 21.47 328 GLY A CA 1
ATOM 2593 C C . GLY A 1 328 ? 28.510 8.423 30.672 1.00 21.95 328 GLY A C 1
ATOM 2594 O O . GLY A 1 328 ? 29.463 9.006 31.184 1.00 21.09 328 GLY A O 1
ATOM 2595 N N . GLY A 1 329 ? 27.249 8.744 30.931 1.00 22.11 329 GLY A N 1
ATOM 2596 C CA . GLY A 1 329 ? 26.937 9.773 31.912 1.00 21.43 329 GLY A CA 1
ATOM 2597 C C . GLY A 1 329 ? 27.274 11.180 31.457 1.00 19.67 329 GLY A C 1
ATOM 2598 O O . GLY A 1 329 ? 27.626 11.421 30.300 1.00 21.82 329 GLY A O 1
ATOM 2599 N N . CYS A 1 330 ? 27.183 12.120 32.388 1.00 20.20 330 CYS A N 1
ATOM 2600 C CA . CYS A 1 330 ? 27.348 13.535 32.072 1.00 21.02 330 CYS A CA 1
ATOM 2601 C C . CYS A 1 330 ? 28.817 13.900 31.798 1.00 21.33 330 CYS A C 1
ATOM 2602 O O . CYS A 1 330 ? 29.714 13.500 32.532 1.00 19.48 330 CYS A O 1
ATOM 2605 N N . ARG A 1 331 ? 29.060 14.681 30.748 1.00 18.62 331 ARG A N 1
ATOM 2606 C CA . ARG A 1 331 ? 30.427 15.077 30.399 1.00 19.59 331 ARG A CA 1
ATOM 2607 C C . ARG A 1 331 ? 31.186 15.765 31.552 1.00 21.27 331 ARG A C 1
ATOM 2608 O O . ARG A 1 331 ? 32.410 15.614 31.683 1.00 20.35 331 ARG A O 1
ATOM 2616 N N . ARG A 1 332 ? 30.473 16.506 32.409 1.00 19.02 332 ARG A N 1
ATOM 2617 C CA . ARG A 1 332 ? 31.121 17.224 33.515 1.00 19.70 332 ARG A CA 1
ATOM 2618 C C . ARG A 1 332 ? 31.807 16.230 34.470 1.00 20.64 332 ARG A C 1
ATOM 2619 O O . ARG A 1 332 ? 32.813 16.545 35.103 1.00 20.80 332 ARG A O 1
ATOM 2627 N N . CYS A 1 333 ? 31.274 15.014 34.530 1.00 20.18 333 CYS A N 1
ATOM 2628 C CA . CYS A 1 333 ? 31.845 13.980 35.402 1.00 21.04 333 CYS A CA 1
ATOM 2629 C C . CYS A 1 333 ? 32.938 13.175 34.718 1.00 23.12 333 CYS A C 1
ATOM 2630 O O . CYS A 1 333 ? 33.434 12.189 35.286 1.00 22.79 333 CYS A O 1
ATOM 2633 N N . ARG A 1 334 ? 33.300 13.581 33.499 1.00 20.64 334 ARG A N 1
ATOM 2634 C CA . ARG A 1 334 ? 34.377 12.939 32.753 1.00 24.76 334 ARG A CA 1
ATOM 2635 C C . ARG A 1 334 ? 35.555 13.873 32.537 1.00 26.88 334 ARG A C 1
ATOM 2636 O O . ARG A 1 334 ? 36.618 13.442 32.082 1.00 30.10 334 ARG A O 1
ATOM 2644 N N . ASP A 1 335 ? 35.359 15.140 32.879 1.00 26.34 335 ASP A N 1
ATOM 2645 C CA . ASP A 1 335 ? 36.298 16.207 32.545 1.00 29.02 335 ASP A CA 1
ATOM 2646 C C . ASP A 1 335 ? 37.223 16.461 33.716 1.00 29.55 335 ASP A C 1
ATOM 2647 O O . ASP A 1 335 ? 36.999 17.360 34.521 1.00 32.29 335 ASP A O 1
ATOM 2652 N N . SER A 1 336 ? 38.285 15.673 33.799 1.00 34.19 336 SER A N 1
ATOM 2653 C CA . SER A 1 336 ? 39.164 15.694 34.965 1.00 33.40 336 SER A CA 1
ATOM 2654 C C . SER A 1 336 ? 40.235 16.787 34.905 1.00 35.15 336 SER A C 1
ATOM 2655 O O . SER A 1 336 ? 40.626 17.337 35.939 1.00 35.39 336 SER A O 1
ATOM 2658 N N . LYS A 1 337 ? 40.691 17.110 33.693 1.00 35.56 337 LYS A N 1
ATOM 2659 C CA . LYS A 1 337 ? 41.785 18.072 33.498 1.00 38.19 337 LYS A CA 1
ATOM 2660 C C . LYS A 1 337 ? 41.533 18.984 32.294 1.00 36.73 337 LYS A C 1
ATOM 2661 O O . LYS A 1 337 ? 41.039 18.539 31.255 1.00 39.80 337 LYS A O 1
ATOM 2663 N N . GLU A 1 338 ? 41.882 20.256 32.434 1.00 35.56 338 GLU A N 1
ATOM 2664 C CA . GLU A 1 338 ? 41.645 21.214 31.361 1.00 37.60 338 GLU A CA 1
ATOM 2665 C C . GLU A 1 338 ? 42.404 20.837 30.086 1.00 42.49 338 GLU A C 1
ATOM 2666 O O . GLU A 1 338 ? 43.624 20.660 30.107 1.00 40.66 338 GLU A O 1
ATOM 2672 N N . ASP A 1 339 ? 41.652 20.693 28.993 1.00 42.16 339 ASP A N 1
ATOM 2673 C CA . ASP A 1 339 ? 42.183 20.370 27.657 1.00 46.61 339 ASP A CA 1
ATOM 2674 C C . ASP A 1 339 ? 42.820 18.983 27.524 1.00 50.54 339 ASP A C 1
ATOM 2675 O O . ASP A 1 339 ? 43.373 18.662 26.470 1.00 53.12 339 ASP A O 1
ATOM 2680 N N . SER A 1 340 ? 42.694 18.154 28.578 1.00 47.37 340 SER A N 1
ATOM 2681 C CA . SER A 1 340 ? 43.013 16.739 28.446 1.00 45.43 340 SER A CA 1
ATOM 2682 C C . SER A 1 340 ? 41.733 16.174 27.843 1.00 44.59 340 SER A C 1
ATOM 2683 O O . SER A 1 340 ? 40.658 16.759 27.990 1.00 44.70 340 SER A O 1
ATOM 2686 N N . ALA A 1 341 ? 41.831 15.049 27.153 1.00 46.86 341 ALA A N 1
ATOM 2687 C CA . ALA A 1 341 ? 40.628 14.418 26.627 1.00 43.95 341 ALA A CA 1
ATOM 2688 C C . ALA A 1 341 ? 39.761 13.918 27.799 1.00 39.55 341 ALA A C 1
ATOM 2689 O O . ALA A 1 341 ? 40.253 13.752 28.922 1.00 39.32 341 ALA A O 1
ATOM 2691 N N . LEU A 1 342 ? 38.474 13.705 27.539 1.00 38.88 342 LEU A N 1
ATOM 2692 C CA . LEU A 1 342 ? 37.550 13.204 28.561 1.00 33.60 342 LEU A CA 1
ATOM 2693 C C . LEU A 1 342 ? 37.965 11.828 29.065 1.00 35.92 342 LEU A C 1
ATOM 2694 O O . LEU A 1 342 ? 38.424 10.981 28.297 1.00 36.21 342 LEU A O 1
ATOM 2699 N N . GLU A 1 343 ? 37.788 11.610 30.361 1.00 35.27 343 GLU A N 1
ATOM 2700 C CA . GLU A 1 343 ? 38.110 10.326 30.968 1.00 32.94 343 GLU A CA 1
ATOM 2701 C C . GLU A 1 343 ? 36.843 9.503 31.148 1.00 30.78 343 GLU A C 1
ATOM 2702 O O . GLU A 1 343 ? 35.754 9.941 30.786 1.00 29.32 343 GLU A O 1
ATOM 2708 N N . LEU A 1 344 ? 36.983 8.300 31.692 1.00 27.24 344 LEU A N 1
ATOM 2709 C CA . LEU A 1 344 ? 35.823 7.501 32.064 1.00 26.47 344 LEU A CA 1
ATOM 2710 C C . LEU A 1 344 ? 35.087 8.280 33.162 1.00 20.73 344 LEU A C 1
ATOM 2711 O O . LEU A 1 344 ? 35.720 8.947 33.980 1.00 26.45 344 LEU A O 1
ATOM 2716 N N . ASN A 1 345 ? 33.761 8.186 33.180 1.00 25.47 345 ASN A N 1
ATOM 2717 C CA . ASN A 1 345 ? 32.962 8.867 34.197 1.00 19.39 345 ASN A CA 1
ATOM 2718 C C . ASN A 1 345 ? 33.479 8.542 35.582 1.00 22.46 345 ASN A C 1
ATOM 2719 O O . ASN A 1 345 ? 33.744 7.363 35.905 1.00 22.92 345 ASN A O 1
ATOM 2724 N N . TYR A 1 346 ? 33.631 9.584 36.395 1.00 21.84 346 TYR A N 1
ATOM 2725 C CA . TYR A 1 346 ? 34.069 9.450 37.779 1.00 22.96 346 TYR A CA 1
ATOM 2726 C C . TYR A 1 346 ? 33.245 8.432 38.563 1.00 21.67 346 TYR A C 1
ATOM 2727 O O . TYR A 1 346 ? 33.764 7.755 39.472 1.00 22.96 346 TYR A O 1
ATOM 2736 N N . TYR A 1 347 ? 31.974 8.306 38.188 1.00 20.55 347 TYR A N 1
ATOM 2737 C CA . TYR A 1 347 ? 31.007 7.492 38.919 1.00 23.03 347 TYR A CA 1
ATOM 2738 C C . TYR A 1 347 ? 30.698 6.182 38.210 1.00 22.33 347 TYR A C 1
ATOM 2739 O O . TYR A 1 347 ? 29.693 5.541 38.507 1.00 19.75 347 TYR A O 1
ATOM 2748 N N . CYS A 1 348 ? 31.543 5.812 37.247 1.00 21.25 348 CYS A N 1
ATOM 2749 C CA . CYS A 1 348 ? 31.332 4.621 36.436 1.00 20.95 348 CYS A CA 1
ATOM 2750 C C . CYS A 1 348 ? 31.100 3.389 37.316 1.00 22.88 348 CYS A C 1
ATOM 2751 O O . CYS A 1 348 ? 30.190 2.611 37.081 1.00 23.84 348 CYS A O 1
ATOM 2754 N N . GLN A 1 349 ? 31.910 3.231 38.355 1.00 23.00 349 GLN A N 1
ATOM 2755 C CA . GLN A 1 349 ? 31.751 2.048 39.201 1.00 26.87 349 GLN A CA 1
ATOM 2756 C C . GLN A 1 349 ? 30.400 2.077 39.946 1.00 26.88 349 GLN A C 1
ATOM 2757 O O . GLN A 1 349 ? 29.750 1.034 40.137 1.00 23.66 349 GLN A O 1
ATOM 2763 N N . SER A 1 350 ? 29.970 3.276 40.337 1.00 24.65 350 SER A N 1
ATOM 2764 C CA . SER A 1 350 ? 28.691 3.450 41.022 1.00 21.94 350 SER A CA 1
ATOM 2765 C C . SER A 1 350 ? 27.507 3.035 40.125 1.00 19.03 350 SER A C 1
ATOM 2766 O O . SER A 1 350 ? 26.560 2.403 40.597 1.00 20.88 350 SER A O 1
ATOM 2769 N N . TYR A 1 351 ? 27.545 3.387 38.842 1.00 20.29 351 TYR A N 1
ATOM 2770 C CA . TYR A 1 351 ? 26.443 3.050 37.948 1.00 17.67 351 TYR A CA 1
ATOM 2771 C C . TYR A 1 351 ? 26.366 1.536 37.723 1.00 20.05 351 TYR A C 1
ATOM 2772 O O . TYR A 1 351 ? 25.284 0.950 37.741 1.00 18.26 351 TYR A O 1
ATOM 2781 N N . LYS A 1 352 ? 27.524 0.934 37.473 1.00 19.95 352 LYS A N 1
ATOM 2782 C CA . LYS A 1 352 ? 27.628 -0.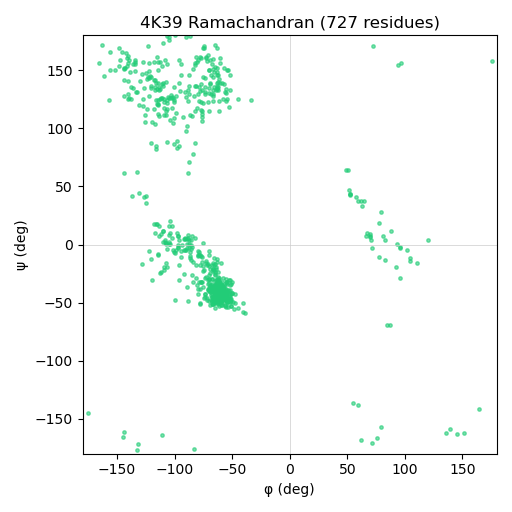518 37.300 1.00 20.74 352 LYS A CA 1
ATOM 2783 C C . LYS A 1 352 ? 27.053 -1.249 38.495 1.00 18.05 352 LYS A C 1
ATOM 2784 O O . LYS A 1 352 ? 26.192 -2.113 38.332 1.00 20.74 352 LYS A O 1
ATOM 2790 N N . GLU A 1 353 ? 27.527 -0.908 39.683 1.00 19.92 353 GLU A N 1
ATOM 2791 C CA . GLU A 1 353 ? 27.083 -1.619 40.887 1.00 21.47 353 GLU A CA 1
ATOM 2792 C C . GLU A 1 353 ? 25.601 -1.355 41.123 1.00 23.33 353 GLU A C 1
ATOM 2793 O O . GLU A 1 353 ? 24.863 -2.258 41.502 1.00 19.63 353 GLU A O 1
ATOM 2799 N N . PHE A 1 354 ? 25.160 -0.122 40.859 1.00 21.02 354 PHE A N 1
ATOM 2800 C CA . PHE A 1 354 ? 23.739 0.212 41.003 1.00 17.90 354 PHE A CA 1
ATOM 2801 C C . PHE A 1 354 ? 22.858 -0.542 40.018 1.00 18.18 354 PHE A C 1
ATOM 2802 O O . PHE A 1 354 ? 21.808 -1.077 40.400 1.00 19.25 354 PHE A O 1
ATOM 2810 N N . PHE A 1 355 ? 23.255 -0.566 38.741 1.00 20.23 355 PHE A N 1
ATOM 2811 C CA . PHE A 1 355 ? 22.477 -1.260 37.724 1.00 18.75 355 PHE A CA 1
ATOM 2812 C C . PHE A 1 355 ? 22.336 -2.753 38.049 1.00 18.89 355 PHE A C 1
ATOM 2813 O O . PHE A 1 355 ? 21.256 -3.319 37.927 1.00 20.19 355 PHE A O 1
ATOM 2821 N N . GLU A 1 356 ? 23.417 -3.383 38.490 1.00 21.37 356 GLU A N 1
ATOM 2822 C CA . GLU A 1 356 ? 23.348 -4.802 38.866 1.00 20.21 356 GLU A CA 1
ATOM 2823 C C . GLU A 1 356 ? 22.325 -5.024 39.972 1.00 21.16 356 GLU A C 1
ATOM 2824 O O . GLU A 1 356 ? 21.645 -6.057 40.020 1.00 20.87 356 GLU A O 1
ATOM 2830 N N . TYR A 1 357 ? 22.212 -4.041 40.863 1.00 21.14 357 TYR A N 1
ATOM 2831 C CA . TYR A 1 357 ? 21.328 -4.146 42.013 1.00 19.06 357 TYR A CA 1
ATOM 2832 C C . TYR A 1 357 ? 19.875 -3.845 41.666 1.00 20.34 357 TYR A C 1
ATOM 2833 O O . TYR A 1 357 ? 18.977 -4.462 42.218 1.00 18.34 357 TYR A O 1
ATOM 2842 N N . ALA A 1 358 ? 19.656 -2.907 40.737 1.00 19.21 358 ALA A N 1
ATOM 2843 C CA . ALA A 1 358 ? 18.331 -2.307 40.525 1.00 20.14 358 ALA A CA 1
ATOM 2844 C C . ALA A 1 358 ? 17.641 -2.656 39.194 1.00 19.10 358 ALA A C 1
ATOM 2845 O O . ALA A 1 358 ? 16.426 -2.547 39.079 1.00 21.67 358 ALA A O 1
ATOM 2847 N N . PHE A 1 359 ? 18.416 -3.035 38.187 1.00 20.32 359 PHE A N 1
ATOM 2848 C CA . PHE A 1 359 ? 17.856 -3.231 36.834 1.00 25.82 359 PHE A CA 1
ATOM 2849 C C . PHE A 1 359 ? 16.620 -4.155 36.768 1.00 26.44 359 PHE A C 1
ATOM 2850 O O . PHE A 1 359 ? 15.608 -3.769 36.173 1.00 29.18 359 PHE A O 1
ATOM 2858 N N . PRO A 1 360 ? 16.676 -5.345 37.411 1.00 28.51 360 PRO A N 1
ATOM 2859 C CA . PRO A 1 360 ? 15.492 -6.213 37.403 1.00 30.03 360 PRO A CA 1
ATOM 2860 C C . PRO A 1 360 ? 14.223 -5.479 37.837 1.00 30.95 360 PRO A C 1
ATOM 2861 O O . PRO A 1 360 ? 13.212 -5.554 37.144 1.00 29.63 360 PRO A O 1
ATOM 2865 N N . ARG A 1 361 ? 14.286 -4.759 38.957 1.00 24.19 361 ARG A N 1
ATOM 2866 C CA . ARG A 1 361 ? 13.138 -3.985 39.432 1.00 26.44 361 ARG A CA 1
ATOM 2867 C C . ARG A 1 361 ? 12.801 -2.733 38.588 1.00 27.56 361 ARG A C 1
ATOM 2868 O O . ARG A 1 361 ? 11.644 -2.341 38.498 1.00 26.48 361 ARG A O 1
ATOM 2876 N N . LEU A 1 362 ? 13.795 -2.108 37.962 1.00 24.83 362 LEU A N 1
ATOM 2877 C CA . LEU A 1 362 ? 13.503 -1.030 37.019 1.00 25.83 362 LEU A CA 1
ATOM 2878 C C . LEU A 1 362 ? 12.654 -1.535 35.845 1.00 29.90 362 LEU A C 1
ATOM 2879 O O . LEU A 1 362 ? 11.720 -0.861 35.409 1.00 31.00 362 LEU A O 1
ATOM 2884 N N . ILE A 1 363 ? 12.966 -2.730 35.346 1.00 30.95 363 ILE A N 1
ATOM 2885 C CA . ILE A 1 363 ? 12.179 -3.310 34.245 1.00 31.05 363 ILE A CA 1
ATOM 2886 C C . ILE A 1 363 ? 10.745 -3.570 34.711 1.00 33.40 363 ILE A C 1
ATOM 2887 O O . ILE A 1 363 ? 9.771 -3.271 34.013 1.00 34.26 363 ILE A O 1
ATOM 2892 N N . ASN A 1 364 ? 10.658 -4.161 35.898 1.00 33.38 364 ASN A N 1
ATOM 2893 C CA . ASN A 1 364 ? 9.420 -4.399 36.607 1.00 35.64 364 ASN A CA 1
ATOM 2894 C C . ASN A 1 364 ? 8.540 -3.153 36.570 1.00 38.28 364 ASN A C 1
ATOM 2895 O O . ASN A 1 364 ? 7.381 -3.217 36.144 1.00 39.05 364 ASN A O 1
ATOM 2900 N N . VAL A 1 365 ? 9.095 -2.018 37.008 1.00 34.94 365 VAL A N 1
ATOM 2901 C CA . VAL A 1 365 ? 8.383 -0.736 36.993 1.00 32.23 365 VAL A CA 1
ATOM 2902 C C . VAL A 1 365 ? 8.012 -0.294 35.577 1.00 38.40 365 VAL A C 1
ATOM 2903 O O . VAL A 1 365 ? 6.887 0.150 35.331 1.00 40.08 365 VAL A O 1
ATOM 2907 N N . ALA A 1 366 ? 8.963 -0.408 34.653 1.00 33.92 366 ALA A N 1
ATOM 2908 C CA . ALA A 1 366 ? 8.754 0.077 33.286 1.00 34.25 366 ALA A CA 1
ATOM 2909 C C . ALA A 1 366 ? 7.584 -0.644 32.626 1.00 42.33 366 ALA A C 1
ATOM 2910 O O . ALA A 1 366 ? 6.778 -0.019 31.932 1.00 44.68 366 ALA A O 1
ATOM 2912 N N . ASN A 1 367 ? 7.498 -1.957 32.853 1.00 44.50 367 ASN A N 1
ATOM 2913 C CA . ASN A 1 367 ? 6.364 -2.766 32.389 1.00 44.61 367 ASN A CA 1
ATOM 2914 C C . ASN A 1 367 ? 5.027 -2.276 32.939 1.00 47.92 367 ASN A C 1
ATOM 2915 O O . ASN A 1 367 ? 4.043 -2.190 32.205 1.00 50.44 367 ASN A O 1
ATOM 2920 N N . ASN A 1 368 ? 4.995 -1.959 34.233 1.00 45.13 368 ASN A N 1
ATOM 2921 C CA . ASN A 1 368 ? 3.750 -1.577 34.910 1.00 47.57 368 ASN A CA 1
ATOM 2922 C C . ASN A 1 368 ? 3.276 -0.160 34.597 1.00 50.92 368 ASN A C 1
ATOM 2923 O O . ASN A 1 368 ? 2.128 0.204 34.868 1.00 54.21 368 ASN A O 1
ATOM 2928 N N . ILE A 1 369 ? 4.166 0.646 34.036 1.00 48.16 369 ILE A N 1
ATOM 2929 C CA . ILE A 1 369 ? 3.770 1.958 33.555 1.00 52.22 369 ILE A CA 1
ATOM 2930 C C . ILE A 1 369 ? 3.687 1.860 32.031 1.00 55.12 369 ILE A C 1
ATOM 2931 O O . ILE A 1 369 ? 3.740 2.869 31.317 1.00 57.37 369 ILE A O 1
ATOM 2936 N N . LYS A 1 370 ? 3.563 0.610 31.571 1.00 54.43 370 LYS A N 1
ATOM 2937 C CA . LYS A 1 370 ? 3.300 0.233 30.175 1.00 53.86 370 LYS A CA 1
ATOM 2938 C C . LYS A 1 370 ? 4.513 0.347 29.245 1.00 53.06 370 LYS A C 1
ATOM 2939 O O . LYS A 1 370 ? 5.225 -0.640 29.013 1.00 53.31 370 LYS A O 1
ATOM 2941 N N . PRO B 1 2 ? -11.942 17.449 -26.830 1.00 44.14 2 PRO B N 1
ATOM 2942 C CA . PRO B 1 2 ? -11.122 18.495 -26.228 1.00 37.75 2 PRO B CA 1
ATOM 2943 C C . PRO B 1 2 ? -11.833 19.299 -25.133 1.00 35.56 2 PRO B C 1
ATOM 2944 O O . PRO B 1 2 ? -11.994 20.529 -25.289 1.00 32.56 2 PRO B O 1
ATOM 2946 N N . PRO B 1 3 ? -12.243 18.627 -24.023 1.00 32.94 3 PRO B N 1
ATOM 2947 C CA . PRO B 1 3 ? -12.525 19.417 -22.817 1.00 27.23 3 PRO B CA 1
ATOM 2948 C C . PRO B 1 3 ? -11.161 19.869 -22.339 1.00 28.38 3 PRO B C 1
ATOM 2949 O O . PRO B 1 3 ? -10.153 19.308 -22.788 1.00 28.01 3 PRO B O 1
ATOM 2953 N N . LEU B 1 4 ? -11.109 20.870 -21.469 1.00 23.23 4 LEU B N 1
ATOM 2954 C CA . LEU B 1 4 ? -9.827 21.413 -21.042 1.00 21.42 4 LEU B CA 1
ATOM 2955 C C . LEU B 1 4 ? -9.757 21.338 -19.528 1.00 19.29 4 LEU B C 1
ATOM 2956 O O . LEU B 1 4 ? -10.753 21.579 -18.847 1.00 19.77 4 LEU B O 1
ATOM 2961 N N . SER B 1 5 ? -8.578 21.039 -19.010 1.00 20.02 5 SER B N 1
ATOM 2962 C CA . SER B 1 5 ? -8.399 20.934 -17.575 1.00 18.36 5 SER B CA 1
ATOM 2963 C C . SER B 1 5 ? -7.145 21.728 -17.280 1.00 21.08 5 SER B C 1
ATOM 2964 O O . SER B 1 5 ? -6.137 21.553 -17.969 1.00 20.06 5 SER B O 1
ATOM 2967 N N . LEU B 1 6 ? -7.199 22.620 -16.289 1.00 18.03 6 LEU B N 1
ATOM 2968 C CA . LEU B 1 6 ? -6.036 23.424 -15.947 1.00 20.72 6 LEU B CA 1
ATOM 2969 C C . LEU B 1 6 ? -5.697 23.268 -14.466 1.00 18.59 6 LEU B C 1
ATOM 2970 O O . LEU B 1 6 ? -6.595 23.070 -13.635 1.00 18.31 6 LEU B O 1
ATOM 2975 N N . LEU B 1 7 ? -4.406 23.340 -14.148 1.00 15.48 7 LEU B N 1
ATOM 2976 C CA . LEU B 1 7 ? -3.937 23.380 -12.756 1.00 18.54 7 LEU B CA 1
ATOM 2977 C C . LEU B 1 7 ? -3.442 24.809 -12.447 1.00 22.60 7 LEU B C 1
ATOM 2978 O O . LEU B 1 7 ? -2.416 25.239 -12.978 1.00 21.57 7 LEU B O 1
ATOM 2983 N N . ILE B 1 8 ? -4.148 25.544 -11.591 1.00 18.48 8 ILE B N 1
ATOM 2984 C CA . ILE B 1 8 ? -3.859 26.971 -11.414 1.00 16.54 8 ILE B CA 1
ATOM 2985 C C . ILE B 1 8 ? -3.236 27.232 -10.048 1.00 19.71 8 ILE B C 1
ATOM 2986 O O . ILE B 1 8 ? -3.648 26.638 -9.057 1.00 18.39 8 ILE B O 1
ATOM 2991 N N . LYS B 1 9 ? -2.230 28.102 -9.996 1.00 16.62 9 LYS B N 1
ATOM 2992 C CA . LYS B 1 9 ? -1.595 28.464 -8.730 1.00 19.01 9 LYS B CA 1
ATOM 2993 C C . LYS B 1 9 ? -1.832 29.928 -8.463 1.00 17.68 9 LYS B C 1
ATOM 2994 O O . LYS B 1 9 ? -0.986 30.760 -8.786 1.00 17.78 9 LYS B O 1
ATOM 3000 N N . PRO B 1 10 ? -2.990 30.259 -7.866 1.00 18.45 10 PRO B N 1
ATOM 3001 C CA . PRO B 1 10 ? -3.341 31.681 -7.801 1.00 16.87 10 PRO B CA 1
ATOM 3002 C C . PRO B 1 10 ? -2.482 32.448 -6.807 1.00 18.56 10 PRO B C 1
ATOM 3003 O O . PRO B 1 10 ? -2.461 33.661 -6.880 1.00 17.43 10 PRO B O 1
ATOM 3007 N N . ALA B 1 11 ? -1.814 31.748 -5.891 1.00 18.72 11 ALA B N 1
ATOM 3008 C CA . ALA B 1 11 ? -0.902 32.376 -4.928 1.00 19.36 11 ALA B CA 1
ATOM 3009 C C . ALA B 1 11 ? 0.513 31.882 -5.162 1.00 21.54 11 ALA B C 1
ATOM 3010 O O . ALA B 1 11 ? 1.374 31.974 -4.273 1.00 22.38 11 ALA B O 1
ATOM 3012 N N . SER B 1 12 ? 0.733 31.319 -6.346 1.00 19.79 12 SER B N 1
ATOM 3013 C CA . SER B 1 12 ? 2.013 30.719 -6.720 1.00 20.98 12 SER B CA 1
ATOM 3014 C C . SER B 1 12 ? 2.416 29.656 -5.691 1.00 24.72 12 SER B C 1
ATOM 3015 O O . SER B 1 12 ? 1.570 28.861 -5.256 1.00 23.56 12 SER B O 1
ATOM 3018 N N . SER B 1 13 ? 3.687 29.643 -5.296 1.00 26.37 13 SER B N 1
ATOM 3019 C CA . SER B 1 13 ? 4.162 28.700 -4.275 1.00 27.70 13 SER B CA 1
ATOM 3020 C C . SER B 1 13 ? 4.055 29.212 -2.827 1.00 29.46 13 SER B C 1
ATOM 3021 O O . SER B 1 13 ? 4.509 28.538 -1.893 1.00 27.92 13 SER B O 1
ATOM 3024 N N . GLY B 1 14 ? 3.460 30.391 -2.638 1.00 27.75 14 GLY B N 1
ATOM 3025 C CA . GLY B 1 14 ? 3.268 30.958 -1.313 1.00 29.07 14 GLY B CA 1
ATOM 3026 C C . GLY B 1 14 ? 2.493 30.040 -0.377 1.00 24.37 14 GLY B C 1
ATOM 3027 O O . GLY B 1 14 ? 1.503 29.441 -0.779 1.00 24.01 14 GLY B O 1
ATOM 3028 N N . CYS B 1 15 ? 2.932 29.940 0.876 1.00 22.08 15 CYS B N 1
ATOM 3029 C CA . CYS B 1 15 ? 2.219 29.122 1.851 1.00 23.67 15 CYS B CA 1
ATOM 3030 C C . CYS B 1 15 ? 2.417 29.630 3.269 1.00 24.36 15 CYS B C 1
ATOM 3031 O O . CYS B 1 15 ? 3.457 30.206 3.582 1.00 24.68 15 CYS B O 1
ATOM 3034 N N . ASN B 1 16 ? 1.420 29.410 4.121 1.00 21.82 16 ASN B N 1
ATOM 3035 C CA . ASN B 1 16 ? 1.511 29.764 5.523 1.00 19.84 16 ASN B CA 1
ATOM 3036 C C . ASN B 1 16 ? 2.055 28.625 6.403 1.00 22.75 16 ASN B C 1
ATOM 3037 O O . ASN B 1 16 ? 2.230 28.802 7.608 1.00 22.86 16 ASN B O 1
ATOM 3042 N N . LEU B 1 17 ? 2.287 27.442 5.838 1.00 19.71 17 LEU B N 1
ATOM 3043 C CA . LEU B 1 17 ? 2.875 26.368 6.649 1.00 22.22 17 LEU B CA 1
ATOM 3044 C C . LEU B 1 17 ? 4.339 26.140 6.314 1.00 24.39 17 LEU B C 1
ATOM 3045 O O . LEU B 1 17 ? 4.912 26.806 5.450 1.00 24.26 17 LEU B O 1
ATOM 3050 N N . LYS B 1 18 ? 4.947 25.203 7.023 1.00 22.11 18 LYS B N 1
ATOM 3051 C CA . LYS B 1 18 ? 6.344 24.886 6.804 1.00 24.50 18 LYS B CA 1
ATOM 3052 C C . LYS B 1 18 ? 6.531 23.399 6.990 1.00 27.09 18 LYS B C 1
ATOM 3053 O O . LYS B 1 18 ? 7.281 22.953 7.867 1.00 27.51 18 LYS B O 1
ATOM 3059 N N . CYS B 1 19 ? 5.847 22.629 6.158 1.00 22.21 19 CYS B N 1
ATOM 3060 C CA . CYS B 1 19 ? 5.878 21.166 6.304 1.00 26.12 19 CYS B CA 1
ATOM 3061 C C . CYS B 1 19 ? 7.317 20.651 6.195 1.00 27.98 19 CYS B C 1
ATOM 3062 O O . CYS B 1 19 ? 8.083 21.146 5.368 1.00 31.18 19 CYS B O 1
ATOM 3065 N N . THR B 1 20 ? 7.689 19.690 7.045 1.00 29.25 20 THR B N 1
ATOM 3066 C CA . THR B 1 20 ? 9.053 19.150 7.033 1.00 31.00 20 THR B CA 1
ATOM 3067 C C . THR B 1 20 ? 9.474 18.702 5.643 1.00 30.28 20 THR B C 1
ATOM 3068 O O . THR B 1 20 ? 10.641 18.840 5.265 1.00 36.79 20 THR B O 1
ATOM 3072 N N . TYR B 1 21 ? 8.523 18.173 4.875 1.00 29.99 21 TYR B N 1
ATOM 3073 C CA . TYR B 1 21 ? 8.834 17.580 3.572 1.00 34.35 21 TYR B CA 1
ATOM 3074 C C . TYR B 1 21 ? 8.618 18.490 2.361 1.00 34.05 21 TYR B C 1
ATOM 3075 O O . TYR B 1 21 ? 8.716 18.043 1.213 1.00 33.41 21 TYR B O 1
ATOM 3084 N N . CYS B 1 22 ? 8.327 19.761 2.614 1.00 33.04 22 CYS B N 1
ATOM 3085 C CA . CYS B 1 22 ? 8.067 20.711 1.537 1.00 35.80 22 CYS B CA 1
ATOM 3086 C C . CYS B 1 22 ? 9.296 20.892 0.661 1.00 39.14 22 CYS B C 1
ATOM 3087 O O . CYS B 1 22 ? 10.417 21.001 1.160 1.00 42.80 22 CYS B O 1
ATOM 3090 N N . PHE B 1 23 ? 9.085 20.916 -0.649 1.00 43.09 23 PHE B N 1
ATOM 3091 C CA . PHE B 1 23 ? 10.177 21.104 -1.592 1.00 45.74 23 PHE B CA 1
ATOM 3092 C C . PHE B 1 23 ? 9.960 22.387 -2.399 1.00 53.13 23 PHE B C 1
ATOM 3093 O O . PHE B 1 23 ? 10.555 22.571 -3.464 1.00 54.58 23 PHE B O 1
ATOM 3095 N N . TYR B 1 24 ? 9.089 23.259 -1.891 1.00 51.23 24 TYR B N 1
ATOM 3096 C CA . TYR B 1 24 ? 8.952 24.622 -2.411 1.00 51.34 24 TYR B CA 1
ATOM 3097 C C . TYR B 1 24 ? 9.705 25.590 -1.503 1.00 55.35 24 TYR B C 1
ATOM 3098 O O . TYR B 1 24 ? 9.815 26.782 -1.797 1.00 55.86 24 TYR B O 1
ATOM 3107 N N . HIS B 1 25 ? 10.204 25.078 -0.382 1.00 54.94 25 HIS B N 1
ATOM 3108 C CA . HIS B 1 25 ? 10.835 25.935 0.615 1.00 57.82 25 HIS B CA 1
ATOM 3109 C C . HIS B 1 25 ? 12.354 25.934 0.484 1.00 65.53 25 HIS B C 1
ATOM 3110 O O . HIS B 1 25 ? 12.904 26.608 -0.395 1.00 68.25 25 HIS B O 1
ATOM 3117 N N . SER B 1 35 ? 9.138 32.884 -6.423 1.00 45.76 35 SER B N 1
ATOM 3118 C CA . SER B 1 35 ? 8.149 31.945 -5.968 1.00 43.95 35 SER B CA 1
ATOM 3119 C C . SER B 1 35 ? 6.871 32.498 -5.252 1.00 43.63 35 SER B C 1
ATOM 3120 O O . SER B 1 35 ? 6.057 31.716 -4.757 1.00 41.76 35 SER B O 1
ATOM 3123 N N . TYR B 1 36 ? 6.698 33.804 -5.158 1.00 38.63 36 TYR B N 1
ATOM 3124 C CA . TYR B 1 36 ? 5.521 34.353 -4.502 1.00 34.57 36 TYR B CA 1
ATOM 3125 C C . TYR B 1 36 ? 4.940 35.356 -5.434 1.00 37.64 36 TYR B C 1
ATOM 3126 O O . TYR B 1 36 ? 5.679 36.059 -6.065 1.00 42.99 36 TYR B O 1
ATOM 3135 N N . GLY B 1 37 ? 3.619 35.405 -5.511 1.00 31.99 37 GLY B N 1
ATOM 3136 C CA . GLY B 1 37 ? 2.867 36.398 -6.229 1.00 21.08 37 GLY B CA 1
ATOM 3137 C C . GLY B 1 37 ? 1.404 35.966 -6.122 1.00 26.57 37 GLY B C 1
ATOM 3138 O O . GLY B 1 37 ? 1.155 34.832 -5.879 1.00 31.69 37 GLY B O 1
ATOM 3139 N N . ILE B 1 38 ? 0.468 36.885 -6.295 1.00 19.39 38 ILE B N 1
ATOM 3140 C CA . ILE B 1 38 ? -0.939 36.570 -6.417 1.00 19.06 38 ILE B CA 1
ATOM 3141 C C . ILE B 1 38 ? -1.251 3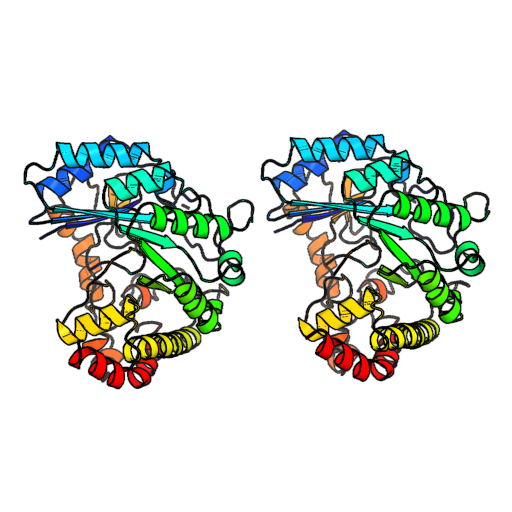6.878 -7.866 1.00 19.66 38 ILE B C 1
ATOM 3142 O O . ILE B 1 38 ? -0.835 37.857 -8.408 1.00 19.78 38 ILE B O 1
ATOM 3147 N N . MET B 1 39 ? -1.989 35.992 -8.483 1.00 20.04 39 MET B N 1
ATOM 3148 C CA . MET B 1 39 ? -2.440 36.210 -9.854 1.00 18.34 39 MET B CA 1
ATOM 3149 C C . MET B 1 39 ? -3.261 37.500 -9.981 1.00 19.72 39 MET B C 1
ATOM 3150 O O . MET B 1 39 ? -4.263 37.687 -9.285 1.00 19.33 39 MET B O 1
ATOM 3155 N N . ARG B 1 40 ? -2.848 38.374 -10.882 1.00 21.75 40 ARG B N 1
ATOM 3156 C CA . ARG B 1 40 ? -3.566 39.610 -11.119 1.00 23.52 40 ARG B CA 1
ATOM 3157 C C . ARG B 1 40 ? -4.942 39.353 -11.747 1.00 27.08 40 ARG B C 1
ATOM 3158 O O . ARG B 1 40 ? -5.141 38.351 -12.397 1.00 23.03 40 ARG B O 1
ATOM 3166 N N . ASP B 1 41 ? -5.876 40.279 -11.552 1.00 22.45 41 ASP B N 1
ATOM 3167 C CA . ASP B 1 41 ? -7.225 40.164 -12.122 1.00 30.07 41 ASP B CA 1
ATOM 3168 C C . ASP B 1 41 ? -7.218 40.055 -13.648 1.00 22.84 41 ASP B C 1
ATOM 3169 O O . ASP B 1 41 ? -8.036 39.346 -14.222 1.00 24.75 41 ASP B O 1
ATOM 3174 N N . GLU B 1 42 ? -6.284 40.739 -14.303 1.00 24.87 42 GLU B N 1
ATOM 3175 C CA . GLU B 1 42 ? -6.206 40.693 -15.760 1.00 25.72 42 GLU B CA 1
ATOM 3176 C C . GLU B 1 42 ? -5.783 39.320 -16.265 1.00 23.41 42 GLU B C 1
ATOM 3177 O O . GLU B 1 42 ? -6.230 38.881 -17.321 1.00 24.12 42 GLU B O 1
ATOM 3183 N N . VAL B 1 43 ? -4.910 38.653 -15.512 1.00 23.00 43 VAL B N 1
ATOM 3184 C CA . VAL B 1 43 ? -4.456 37.315 -15.866 1.00 21.83 43 VAL B CA 1
ATOM 3185 C C . VAL B 1 43 ? -5.580 36.317 -15.647 1.00 22.66 43 VAL B C 1
ATOM 3186 O O . VAL B 1 43 ? -5.836 35.486 -16.516 1.00 21.18 43 VAL B O 1
ATOM 3190 N N . LEU B 1 44 ? -6.232 36.400 -14.483 1.00 19.75 44 LEU B N 1
ATOM 3191 C CA . LEU B 1 44 ? -7.417 35.601 -14.174 1.00 21.77 44 LEU B CA 1
ATOM 3192 C C . LEU B 1 44 ? -8.460 35.716 -15.287 1.00 21.67 44 LEU B C 1
ATOM 3193 O O . LEU B 1 44 ? -8.953 34.710 -15.787 1.00 22.39 44 LEU B O 1
ATOM 3198 N N . GLU B 1 45 ? -8.810 36.954 -15.643 1.00 23.41 45 GLU B N 1
ATOM 3199 C CA . GLU B 1 45 ? -9.823 37.185 -16.675 1.00 23.76 45 GLU B CA 1
ATOM 3200 C C . GLU B 1 45 ? -9.425 36.568 -18.030 1.00 22.73 45 GLU B C 1
ATOM 3201 O O . GLU B 1 45 ? -10.245 35.908 -18.667 1.00 21.01 45 GLU B O 1
ATOM 3207 N N . SER B 1 46 ? -8.180 36.760 -18.465 1.00 23.91 46 SER B N 1
ATOM 3208 C CA . SER B 1 46 ? -7.744 36.187 -19.742 1.00 22.39 46 SER B CA 1
ATOM 3209 C C . SER B 1 46 ? -7.862 34.694 -19.732 1.00 22.90 46 SER B C 1
ATOM 3210 O O . SER B 1 46 ? -8.409 34.108 -20.678 1.00 21.88 46 SER B O 1
ATOM 3213 N N . MET B 1 47 ? -7.338 34.069 -18.677 1.00 21.08 47 MET B N 1
ATOM 3214 C CA . MET B 1 47 ? -7.429 32.623 -18.533 1.00 19.47 47 MET B CA 1
ATOM 3215 C C . MET B 1 47 ? -8.873 32.124 -18.580 1.00 21.07 47 MET B C 1
ATOM 3216 O O . MET B 1 47 ? -9.185 31.224 -19.357 1.00 20.77 47 MET B O 1
ATOM 3221 N N . VAL B 1 48 ? -9.744 32.696 -17.753 1.00 17.94 48 VAL B N 1
ATOM 3222 C CA . VAL B 1 48 ? -11.136 32.252 -17.700 1.00 16.94 48 VAL B CA 1
ATOM 3223 C C . VAL B 1 48 ? -11.802 32.438 -19.070 1.00 19.92 48 VAL B C 1
ATOM 3224 O O . VAL B 1 48 ? -12.421 31.518 -19.586 1.00 19.46 48 VAL B O 1
ATOM 3228 N N . LYS B 1 49 ? -11.661 33.630 -19.653 1.00 16.65 49 LYS B N 1
ATOM 3229 C CA . LYS B 1 49 ? -12.228 33.892 -20.991 1.00 18.99 49 LYS B CA 1
ATOM 3230 C C . LYS B 1 49 ? -11.768 32.879 -22.020 1.00 20.18 49 LYS B C 1
ATOM 3231 O O . LYS B 1 49 ? -12.571 32.326 -22.790 1.00 20.16 49 LYS B O 1
ATOM 3237 N N . ARG B 1 50 ? -10.466 32.623 -22.047 1.00 19.03 50 ARG B N 1
ATOM 3238 C CA . ARG B 1 50 ? -9.907 31.767 -23.077 1.00 22.10 50 ARG B CA 1
ATOM 3239 C C . ARG B 1 50 ? -10.383 30.309 -22.927 1.00 23.28 50 ARG B C 1
ATOM 3240 O O . ARG B 1 50 ? -10.820 29.673 -23.885 1.00 19.44 50 ARG B O 1
ATOM 3248 N N . VAL B 1 51 ? -10.359 29.803 -21.702 1.00 21.06 51 VAL B N 1
ATOM 3249 C CA . VAL B 1 51 ? -10.778 28.433 -21.457 1.00 20.95 51 VAL B CA 1
ATOM 3250 C C . VAL B 1 51 ? -12.256 28.231 -21.814 1.00 18.03 51 VAL B C 1
ATOM 3251 O O . VAL B 1 51 ? -12.633 27.214 -22.419 1.00 19.88 51 VAL B O 1
ATOM 3255 N N . LEU B 1 52 ? -13.083 29.199 -21.452 1.00 17.06 52 LEU B N 1
ATOM 3256 C CA . LEU B 1 52 ? -14.524 29.066 -21.653 1.00 18.78 52 LEU B CA 1
ATOM 3257 C C . LEU B 1 52 ? -14.847 29.240 -23.132 1.00 21.60 52 LEU B C 1
ATOM 3258 O O . LEU B 1 52 ? -15.895 28.783 -23.593 1.00 21.09 52 LEU B O 1
ATOM 3263 N N . ASN B 1 53 ? -13.946 29.903 -23.856 1.00 19.45 53 ASN B N 1
ATOM 3264 C CA . ASN B 1 53 ? -14.093 30.052 -25.301 1.00 21.41 53 ASN B CA 1
ATOM 3265 C C . ASN B 1 53 ? -13.654 28.800 -26.052 1.00 23.95 53 ASN B C 1
ATOM 3266 O O . ASN B 1 53 ? -14.318 28.345 -26.993 1.00 23.59 53 ASN B O 1
ATOM 3271 N N . GLU B 1 54 ? -12.536 28.229 -25.629 1.00 22.24 54 GLU B N 1
ATOM 3272 C CA . GLU B 1 54 ? -11.906 27.161 -26.395 1.00 24.76 54 GLU B CA 1
ATOM 3273 C C . GLU B 1 54 ? -12.323 25.728 -26.021 1.00 26.40 54 GLU B C 1
ATOM 3274 O O . GLU B 1 54 ? -12.270 24.825 -26.870 1.00 23.14 54 GLU B O 1
ATOM 3280 N N . ALA B 1 55 ? -12.766 25.514 -24.779 1.00 21.31 55 ALA B N 1
ATOM 3281 C CA . ALA B 1 55 ? -13.097 24.143 -24.341 1.00 21.05 55 ALA B CA 1
ATOM 3282 C C . ALA B 1 55 ? -14.333 23.592 -25.064 1.00 24.69 55 ALA B C 1
ATOM 3283 O O . ALA B 1 55 ? -15.275 24.350 -25.343 1.00 25.67 55 ALA B O 1
ATOM 3285 N N . ASN B 1 56 ? -14.339 22.286 -25.327 1.00 26.00 56 ASN B N 1
ATOM 3286 C CA . ASN B 1 56 ? -15.553 21.617 -25.799 1.00 28.39 56 ASN B CA 1
ATOM 3287 C C . ASN B 1 56 ? -16.232 20.821 -24.690 1.00 24.32 56 ASN B C 1
ATOM 3288 O O . ASN B 1 56 ? -15.593 19.970 -24.064 1.00 25.01 56 ASN B O 1
ATOM 3293 N N . GLY B 1 57 ? -17.519 21.065 -24.452 1.00 22.64 57 GLY B N 1
ATOM 3294 C CA . GLY B 1 57 ? -18.275 20.210 -23.541 1.00 24.98 57 GLY B CA 1
ATOM 3295 C C . GLY B 1 57 ? -18.201 20.625 -22.076 1.00 24.03 57 GLY B C 1
ATOM 3296 O O . GLY B 1 57 ? -19.187 21.098 -21.482 1.00 26.51 57 GLY B O 1
ATOM 3297 N N . HIS B 1 58 ? -17.025 20.460 -21.487 1.00 22.41 58 HIS B N 1
ATOM 3298 C CA . HIS B 1 58 ? -16.820 20.910 -20.111 1.00 22.47 58 HIS B CA 1
ATOM 3299 C C . HIS B 1 58 ? -15.378 21.351 -19.914 1.00 23.41 58 HIS B C 1
ATOM 3300 O O . HIS B 1 58 ? -14.519 21.128 -20.776 1.00 22.69 58 HIS B O 1
ATOM 3307 N N . CYS B 1 59 ? -15.112 21.994 -18.781 1.00 21.92 59 CYS B N 1
ATOM 3308 C CA . CYS B 1 59 ? -13.736 22.350 -18.447 1.00 19.86 59 CYS B CA 1
ATOM 3309 C C . CYS B 1 59 ? -13.568 22.261 -16.939 1.00 19.78 59 CYS B C 1
ATOM 3310 O O . CYS B 1 59 ? -14.548 22.162 -16.205 1.00 21.84 59 CYS B O 1
ATOM 3313 N N . SER B 1 60 ? -12.325 22.262 -16.483 1.00 19.81 60 SER B N 1
ATOM 3314 C CA . SER B 1 60 ? -12.046 22.004 -15.084 1.00 19.78 60 SER B CA 1
ATOM 3315 C C . SER B 1 60 ? -10.963 22.989 -14.646 1.00 18.47 60 SER B C 1
ATOM 3316 O O . SER B 1 60 ? -9.918 23.110 -15.304 1.00 18.43 60 SER B O 1
ATOM 3319 N N . PHE B 1 61 ? -11.250 23.750 -13.588 1.00 15.22 61 PHE B N 1
ATOM 3320 C CA . PHE B 1 61 ? -10.259 24.663 -13.026 1.00 17.31 61 PHE B CA 1
ATOM 3321 C C . PHE B 1 61 ? -9.856 24.052 -11.686 1.00 16.31 61 PHE B C 1
ATOM 3322 O O . PHE B 1 61 ? -10.701 23.906 -10.809 1.00 18.60 61 PHE B O 1
ATOM 3330 N N . ALA B 1 62 ? -8.588 23.687 -11.526 1.00 15.52 62 ALA B N 1
ATOM 3331 C CA . ALA B 1 62 ? -8.134 23.154 -10.235 1.00 15.98 62 ALA B CA 1
ATOM 3332 C C . ALA B 1 62 ? -7.122 24.088 -9.591 1.00 17.77 62 ALA B C 1
ATOM 3333 O O . ALA B 1 62 ? -6.059 24.376 -10.173 1.00 18.25 62 ALA B O 1
ATOM 3335 N N . PHE B 1 63 ? -7.449 24.584 -8.394 1.00 16.77 63 PHE B N 1
ATOM 3336 C CA . PHE B 1 63 ? -6.570 25.543 -7.737 1.00 15.78 63 PHE B CA 1
ATOM 3337 C C . PHE B 1 63 ? -5.691 24.880 -6.688 1.00 17.33 63 PHE B C 1
ATOM 3338 O O . PHE B 1 63 ? -6.176 24.167 -5.808 1.00 17.30 63 PHE B O 1
ATOM 3346 N N . GLN B 1 64 ? -4.390 25.124 -6.799 1.00 17.40 64 GLN B N 1
ATOM 3347 C CA . GLN B 1 64 ? -3.423 24.501 -5.915 1.00 18.75 64 GLN B CA 1
ATOM 3348 C C . GLN B 1 64 ? -2.280 25.461 -5.611 1.00 23.12 64 GLN B C 1
ATOM 3349 O O . GLN B 1 64 ? -2.410 26.677 -5.808 1.00 20.93 64 GLN B O 1
ATOM 3355 N N . GLY B 1 65 ? -1.184 24.953 -5.064 1.00 23.88 65 GLY B N 1
ATOM 3356 C CA . GLY B 1 65 ? -0.146 25.857 -4.583 1.00 26.26 65 GLY B CA 1
ATOM 3357 C C . GLY B 1 65 ? 1.053 25.068 -4.111 1.00 34.53 65 GLY B C 1
ATOM 3358 O O . GLY B 1 65 ? 1.304 23.995 -4.655 1.00 32.71 65 GLY B O 1
ATOM 3359 N N . GLY B 1 66 ? 1.749 25.523 -3.068 1.00 29.74 66 GLY B N 1
ATOM 3360 C CA . GLY B 1 66 ? 1.331 26.631 -2.234 1.00 25.25 66 GLY B CA 1
ATOM 3361 C C . GLY B 1 66 ? 0.017 26.396 -1.503 1.00 24.00 66 GLY B C 1
ATOM 3362 O O . GLY B 1 66 ? -0.531 25.291 -1.492 1.00 25.42 66 GLY B O 1
ATOM 3363 N N . GLU B 1 67 ? -0.516 27.459 -0.922 1.00 18.06 67 GLU B N 1
ATOM 3364 C CA . GLU B 1 67 ? -1.828 27.415 -0.299 1.00 18.78 67 GLU B CA 1
ATOM 3365 C C . GLU B 1 67 ? -2.719 28.382 -1.063 1.00 18.00 67 GLU B C 1
ATOM 3366 O O . GLU B 1 67 ? -2.586 29.586 -0.904 1.00 15.21 67 GLU B O 1
ATOM 3372 N N . PRO B 1 68 ? -3.617 27.862 -1.923 1.00 18.19 68 PRO B N 1
ATOM 3373 C CA . PRO B 1 68 ? -4.382 28.767 -2.789 1.00 16.77 68 PRO B CA 1
ATOM 3374 C C . PRO B 1 68 ? -5.333 29.697 -2.044 1.00 17.23 68 PRO B C 1
ATOM 3375 O O . PRO B 1 68 ? -5.605 30.782 -2.589 1.00 17.50 68 PRO B O 1
ATOM 3379 N N . THR B 1 69 ? -5.795 29.336 -0.842 1.00 16.74 69 THR B N 1
ATOM 3380 C CA . THR B 1 69 ? -6.578 30.292 -0.042 1.00 19.09 69 THR B CA 1
ATOM 3381 C C . THR B 1 69 ? -5.849 31.608 0.321 1.00 20.66 69 THR B C 1
ATOM 3382 O O . THR B 1 69 ? -6.491 32.573 0.718 1.00 18.88 69 THR B O 1
ATOM 3386 N N . LEU B 1 70 ? -4.526 31.656 0.180 1.00 16.98 70 LEU B N 1
ATOM 3387 C CA . LEU B 1 70 ? -3.804 32.908 0.397 1.00 19.89 70 LEU B CA 1
ATOM 3388 C C . LEU B 1 70 ? -4.154 33.941 -0.653 1.00 20.18 70 LEU B C 1
ATOM 3389 O O . LEU B 1 70 ? -3.883 35.130 -0.456 1.00 20.00 70 LEU B O 1
ATOM 3394 N N . ALA B 1 71 ? -4.767 33.504 -1.759 1.00 18.86 71 ALA B N 1
ATOM 3395 C CA . ALA B 1 71 ? -5.191 34.465 -2.789 1.00 17.55 71 ALA B CA 1
ATOM 3396 C C . ALA B 1 71 ? -6.354 35.297 -2.230 1.00 20.62 71 ALA B C 1
ATOM 3397 O O . ALA B 1 71 ? -6.596 36.437 -2.664 1.00 22.37 71 ALA B O 1
ATOM 3399 N N . GLY B 1 72 ? -7.060 34.712 -1.257 1.00 19.98 72 GLY B N 1
ATOM 3400 C CA . GLY B 1 72 ? -8.130 35.388 -0.536 1.00 21.95 72 GLY B CA 1
ATOM 3401 C C . GLY B 1 72 ? -9.501 35.071 -1.113 1.00 20.68 72 GLY B C 1
ATOM 3402 O O . GLY B 1 72 ? -9.607 34.714 -2.272 1.00 20.28 72 GLY B O 1
ATOM 3403 N N . LEU B 1 73 ? -10.553 35.205 -0.312 1.00 21.64 73 LEU B N 1
ATOM 3404 C CA . LEU B 1 73 ? -11.905 34.885 -0.778 1.00 22.52 73 LEU B CA 1
ATOM 3405 C C . LEU B 1 73 ? -12.360 35.750 -1.950 1.00 23.60 73 LEU B C 1
ATOM 3406 O O . LEU B 1 73 ? -13.042 35.257 -2.859 1.00 23.46 73 LEU B O 1
ATOM 3411 N N . GLU B 1 74 ? -12.017 37.008 -1.932 1.00 21.88 74 GLU B N 1
ATOM 3412 C CA . GLU B 1 74 ? -12.416 37.912 -2.984 1.00 25.34 74 GLU B CA 1
ATOM 3413 C C . GLU B 1 74 ? -11.975 37.399 -4.370 1.00 24.11 74 GLU B C 1
ATOM 3414 O O . GLU B 1 74 ? -12.702 37.414 -5.327 1.00 25.84 74 GLU B O 1
ATOM 3420 N N . PHE B 1 75 ? -10.762 36.915 -4.436 1.00 22.22 75 PHE B N 1
ATOM 3421 C CA . PHE B 1 75 ? -10.234 36.352 -5.688 1.00 23.11 75 PHE B CA 1
ATOM 3422 C C . PHE B 1 75 ? -11.153 35.279 -6.223 1.00 20.32 75 PHE B C 1
ATOM 3423 O O . PHE B 1 75 ? -11.488 35.243 -7.434 1.00 18.43 75 PHE B O 1
ATOM 3431 N N . PHE B 1 76 ? -11.572 34.385 -5.331 1.00 17.28 76 PHE B N 1
ATOM 3432 C CA . PHE B 1 76 ? -12.417 33.285 -5.765 1.00 19.24 76 PHE B CA 1
ATOM 3433 C C . PHE B 1 76 ? -13.822 33.762 -6.096 1.00 20.86 76 PHE B C 1
ATOM 3434 O O . PHE B 1 76 ? -14.483 33.181 -6.949 1.00 19.56 76 PHE B O 1
ATOM 3442 N N . GLU B 1 77 ? -14.265 34.843 -5.447 1.00 21.78 77 GLU B N 1
ATOM 3443 C CA . GLU B 1 77 ? -15.559 35.432 -5.788 1.00 21.88 77 GLU B CA 1
ATOM 3444 C C . GLU B 1 77 ? -15.491 36.063 -7.177 1.00 21.38 77 GLU B C 1
ATOM 3445 O O . GLU B 1 77 ? -16.461 36.014 -7.943 1.00 22.69 77 GLU B O 1
ATOM 3451 N N . LYS B 1 78 ? -14.342 36.641 -7.501 1.00 20.44 78 LYS B N 1
ATOM 3452 C CA . LYS B 1 78 ? -14.136 37.272 -8.808 1.00 22.10 78 LYS B CA 1
ATOM 3453 C C . LYS B 1 78 ? -14.067 36.193 -9.879 1.00 23.53 78 LYS B C 1
ATOM 3454 O O . LYS B 1 78 ? -14.588 36.369 -10.991 1.00 20.70 78 LYS B O 1
ATOM 3460 N N . LEU B 1 79 ? -13.448 35.065 -9.531 1.00 16.97 79 LEU B N 1
ATOM 3461 C CA . LEU B 1 79 ? -13.398 33.912 -10.450 1.00 17.09 79 LEU B CA 1
ATOM 3462 C C . LEU B 1 79 ? -14.806 33.503 -10.844 1.00 19.88 79 LEU B C 1
ATOM 3463 O O . LEU B 1 79 ? -15.081 33.243 -12.023 1.00 19.79 79 LEU B O 1
ATOM 3468 N N . MET B 1 80 ? -15.700 33.426 -9.853 1.00 16.14 80 MET B N 1
ATOM 3469 C CA . MET B 1 80 ? -17.076 33.017 -10.124 1.00 21.25 80 MET B CA 1
ATOM 3470 C C . MET B 1 80 ? -17.845 34.023 -10.972 1.00 19.85 80 MET B C 1
ATOM 3471 O O . MET B 1 80 ? -18.593 33.631 -11.888 1.00 22.81 80 MET B O 1
ATOM 3476 N N . GLU B 1 81 ? -17.622 35.293 -10.694 1.00 18.79 81 GLU B N 1
ATOM 3477 C CA . GLU B 1 81 ? -18.223 36.386 -11.465 1.00 25.42 81 GLU B CA 1
ATOM 3478 C C . GLU B 1 81 ? -17.798 36.258 -12.911 1.00 25.60 81 GLU B C 1
ATOM 3479 O O . GLU B 1 81 ? -18.592 36.350 -13.798 1.00 23.84 81 GLU B O 1
ATOM 3485 N N . LEU B 1 82 ? -16.520 36.032 -13.120 1.00 21.34 82 LEU B N 1
ATOM 3486 C CA . LEU B 1 82 ? -15.942 35.912 -14.457 1.00 22.30 82 LEU B CA 1
ATOM 3487 C C . LEU B 1 82 ? -16.416 34.658 -15.199 1.00 22.99 82 LEU B C 1
ATOM 3488 O O . LEU B 1 82 ? -16.661 34.723 -16.429 1.00 21.18 82 LEU B O 1
ATOM 3493 N N . GLN B 1 83 ? -16.535 33.527 -14.484 1.00 19.07 83 GLN B N 1
ATOM 3494 C CA . GLN B 1 83 ? -17.107 32.328 -15.098 1.00 21.19 83 GLN B CA 1
ATOM 3495 C C . GLN B 1 83 ? -18.535 32.602 -15.528 1.00 26.04 83 GLN B C 1
ATOM 3496 O O . GLN B 1 83 ? -18.957 32.139 -16.582 1.00 25.71 83 GLN B O 1
ATOM 3502 N N . ARG B 1 84 ? -19.309 33.314 -14.744 1.00 25.75 84 ARG B N 1
ATOM 3503 C CA . ARG B 1 84 ? -20.671 33.551 -15.172 1.00 29.84 84 ARG B CA 1
ATOM 3504 C C . ARG B 1 84 ? -20.666 34.514 -16.342 1.00 28.28 84 ARG B C 1
ATOM 3505 O O . ARG B 1 84 ? -21.437 34.359 -17.238 1.00 31.35 84 ARG B O 1
ATOM 3513 N N . LYS B 1 85 ? -19.796 35.507 -16.314 1.00 27.07 85 LYS B N 1
ATOM 3514 C CA . LYS B 1 85 ? -19.730 36.501 -17.391 1.00 26.41 85 LYS B CA 1
ATOM 3515 C C . LYS B 1 85 ? -19.358 35.904 -18.750 1.00 28.79 85 LYS B C 1
ATOM 3516 O O . LYS B 1 85 ? -19.938 36.262 -19.787 1.00 26.05 85 LYS B O 1
ATOM 3522 N N . HIS B 1 86 ? -18.401 34.986 -18.746 1.00 22.38 86 HIS B N 1
ATOM 3523 C CA . HIS B 1 86 ? -17.756 34.587 -19.984 1.00 22.01 86 HIS B CA 1
ATOM 3524 C C . HIS B 1 86 ? -18.099 33.185 -20.442 1.00 18.80 86 HIS B C 1
ATOM 3525 O O . HIS B 1 86 ? -17.453 32.677 -21.362 1.00 21.69 86 HIS B O 1
ATOM 3532 N N . ASN B 1 87 ? -19.106 32.558 -19.835 1.00 19.53 87 ASN B N 1
ATOM 3533 C CA . ASN B 1 87 ? -19.508 31.199 -20.255 1.00 21.45 87 ASN B CA 1
ATOM 3534 C C . ASN B 1 87 ? -20.550 31.253 -21.383 1.00 22.83 87 ASN B C 1
ATOM 3535 O O . ASN B 1 87 ? -21.681 30.793 -21.239 1.00 22.01 87 ASN B O 1
ATOM 3540 N N . TYR B 1 88 ? -20.153 31.842 -22.505 1.00 25.15 88 TYR B N 1
ATOM 3541 C CA . TYR B 1 88 ? -21.062 32.065 -23.631 1.00 24.04 88 TYR B CA 1
ATOM 3542 C C . TYR B 1 88 ? -21.566 30.778 -24.275 1.00 24.36 88 TYR B C 1
ATOM 3543 O O . TYR B 1 88 ? -22.634 30.780 -24.903 1.00 25.66 88 TYR B O 1
ATOM 3552 N N . LYS B 1 89 ? -20.814 29.684 -24.123 1.00 23.10 89 LYS B N 1
ATOM 3553 C CA . LYS B 1 89 ? -21.212 28.396 -24.695 1.00 24.01 89 LYS B CA 1
ATOM 3554 C C . LYS B 1 89 ? -21.925 27.519 -23.671 1.00 23.44 89 LYS B C 1
ATOM 3555 O O . LYS B 1 89 ? -22.252 26.377 -23.962 1.00 23.79 89 LYS B O 1
ATOM 3561 N N . ASN B 1 90 ? -22.158 28.053 -22.472 1.00 25.82 90 ASN B N 1
ATOM 3562 C CA . ASN B 1 90 ? -22.851 27.298 -21.416 1.00 27.12 90 ASN B CA 1
ATOM 3563 C C . ASN B 1 90 ? -22.227 25.936 -21.156 1.00 25.75 90 ASN B C 1
ATOM 3564 O O . ASN B 1 90 ? -22.928 24.926 -21.015 1.00 28.49 90 ASN B O 1
ATOM 3569 N N . LEU B 1 91 ? -20.901 25.900 -21.098 1.00 21.52 91 LEU B N 1
ATOM 3570 C CA . LEU B 1 91 ? -20.188 24.684 -20.712 1.00 22.16 91 LEU B CA 1
ATOM 3571 C C . LEU B 1 91 ? -20.489 24.318 -19.278 1.00 22.64 91 LEU B C 1
ATOM 3572 O O . LEU B 1 91 ? -20.784 25.182 -18.451 1.00 22.41 91 LEU B O 1
ATOM 3577 N N . LYS B 1 92 ? -20.389 23.030 -18.979 1.00 21.03 92 LYS B N 1
ATOM 3578 C CA . LYS B 1 92 ? -20.326 22.605 -17.591 1.00 22.34 92 LYS B CA 1
ATOM 3579 C C . LYS B 1 92 ? -18.924 22.965 -17.085 1.00 22.15 92 LYS B C 1
ATOM 3580 O O . LYS B 1 92 ? -17.923 22.648 -17.736 1.00 21.57 92 LYS B O 1
ATOM 3586 N N . ILE B 1 93 ? -18.845 23.613 -15.923 1.00 22.40 93 ILE B N 1
ATOM 3587 C CA . ILE B 1 93 ? -17.558 23.948 -15.330 1.00 21.61 93 ILE B CA 1
ATOM 3588 C C . ILE B 1 93 ? -17.368 23.200 -14.011 1.00 20.61 93 ILE B C 1
ATOM 3589 O O . ILE B 1 93 ? -18.281 23.153 -13.184 1.00 23.04 93 ILE B O 1
ATOM 3594 N N . TYR B 1 94 ? -16.189 22.612 -13.831 1.00 18.11 94 TYR B N 1
ATOM 3595 C CA . TYR B 1 94 ? -15.835 21.935 -12.580 1.00 19.45 94 TYR B CA 1
ATOM 3596 C C . TYR B 1 94 ? -14.749 22.766 -11.901 1.00 20.09 94 TYR B C 1
ATOM 3597 O O . TYR B 1 94 ? -13.728 23.076 -12.523 1.00 22.38 94 TYR B O 1
ATOM 3606 N N . ASN B 1 95 ? -14.961 23.137 -10.640 1.00 17.21 95 ASN B N 1
ATOM 3607 C CA . ASN B 1 95 ? -13.955 23.910 -9.929 1.00 17.39 95 ASN B CA 1
ATOM 3608 C C . ASN B 1 95 ? -13.483 23.060 -8.777 1.00 17.63 95 ASN B C 1
ATOM 3609 O O . ASN B 1 95 ? -14.279 22.334 -8.175 1.00 18.97 95 ASN B O 1
ATOM 3614 N N . SER B 1 96 ? -12.191 23.108 -8.477 1.00 17.31 96 SER B N 1
ATOM 3615 C CA . SER B 1 96 ? -11.718 22.378 -7.301 1.00 17.77 96 SER B CA 1
ATOM 3616 C C . SER B 1 96 ? -10.657 23.183 -6.574 1.00 17.35 96 SER B C 1
ATOM 3617 O O . SER B 1 96 ? -10.071 24.135 -7.124 1.00 15.33 96 SER B O 1
ATOM 3620 N N . LEU B 1 97 ? -10.450 22.826 -5.316 1.00 15.16 97 LEU B N 1
ATOM 3621 C CA . LEU B 1 97 ? -9.507 23.541 -4.493 1.00 16.18 97 LEU B CA 1
ATOM 3622 C C . LEU B 1 97 ? -8.742 22.542 -3.652 1.00 15.50 97 LEU B C 1
ATOM 3623 O O . LEU B 1 97 ? -9.332 21.753 -2.917 1.00 17.54 97 LEU B O 1
ATOM 3628 N N . GLN B 1 98 ? -7.419 22.606 -3.726 1.00 16.27 98 GLN B N 1
ATOM 3629 C CA . GLN B 1 98 ? -6.585 21.795 -2.832 1.00 17.95 98 GLN B CA 1
ATOM 3630 C C . GLN B 1 98 ? -6.076 22.748 -1.746 1.00 19.68 98 GLN B C 1
ATOM 3631 O O . GLN B 1 98 ? -5.538 23.809 -2.067 1.00 21.18 98 GLN B O 1
ATOM 3637 N N . THR B 1 99 ? -6.280 22.402 -0.478 1.00 15.77 99 THR B N 1
ATOM 3638 C CA . THR B 1 99 ? -5.954 23.308 0.620 1.00 16.00 99 THR B CA 1
ATOM 3639 C C . THR B 1 99 ? -5.407 22.564 1.824 1.00 18.06 99 THR B C 1
ATOM 3640 O O . THR B 1 99 ? -5.749 21.388 2.051 1.00 15.69 99 THR B O 1
ATOM 3644 N N . ASN B 1 100 ? -4.563 23.258 2.595 1.00 17.02 100 ASN B N 1
ATOM 3645 C CA . ASN B 1 100 ? -4.089 22.737 3.870 1.00 18.93 100 ASN B CA 1
ATOM 3646 C C . ASN B 1 100 ? -5.122 22.886 4.999 1.00 18.43 100 ASN B C 1
ATOM 3647 O O . ASN B 1 100 ? -4.950 22.317 6.087 1.00 17.95 100 ASN B O 1
ATOM 3652 N N . GLY B 1 101 ? -6.201 23.612 4.711 1.00 18.60 101 GLY B N 1
ATOM 3653 C CA . GLY B 1 101 ? -7.349 23.730 5.602 1.00 18.78 101 GLY B CA 1
ATOM 3654 C C . GLY B 1 101 ? -7.214 24.762 6.723 1.00 18.33 101 GLY B C 1
ATOM 3655 O O . GLY B 1 101 ? -8.196 25.094 7.395 1.00 16.16 101 GLY B O 1
ATOM 3656 N N . THR B 1 102 ? -5.997 25.247 6.946 1.00 19.21 102 THR B N 1
ATOM 3657 C CA . THR B 1 102 ? -5.717 26.041 8.149 1.00 21.58 102 THR B CA 1
ATOM 3658 C C . THR B 1 102 ? -6.318 27.437 8.090 1.00 21.53 102 THR B C 1
ATOM 3659 O O . THR B 1 102 ? -6.436 28.101 9.128 1.00 23.75 102 THR B O 1
ATOM 3663 N N . LEU B 1 103 ? -6.710 27.889 6.896 1.00 18.34 103 LEU B N 1
ATOM 3664 C CA . LEU B 1 103 ? -7.306 29.215 6.779 1.00 21.63 103 LEU B CA 1
ATOM 3665 C C . LEU B 1 103 ? -8.791 29.063 6.509 1.00 21.61 103 LEU B C 1
ATOM 3666 O O . LEU B 1 103 ? -9.499 30.050 6.331 1.00 20.35 103 LEU B O 1
ATOM 3671 N N . ILE B 1 104 ? -9.257 27.818 6.455 1.00 17.75 104 ILE B N 1
ATOM 3672 C CA . ILE B 1 104 ? -10.677 27.583 6.182 1.00 18.19 104 ILE B CA 1
ATOM 3673 C C . ILE B 1 104 ? -11.567 27.993 7.367 1.00 22.67 104 ILE B C 1
ATOM 3674 O O . ILE B 1 104 ? -11.381 27.509 8.490 1.00 21.54 104 ILE B O 1
ATOM 3679 N N . ASP B 1 105 ? -12.516 28.898 7.124 1.00 17.08 105 ASP B N 1
ATOM 3680 C CA . ASP B 1 105 ? -13.526 29.229 8.130 1.00 21.90 105 ASP B CA 1
ATOM 3681 C C . ASP B 1 105 ? -14.918 29.217 7.512 1.00 25.72 105 ASP B C 1
ATOM 3682 O O . ASP B 1 105 ? -15.089 28.822 6.354 1.00 23.73 105 ASP B O 1
ATOM 3687 N N . GLU B 1 106 ? -15.917 29.667 8.269 1.00 22.35 106 GLU B N 1
ATOM 3688 C CA . GLU B 1 106 ? -17.291 29.558 7.804 1.00 22.41 106 GLU B CA 1
ATOM 3689 C C . GLU B 1 106 ? -17.511 30.273 6.456 1.00 22.90 106 GLU B C 1
ATOM 3690 O O . GLU B 1 106 ? -18.275 29.786 5.620 1.00 25.34 106 GLU B O 1
ATOM 3696 N N . SER B 1 107 ? -16.847 31.409 6.248 1.00 23.44 107 SER B N 1
ATOM 3697 C CA . SER B 1 107 ? -16.976 32.108 4.964 1.00 21.87 107 SER B CA 1
ATOM 3698 C C . SER B 1 107 ? -16.476 31.257 3.800 1.00 20.75 107 SER B C 1
ATOM 3699 O O . SER B 1 107 ? -17.092 31.225 2.726 1.00 22.78 107 SER B O 1
ATOM 3702 N N . TRP B 1 108 ? -15.341 30.597 3.996 1.00 22.12 108 TRP B N 1
ATOM 3703 C CA . TRP B 1 108 ? -14.840 29.702 2.956 1.00 19.70 108 TRP B CA 1
ATOM 3704 C C . TRP B 1 108 ? -15.776 28.514 2.746 1.00 23.23 108 TRP B C 1
ATOM 3705 O O . TRP B 1 108 ? -16.088 28.162 1.606 1.00 18.48 108 TRP B O 1
ATOM 3716 N N . ALA B 1 109 ? -16.222 27.880 3.837 1.00 22.77 109 ALA B N 1
ATOM 3717 C CA . ALA B 1 109 ? -17.104 26.719 3.699 1.00 23.47 109 ALA B CA 1
ATOM 3718 C C . ALA B 1 109 ? -18.381 27.097 2.958 1.00 21.86 109 ALA B C 1
ATOM 3719 O O . ALA B 1 109 ? -18.870 26.342 2.113 1.00 23.68 109 ALA B O 1
ATOM 3721 N N . LYS B 1 110 ? -18.902 28.277 3.267 1.00 24.49 110 LYS B N 1
ATOM 3722 C CA . LYS B 1 110 ? -20.103 28.787 2.617 1.00 27.40 110 LYS B CA 1
ATOM 3723 C C . LYS B 1 110 ? -19.900 28.984 1.098 1.00 26.06 110 LYS B C 1
ATOM 3724 O O . LYS B 1 110 ? -20.729 28.570 0.279 1.00 27.79 110 LYS B O 1
ATOM 3730 N N . PHE B 1 111 ? -18.802 29.645 0.743 1.00 22.93 111 PHE B N 1
ATOM 3731 C CA . PHE B 1 111 ? -18.439 29.852 -0.647 1.00 24.99 111 PHE B CA 1
ATOM 3732 C C . PHE B 1 111 ? -18.252 28.511 -1.384 1.00 23.35 111 PHE B C 1
ATOM 3733 O O . PHE B 1 111 ? -18.744 28.325 -2.510 1.00 21.56 111 PHE B O 1
ATOM 3741 N N . LEU B 1 112 ? -17.513 27.591 -0.764 1.00 22.07 112 LEU B N 1
ATOM 3742 C CA . LEU B 1 112 ? -17.159 26.330 -1.424 1.00 20.94 112 LEU B CA 1
ATOM 3743 C C . LEU B 1 112 ? -18.380 25.453 -1.652 1.00 26.59 112 LEU B C 1
ATOM 3744 O O . LEU B 1 112 ? -18.429 24.666 -2.613 1.00 23.88 112 LEU B O 1
ATOM 3749 N N . SER B 1 113 ? -19.366 25.596 -0.771 1.00 24.71 113 SER B N 1
ATOM 3750 C CA . SER B 1 113 ? -20.605 24.817 -0.854 1.00 26.03 113 SER B CA 1
ATOM 3751 C C . SER B 1 113 ? -21.522 25.383 -1.925 1.00 25.91 113 SER B C 1
ATOM 3752 O O . SER B 1 113 ? -22.027 24.641 -2.774 1.00 26.70 113 SER B O 1
ATOM 3755 N N . GLU B 1 114 ? -21.737 26.695 -1.861 1.00 26.10 114 GLU B N 1
ATOM 3756 C CA . GLU B 1 114 ? -22.611 27.400 -2.800 1.00 29.59 114 GLU B CA 1
ATOM 3757 C C . GLU B 1 114 ? -22.157 27.183 -4.226 1.00 27.23 114 GLU B C 1
ATOM 3758 O O . GLU B 1 114 ? -22.969 27.096 -5.142 1.00 24.59 114 GLU B O 1
ATOM 3764 N N . ASN B 1 115 ? -20.847 27.114 -4.418 1.00 24.92 115 ASN B N 1
ATOM 3765 C CA . ASN B 1 115 ? -20.296 27.050 -5.768 1.00 24.61 115 ASN B CA 1
ATOM 3766 C C . ASN B 1 115 ? -19.824 25.661 -6.154 1.00 22.23 115 ASN B C 1
ATOM 3767 O O . ASN B 1 115 ? -19.161 25.484 -7.192 1.00 21.82 115 ASN B O 1
ATOM 3772 N N . LYS B 1 116 ? -20.170 24.687 -5.314 1.00 20.56 116 LYS B N 1
ATOM 3773 C CA . LYS B 1 116 ? -19.954 23.264 -5.586 1.00 24.27 116 LYS B CA 1
ATOM 3774 C C . LYS B 1 116 ? -18.522 22.925 -6.006 1.00 26.10 116 LYS B C 1
ATOM 3775 O O . LYS B 1 116 ? -18.303 22.189 -6.974 1.00 23.27 116 LYS B O 1
ATOM 3781 N N . PHE B 1 117 ? -17.551 23.449 -5.261 1.00 20.70 117 PHE B N 1
ATOM 3782 C CA . PHE B 1 117 ? -16.155 23.051 -5.446 1.00 19.09 117 PHE B CA 1
ATOM 3783 C C . PHE B 1 117 ? -15.956 21.650 -4.885 1.00 21.33 117 PHE B C 1
ATOM 3784 O O . PHE B 1 117 ? -16.531 21.306 -3.855 1.00 22.39 117 PHE B O 1
ATOM 3792 N N . LEU B 1 118 ? -15.131 20.850 -5.537 1.00 19.53 118 LEU B N 1
ATOM 3793 C CA . LEU B 1 118 ? -14.659 19.637 -4.913 1.00 21.16 118 LEU B CA 1
ATOM 3794 C C . LEU B 1 118 ? -13.419 20.116 -4.168 1.00 19.69 118 LEU B C 1
ATOM 3795 O O . LEU B 1 118 ? -12.621 20.856 -4.735 1.00 18.11 118 LEU B O 1
ATOM 3800 N N . VAL B 1 119 ? -13.263 19.749 -2.902 1.00 19.05 119 VAL B N 1
ATOM 3801 C CA . VAL B 1 119 ? -12.085 20.182 -2.165 1.00 18.14 119 VAL B CA 1
ATOM 3802 C C . VAL B 1 119 ? -11.153 19.023 -1.859 1.00 17.94 119 VAL B C 1
ATOM 3803 O O . VAL B 1 119 ? -11.599 17.939 -1.531 1.00 20.21 119 VAL B O 1
ATOM 3807 N N . GLY B 1 120 ? -9.847 19.241 -2.010 1.00 17.84 120 GLY B N 1
ATOM 3808 C CA . GLY B 1 120 ? -8.897 18.240 -1.583 1.00 18.07 120 GLY B CA 1
ATOM 3809 C C . GLY B 1 120 ? -8.258 18.786 -0.316 1.00 17.51 120 GLY B C 1
ATOM 3810 O O . GLY B 1 120 ? -7.611 19.804 -0.373 1.00 17.69 120 GLY B O 1
ATOM 3811 N N . LEU B 1 121 ? -8.457 18.110 0.805 1.00 16.10 121 LEU B N 1
ATOM 3812 C CA . LEU B 1 121 ? -7.990 18.602 2.108 1.00 17.14 121 LEU B CA 1
ATOM 3813 C C . LEU B 1 121 ? -6.794 17.778 2.554 1.00 17.27 121 LEU B C 1
ATOM 3814 O O . LEU B 1 121 ? -6.865 16.540 2.645 1.00 16.94 121 LEU B O 1
ATOM 3819 N N . SER B 1 122 ? -5.677 18.463 2.784 1.00 18.04 122 SER B N 1
ATOM 3820 C CA . SER B 1 122 ? -4.438 17.806 3.181 1.00 17.06 122 SER B CA 1
ATOM 3821 C C . SER B 1 122 ? -4.429 17.373 4.657 1.00 18.51 122 SER B C 1
ATOM 3822 O O . SER B 1 122 ? -4.379 18.199 5.566 1.00 17.91 122 SER B O 1
ATOM 3825 N N . MET B 1 123 ? -4.495 16.068 4.883 1.00 17.94 123 MET B N 1
ATOM 3826 C CA . MET B 1 123 ? -4.447 15.528 6.245 1.00 17.56 123 MET B CA 1
ATOM 3827 C C . MET B 1 123 ? -3.606 14.263 6.211 1.00 22.34 123 MET B C 1
ATOM 3828 O O . MET B 1 123 ? -3.832 13.381 5.382 1.00 17.54 123 MET B O 1
ATOM 3833 N N . ASP B 1 124 ? -2.626 14.173 7.109 1.00 18.28 124 ASP B N 1
ATOM 3834 C CA . ASP B 1 124 ? -1.615 13.112 7.028 1.00 21.37 124 ASP B CA 1
ATOM 3835 C C . ASP B 1 124 ? -1.941 11.904 7.935 1.00 23.06 124 ASP B C 1
ATOM 3836 O O . ASP B 1 124 ? -1.219 10.891 7.934 1.00 24.18 124 ASP B O 1
ATOM 3841 N N . GLY B 1 125 ? -3.040 12.006 8.682 1.00 21.62 125 GLY B N 1
ATOM 3842 C CA . GLY B 1 125 ? -3.487 10.930 9.553 1.00 23.71 125 GLY B CA 1
ATOM 3843 C C . GLY B 1 125 ? -3.974 11.508 10.873 1.00 22.99 125 GLY B C 1
ATOM 3844 O O . GLY B 1 125 ? -4.319 12.681 10.925 1.00 22.51 125 GLY B O 1
ATOM 3845 N N . PRO B 1 126 ? -4.018 10.685 11.939 1.00 23.87 126 PRO B N 1
ATOM 3846 C CA . PRO B 1 126 ? -4.422 11.177 13.257 1.00 24.61 126 PRO B CA 1
ATOM 3847 C C . PRO B 1 126 ? -3.441 12.225 13.777 1.00 22.64 126 PRO B C 1
ATOM 3848 O O . PRO B 1 126 ? -2.336 12.329 13.248 1.00 24.77 126 PRO B O 1
ATOM 3852 N N . LYS B 1 127 ? -3.820 12.912 14.851 1.00 26.71 127 LYS B N 1
ATOM 3853 C CA . LYS B 1 127 ? -3.057 14.035 15.427 1.00 25.36 127 LYS B CA 1
ATOM 3854 C C . LYS B 1 127 ? -1.535 13.894 15.449 1.00 25.17 127 LYS B C 1
ATOM 3855 O O . LYS B 1 127 ? -0.818 14.721 14.870 1.00 21.43 127 LYS B O 1
ATOM 3861 N N . GLU B 1 128 ? -1.032 12.852 16.103 1.00 25.40 128 GLU B N 1
ATOM 3862 C CA . GLU B 1 128 ? 0.411 12.709 16.289 1.00 25.80 128 GLU B CA 1
ATOM 3863 C C . GLU B 1 128 ? 1.172 12.565 14.969 1.00 25.78 128 GLU B C 1
ATOM 3864 O O . GLU B 1 128 ? 2.247 13.146 14.789 1.00 29.86 128 GLU B O 1
ATOM 3870 N N . ILE B 1 129 ? 0.607 11.807 14.038 1.00 23.91 129 ILE B N 1
ATOM 3871 C CA . ILE B 1 129 ? 1.237 11.586 12.737 1.00 23.33 129 ILE B CA 1
ATOM 3872 C C . ILE B 1 129 ? 1.141 12.853 11.850 1.00 23.04 129 ILE B C 1
ATOM 3873 O O . ILE B 1 129 ? 2.101 13.240 11.192 1.00 25.20 129 ILE B O 1
ATOM 3878 N N . HIS B 1 130 ? -0.012 13.498 11.846 1.00 21.70 130 HIS B N 1
ATOM 3879 C CA . HIS B 1 130 ? -0.163 14.747 11.070 1.00 20.48 130 HIS B CA 1
ATOM 3880 C C . HIS B 1 130 ? 0.806 15.836 11.571 1.00 23.55 130 HIS B C 1
ATOM 3881 O O . HIS B 1 130 ? 1.578 16.421 10.791 1.00 23.29 130 HIS B O 1
ATOM 3888 N N . ASN B 1 131 ? 0.772 16.104 12.875 1.00 23.81 131 ASN B N 1
ATOM 3889 C CA . ASN B 1 131 ? 1.567 17.190 13.447 1.00 25.32 131 ASN B CA 1
ATOM 3890 C C . ASN B 1 131 ? 3.068 16.944 13.380 1.00 25.23 131 ASN B C 1
ATOM 3891 O O . ASN B 1 131 ? 3.845 17.890 13.447 1.00 28.52 131 ASN B O 1
ATOM 3896 N N . LEU B 1 132 ? 3.477 15.682 13.249 1.00 26.01 132 LEU B N 1
ATOM 3897 C CA . LEU B 1 132 ? 4.902 15.359 13.142 1.00 28.18 132 LEU B CA 1
ATOM 3898 C C . LEU B 1 132 ? 5.571 16.177 12.035 1.00 31.54 132 LEU B C 1
ATOM 3899 O O . LEU B 1 132 ? 6.662 16.748 12.229 1.00 32.33 132 LEU B O 1
ATOM 3904 N N . ASN B 1 133 ? 4.900 16.266 10.888 1.00 25.56 133 ASN B N 1
ATOM 3905 C CA . ASN B 1 133 ? 5.490 16.891 9.712 1.00 25.88 133 ASN B CA 1
ATOM 3906 C C . ASN B 1 133 ? 4.827 18.197 9.300 1.00 26.15 133 ASN B C 1
ATOM 3907 O O . ASN B 1 133 ? 5.463 19.029 8.648 1.00 25.26 133 ASN B O 1
ATOM 3912 N N . ARG B 1 134 ? 3.561 18.384 9.674 1.00 23.20 134 ARG B N 1
ATOM 3913 C CA . ARG B 1 134 ? 2.804 19.535 9.153 1.00 23.43 134 ARG B CA 1
ATOM 3914 C C . ARG B 1 134 ? 2.646 20.559 10.279 1.00 21.29 134 ARG B C 1
ATOM 3915 O O . ARG B 1 134 ? 1.658 20.547 11.029 1.00 26.32 134 ARG B O 1
ATOM 3923 N N . LYS B 1 135 ? 3.633 21.435 10.388 1.00 22.36 135 LYS B N 1
ATOM 3924 C CA . LYS B 1 135 ? 3.592 22.483 11.399 1.00 18.97 135 LYS B CA 1
ATOM 3925 C C . LYS B 1 135 ? 3.575 23.795 10.621 1.00 20.25 135 LYS B C 1
ATOM 3926 O O . LYS B 1 135 ? 4.010 23.847 9.454 1.00 23.15 135 LYS B O 1
ATOM 3932 N N . ASP B 1 136 ? 3.077 24.850 11.256 1.00 19.81 136 ASP B N 1
ATOM 3933 C CA . ASP B 1 136 ? 3.033 26.148 10.578 1.00 20.12 136 ASP B CA 1
ATOM 3934 C C . ASP B 1 136 ? 4.369 26.901 10.665 1.00 20.68 136 ASP B C 1
ATOM 3935 O O . ASP B 1 136 ? 5.357 26.354 11.164 1.00 22.33 136 ASP B O 1
ATOM 3940 N N . CYS B 1 137 ? 4.429 28.134 10.158 1.00 19.58 137 CYS B N 1
ATOM 3941 C CA . CYS B 1 137 ? 5.725 28.814 10.093 1.00 22.99 137 CYS B CA 1
ATOM 3942 C C . CYS B 1 137 ? 6.274 29.233 11.463 1.00 22.87 137 CYS B C 1
ATOM 3943 O O . CYS B 1 137 ? 7.438 29.630 11.569 1.00 22.74 137 CYS B O 1
ATOM 3946 N N . CYS B 1 138 ? 5.449 29.103 12.499 1.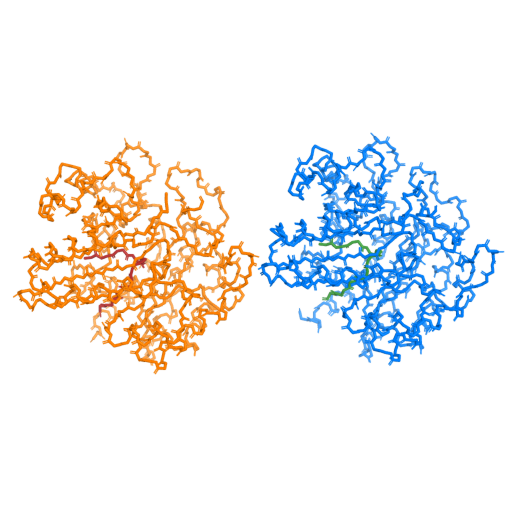00 20.38 138 CYS B N 1
ATOM 3947 C CA . CYS B 1 138 ? 5.858 29.404 13.882 1.00 19.77 138 CYS B CA 1
ATOM 3948 C C . CYS B 1 138 ? 6.141 28.113 14.647 1.00 22.94 138 CYS B C 1
ATOM 3949 O O . CYS B 1 138 ? 6.373 28.127 15.867 1.00 22.37 138 CYS B O 1
ATOM 3952 N N . GLY B 1 139 ? 6.080 26.996 13.929 1.00 20.46 139 GLY B N 1
ATOM 3953 C CA . GLY B 1 139 ? 6.326 25.678 14.486 1.00 19.04 139 GLY B CA 1
ATOM 3954 C C . GLY B 1 139 ? 5.178 25.105 15.292 1.00 20.20 139 GLY B C 1
ATOM 3955 O O . GLY B 1 139 ? 5.390 24.193 16.090 1.00 21.73 139 GLY B O 1
ATOM 3956 N N . LEU B 1 140 ? 3.975 25.634 15.105 1.00 20.04 140 LEU B N 1
ATOM 3957 C CA . LEU B 1 140 ? 2.808 25.191 15.884 1.00 20.45 140 LEU B CA 1
ATOM 3958 C C . LEU B 1 140 ? 1.990 24.106 15.161 1.00 24.60 140 LEU B C 1
ATOM 3959 O O . LEU B 1 140 ? 2.004 24.028 13.932 1.00 22.16 140 LEU B O 1
ATOM 3964 N N . ASP B 1 141 ? 1.259 23.299 15.924 1.00 21.32 141 ASP B N 1
ATOM 3965 C CA . ASP B 1 141 ? 0.451 22.218 15.361 1.00 25.98 141 ASP B CA 1
ATOM 3966 C C . ASP B 1 141 ? -0.648 22.772 14.454 1.00 25.35 141 ASP B C 1
ATOM 3967 O O . ASP B 1 141 ? -1.108 23.910 14.652 1.00 26.21 141 ASP B O 1
ATOM 3972 N N . THR B 1 142 ? -1.055 21.964 13.466 1.00 22.65 142 THR B N 1
ATOM 3973 C CA . THR B 1 142 ? -2.116 22.327 12.527 1.00 25.24 142 THR B CA 1
ATOM 3974 C C . THR B 1 142 ? -3.312 21.373 12.544 1.00 20.92 142 THR B C 1
ATOM 3975 O O . THR B 1 142 ? -4.354 21.674 11.963 1.00 22.84 142 THR B O 1
ATOM 3979 N N . PHE B 1 143 ? -3.168 20.218 13.183 1.00 20.98 143 PHE B N 1
ATOM 3980 C CA . PHE B 1 143 ? -4.186 19.179 13.107 1.00 21.07 143 PHE B CA 1
ATOM 3981 C C . PHE B 1 143 ? -5.583 19.651 13.499 1.00 20.62 143 PHE B C 1
ATOM 3982 O O . PHE B 1 143 ? -6.543 19.365 12.793 1.00 19.67 143 PHE B O 1
ATOM 3990 N N . SER B 1 144 ? -5.728 20.344 14.628 1.00 19.26 144 SER B N 1
ATOM 3991 C CA . SER B 1 144 ? -7.089 20.743 15.028 1.00 21.34 144 SER B CA 1
ATOM 3992 C C . SER B 1 144 ? -7.735 21.707 14.022 1.00 19.96 144 SER B C 1
ATOM 3993 O O . SER B 1 144 ? -8.940 21.659 13.794 1.00 19.58 144 SER B O 1
ATOM 3996 N N . LYS B 1 145 ? -6.932 22.592 13.445 1.00 21.17 145 LYS B N 1
ATOM 3997 C CA . LYS B 1 145 ? -7.396 23.486 12.386 1.00 19.80 145 LYS B CA 1
ATOM 3998 C C . LYS B 1 145 ? -7.868 22.719 11.141 1.00 21.54 145 LYS B C 1
ATOM 3999 O O . LYS B 1 145 ? -8.866 23.089 10.513 1.00 22.85 145 LYS B O 1
ATOM 4005 N N . VAL B 1 146 ? -7.162 21.645 10.804 1.00 19.77 146 VAL B N 1
ATOM 4006 C CA . VAL B 1 146 ? -7.561 20.808 9.661 1.00 20.62 146 VAL B CA 1
ATOM 4007 C C . VAL B 1 146 ? -8.838 19.998 9.964 1.00 19.00 146 VAL B C 1
ATOM 4008 O O . VAL B 1 146 ? -9.718 19.839 9.109 1.00 18.78 146 VAL B O 1
ATOM 4012 N N . GLU B 1 147 ? -8.946 19.492 11.188 1.00 16.98 147 GLU B N 1
ATOM 4013 C CA . GLU B 1 147 ? -10.158 18.803 11.609 1.00 19.98 147 GLU B CA 1
ATOM 4014 C C . GLU B 1 147 ? -11.347 19.728 11.574 1.00 19.53 147 GLU B C 1
ATOM 4015 O O . GLU B 1 147 ? -12.436 19.323 11.176 1.00 21.58 147 GLU B O 1
ATOM 4021 N N . ARG B 1 148 ? -11.137 20.979 11.980 1.00 22.03 148 ARG B N 1
ATOM 4022 C CA . ARG B 1 148 ? -12.187 21.992 11.933 1.00 22.48 148 ARG B CA 1
ATOM 4023 C C . ARG B 1 148 ? -12.647 22.205 10.518 1.00 21.37 148 ARG B C 1
ATOM 4024 O O . ARG B 1 148 ? -13.850 22.245 10.253 1.00 19.30 148 ARG B O 1
ATOM 4032 N N . ALA B 1 149 ? -11.687 22.329 9.605 1.00 20.61 149 ALA B N 1
ATOM 4033 C CA . ALA B 1 149 ? -12.028 22.494 8.188 1.00 22.13 149 ALA B CA 1
ATOM 4034 C C . ALA B 1 149 ? -12.933 21.335 7.718 1.00 20.91 149 ALA B C 1
ATOM 4035 O O . ALA B 1 149 ? -13.960 21.579 7.044 1.00 21.74 149 ALA B O 1
ATOM 4037 N N . ALA B 1 150 ? -12.579 20.091 8.085 1.00 20.19 150 ALA B N 1
ATOM 4038 C CA . ALA B 1 150 ? -13.380 18.923 7.694 1.00 22.85 150 ALA B CA 1
ATOM 4039 C C . ALA B 1 150 ? -14.788 18.997 8.293 1.00 22.43 150 ALA B C 1
ATOM 4040 O O . ALA B 1 150 ? -15.765 18.672 7.614 1.00 22.45 150 ALA B O 1
ATOM 4042 N N . GLU B 1 151 ? -14.886 19.429 9.554 1.00 24.92 151 GLU B N 1
ATOM 4043 C CA . GLU B 1 151 ? -16.177 19.588 10.237 1.00 25.03 151 GLU B CA 1
ATOM 4044 C C . GLU B 1 151 ? -17.021 20.626 9.538 1.00 23.89 151 GLU B C 1
ATOM 4045 O O . GLU B 1 151 ? -18.186 20.358 9.251 1.00 22.76 151 GLU B O 1
ATOM 4051 N N . LEU B 1 152 ? -16.437 21.812 9.296 1.00 24.13 152 LEU B N 1
ATOM 4052 C CA . LEU B 1 152 ? -17.078 22.853 8.496 1.00 24.19 152 LEU B CA 1
ATOM 4053 C C . LEU B 1 152 ? -17.510 22.318 7.140 1.00 23.98 152 LEU B C 1
ATOM 4054 O O . LEU B 1 152 ? -18.598 22.668 6.654 1.00 23.31 152 LEU B O 1
ATOM 4059 N N . PHE B 1 153 ? -16.665 21.500 6.504 1.00 21.11 153 PHE B N 1
ATOM 4060 C CA . PHE B 1 153 ? -17.074 20.950 5.197 1.00 23.60 153 PHE B CA 1
ATOM 4061 C C . PHE B 1 153 ? -18.290 20.013 5.345 1.00 26.14 153 PHE B C 1
ATOM 4062 O O . PHE B 1 153 ? -19.233 20.079 4.544 1.00 26.14 153 PHE B O 1
ATOM 4070 N N . LYS B 1 154 ? -18.280 19.169 6.380 1.00 24.44 154 LYS B N 1
ATOM 4071 C CA . LYS B 1 154 ? -19.413 18.276 6.641 1.00 27.97 154 LYS B CA 1
ATOM 4072 C C . LYS B 1 154 ? -20.704 19.062 6.912 1.00 26.45 154 LYS B C 1
ATOM 4073 O O . LYS B 1 154 ? -21.737 18.783 6.301 1.00 29.49 154 LYS B O 1
ATOM 4079 N N . LYS B 1 155 ? -20.633 20.050 7.806 1.00 27.40 155 LYS B N 1
ATOM 4080 C CA . LYS B 1 155 ? -21.773 20.919 8.117 1.00 26.74 155 LYS B CA 1
ATOM 4081 C C . LYS B 1 155 ? -22.347 21.614 6.867 1.00 32.98 155 LYS B C 1
ATOM 4082 O O . LYS B 1 155 ? -23.568 21.701 6.692 1.00 31.69 155 LYS B O 1
ATOM 4088 N N . TYR B 1 156 ? -21.465 22.089 5.990 1.00 28.25 156 TYR B N 1
ATOM 4089 C CA . TYR B 1 156 ? -21.896 22.843 4.810 1.00 33.69 156 TYR B CA 1
ATOM 4090 C C . TYR B 1 156 ? -22.131 22.014 3.550 1.00 32.57 156 TYR B C 1
ATOM 4091 O O . TYR B 1 156 ? -22.418 22.578 2.488 1.00 32.56 156 TYR B O 1
ATOM 4100 N N . LYS B 1 157 ? -22.018 20.692 3.675 1.00 32.03 157 LYS B N 1
ATOM 4101 C CA . LYS B 1 157 ? -22.208 19.753 2.560 1.00 35.48 157 LYS B CA 1
ATOM 4102 C C . LYS B 1 157 ? -21.223 20.009 1.410 1.00 34.76 157 LYS B C 1
ATOM 4103 O O . LYS B 1 157 ? -21.587 19.899 0.239 1.00 34.46 157 LYS B O 1
ATOM 4109 N N . VAL B 1 158 ? -19.988 20.362 1.756 1.00 29.68 158 VAL B N 1
ATOM 4110 C CA . VAL B 1 158 ? -18.917 20.509 0.770 1.00 27.62 158 VAL B CA 1
ATOM 4111 C C . VAL B 1 158 ? -18.324 19.135 0.491 1.00 29.62 158 VAL B C 1
ATOM 4112 O O . VAL B 1 158 ? -17.961 18.409 1.421 1.00 25.63 158 VAL B O 1
ATOM 4116 N N . GLU B 1 159 ? -18.237 18.762 -0.780 1.00 24.75 159 GLU B N 1
ATOM 4117 C CA . GLU B 1 159 ? -17.593 17.517 -1.142 1.00 26.88 159 GLU B CA 1
ATOM 4118 C C . GLU B 1 159 ? -16.097 17.648 -1.000 1.00 25.36 159 GLU B C 1
ATOM 4119 O O . GLU B 1 159 ? -15.509 18.600 -1.520 1.00 20.39 159 GLU B O 1
ATOM 4125 N N . PHE B 1 160 ? -15.476 16.696 -0.301 1.00 21.26 160 PHE B N 1
ATOM 4126 C CA . PHE B 1 160 ? -14.011 16.707 -0.176 1.00 22.24 160 PHE B CA 1
ATOM 4127 C C . PHE B 1 160 ? -13.380 15.319 -0.169 1.00 22.85 160 PHE B C 1
ATOM 4128 O O . PHE B 1 160 ? -14.022 14.336 0.218 1.00 22.03 160 PHE B O 1
ATOM 4136 N N . ASN B 1 161 ? -12.128 15.258 -0.632 1.00 18.92 161 ASN B N 1
ATOM 4137 C CA . ASN B 1 161 ? -11.285 14.082 -0.544 1.00 20.34 161 ASN B CA 1
ATOM 4138 C C . ASN B 1 161 ? -10.173 14.437 0.414 1.00 20.85 161 ASN B C 1
ATOM 4139 O O . ASN B 1 161 ? -9.888 15.633 0.600 1.00 21.42 161 ASN B O 1
ATOM 4144 N N . ILE B 1 162 ? -9.557 13.432 1.018 1.00 17.20 162 ILE B N 1
ATOM 4145 C CA . ILE B 1 162 ? -8.388 13.645 1.865 1.00 16.58 162 ILE B CA 1
ATOM 4146 C C . ILE B 1 162 ? -7.156 13.407 1.007 1.00 17.26 162 ILE B C 1
ATOM 4147 O O . ILE B 1 162 ? -7.083 12.398 0.273 1.00 19.08 162 ILE B O 1
ATOM 4152 N N . LEU B 1 163 ? -6.199 14.327 1.078 1.00 16.57 163 LEU B N 1
ATOM 4153 C CA . LEU B 1 163 ? -4.915 14.157 0.407 1.00 16.73 163 LEU B CA 1
ATOM 4154 C C . LEU B 1 163 ? -3.914 13.879 1.515 1.00 18.54 163 LEU B C 1
ATOM 4155 O O . LEU B 1 163 ? -3.718 14.717 2.392 1.00 17.44 163 LEU B O 1
ATOM 4160 N N . CYS B 1 164 ? -3.344 12.679 1.504 1.00 17.20 164 CYS B N 1
ATOM 4161 C CA . CYS B 1 164 ? -2.420 12.225 2.552 1.00 19.45 164 CYS B CA 1
ATOM 4162 C C . CYS B 1 164 ? -1.027 11.987 1.981 1.00 18.59 164 CYS B C 1
ATOM 4163 O O . CYS B 1 164 ? -0.870 11.198 1.048 1.00 21.48 164 CYS B O 1
ATOM 4166 N N . VAL B 1 165 ? -0.008 12.635 2.549 1.00 18.83 165 VAL B N 1
ATOM 4167 C CA . VAL B 1 165 ? 1.358 12.403 2.067 1.00 20.66 165 VAL B CA 1
ATOM 4168 C C . VAL B 1 165 ? 1.941 11.115 2.681 1.00 23.80 165 VAL B C 1
ATOM 4169 O O . VAL B 1 165 ? 1.785 10.862 3.870 1.00 24.48 165 VAL B O 1
ATOM 4173 N N . VAL B 1 166 ? 2.605 10.298 1.869 1.00 23.99 166 VAL B N 1
ATOM 4174 C CA . VAL B 1 166 ? 3.138 9.035 2.364 1.00 22.53 166 VAL B CA 1
ATOM 4175 C C . VAL B 1 166 ? 4.626 9.201 2.547 1.00 24.46 166 VAL B C 1
ATOM 4176 O O . VAL B 1 166 ? 5.378 9.272 1.571 1.00 23.06 166 VAL B O 1
ATOM 4180 N N . THR B 1 167 ? 5.036 9.287 3.802 1.00 23.24 167 THR B N 1
ATOM 4181 C CA . THR B 1 167 ? 6.447 9.340 4.146 1.00 27.71 167 THR B CA 1
ATOM 4182 C C . THR B 1 167 ? 6.818 7.975 4.706 1.00 31.65 167 THR B C 1
ATOM 4183 O O . THR B 1 167 ? 5.945 7.124 4.865 1.00 29.20 167 THR B O 1
ATOM 4187 N N . SER B 1 168 ? 8.097 7.774 5.018 1.00 33.65 168 SER B N 1
ATOM 4188 C CA . SER B 1 168 ? 8.552 6.548 5.670 1.00 36.65 168 SER B CA 1
ATOM 4189 C C . SER B 1 168 ? 7.674 6.185 6.860 1.00 38.08 168 SER B C 1
ATOM 4190 O O . SER B 1 168 ? 7.315 5.022 7.052 1.00 39.66 168 SER B O 1
ATOM 4193 N N . ASN B 1 169 ? 7.326 7.197 7.647 1.00 38.15 169 ASN B N 1
ATOM 4194 C CA . ASN B 1 169 ? 6.509 7.013 8.843 1.00 35.70 169 ASN B CA 1
ATOM 4195 C C . ASN B 1 169 ? 5.081 6.533 8.551 1.00 38.01 169 ASN B C 1
ATOM 4196 O O . ASN B 1 169 ? 4.519 5.731 9.303 1.00 39.25 169 ASN B O 1
ATOM 4201 N N . THR B 1 170 ? 4.498 7.003 7.452 1.00 37.20 170 THR B N 1
ATOM 4202 C CA . THR B 1 170 ? 3.162 6.558 7.069 1.00 35.21 170 THR B CA 1
ATOM 4203 C C . THR B 1 170 ? 3.226 5.074 6.737 1.00 35.85 170 THR B C 1
ATOM 4204 O O . THR B 1 170 ? 2.359 4.290 7.139 1.00 37.84 170 THR B O 1
ATOM 4208 N N . ALA B 1 171 ? 4.287 4.690 6.032 1.00 35.69 171 ALA B N 1
ATOM 4209 C CA . ALA B 1 171 ? 4.435 3.327 5.526 1.00 35.93 171 ALA B CA 1
ATOM 4210 C C . ALA B 1 171 ? 4.522 2.298 6.648 1.00 39.05 171 ALA B C 1
ATOM 4211 O O . ALA B 1 171 ? 4.362 1.095 6.406 1.00 42.21 171 ALA B O 1
ATOM 4213 N N . ARG B 1 172 ? 4.766 2.773 7.869 1.00 37.51 172 ARG B N 1
ATOM 4214 C CA . ARG B 1 172 ? 4.929 1.901 9.016 1.00 39.43 172 ARG B CA 1
ATOM 4215 C C . ARG B 1 172 ? 3.733 1.971 9.945 1.00 39.87 172 ARG B C 1
ATOM 4216 O O . ARG B 1 172 ? 3.562 1.111 10.809 1.00 35.83 172 ARG B O 1
ATOM 4224 N N . HIS B 1 173 ? 2.910 2.998 9.771 1.00 33.17 173 HIS B N 1
ATOM 4225 C CA . HIS B 1 173 ? 1.691 3.116 10.564 1.00 36.61 173 HIS B CA 1
ATOM 4226 C C . HIS B 1 173 ? 0.461 3.237 9.674 1.00 30.93 173 HIS B C 1
ATOM 4227 O O . HIS B 1 173 ? -0.423 4.039 9.971 1.00 25.70 173 HIS B O 1
ATOM 4234 N N . VAL B 1 174 ? 0.409 2.446 8.606 1.00 33.07 174 VAL B N 1
ATOM 4235 C CA . VAL B 1 174 ? -0.760 2.441 7.731 1.00 29.46 174 VAL B CA 1
ATOM 4236 C C . VAL B 1 174 ? -2.023 2.152 8.527 1.00 26.38 174 VAL B C 1
ATOM 4237 O O . VAL B 1 174 ? -3.074 2.745 8.281 1.00 23.86 174 VAL B O 1
ATOM 4241 N N . ASN B 1 175 ? -1.908 1.246 9.496 1.00 24.99 175 ASN B N 1
ATOM 4242 C CA . ASN B 1 175 ? -3.060 0.875 10.305 1.00 26.61 175 ASN B CA 1
ATOM 4243 C C . ASN B 1 175 ? -3.678 2.060 11.034 1.00 24.83 175 ASN B C 1
ATOM 4244 O O . ASN B 1 175 ? -4.889 2.285 10.935 1.00 25.33 175 ASN B O 1
ATOM 4249 N N . LYS B 1 176 ? -2.845 2.828 11.734 1.00 27.34 176 LYS B N 1
ATOM 4250 C CA . LYS B 1 176 ? -3.306 4.040 12.434 1.00 29.16 176 LYS B CA 1
ATOM 4251 C C . LYS B 1 176 ? -3.961 5.072 11.513 1.00 23.83 176 LYS B C 1
ATOM 4252 O O . LYS B 1 176 ? -4.984 5.675 11.863 1.00 26.10 176 LYS B O 1
ATOM 4258 N N . VAL B 1 177 ? -3.357 5.278 10.347 1.00 23.37 177 VAL B N 1
ATOM 4259 C CA . VAL B 1 177 ? -3.852 6.260 9.376 1.00 22.69 177 VAL B CA 1
ATOM 4260 C C . VAL B 1 177 ? -5.210 5.829 8.816 1.00 20.46 177 VAL B C 1
ATOM 4261 O O . VAL B 1 177 ? -6.194 6.579 8.852 1.00 20.90 177 VAL B O 1
ATOM 4265 N N . TYR B 1 178 ? -5.279 4.588 8.353 1.00 19.58 178 TYR B N 1
ATOM 4266 C CA . TYR B 1 178 ? -6.501 4.087 7.756 1.00 19.47 178 TYR B CA 1
ATOM 4267 C C . TYR B 1 178 ? -7.627 4.026 8.793 1.00 20.43 178 TYR B C 1
ATOM 4268 O O . TYR B 1 178 ? -8.773 4.381 8.507 1.00 19.85 178 TYR B O 1
ATOM 4277 N N . LYS B 1 179 ? -7.338 3.540 9.988 1.00 21.26 179 LYS B N 1
ATOM 4278 C CA . LYS B 1 179 ? -8.330 3.542 11.057 1.00 24.04 179 LYS B CA 1
ATOM 4279 C C . LYS B 1 179 ? -8.755 4.944 11.470 1.00 23.41 179 LYS B C 1
ATOM 4280 O O . LYS B 1 179 ? -9.909 5.144 11.747 1.00 22.08 179 LYS B O 1
ATOM 4286 N N . TYR B 1 180 ? -7.848 5.920 11.495 1.00 20.84 180 TYR B N 1
ATOM 4287 C CA . TYR B 1 180 ? -8.303 7.286 11.792 1.00 23.46 180 TYR B CA 1
ATOM 4288 C C . TYR B 1 180 ? -9.286 7.810 10.738 1.00 23.66 180 TYR B C 1
ATOM 4289 O O . TYR B 1 180 ? -10.349 8.322 11.081 1.00 24.62 180 TYR B O 1
ATOM 4298 N N . PHE B 1 181 ? -8.949 7.676 9.457 1.00 20.87 181 PHE B N 1
ATOM 4299 C CA . PHE B 1 181 ? -9.850 8.148 8.402 1.00 22.27 181 PHE B CA 1
ATOM 4300 C C . PHE B 1 181 ? -11.206 7.426 8.432 1.00 22.68 181 PHE B C 1
ATOM 4301 O O . PHE B 1 181 ? -12.251 8.020 8.149 1.00 22.46 181 PHE B O 1
ATOM 4309 N N . LYS B 1 182 ? -11.189 6.139 8.778 1.00 22.52 182 LYS B N 1
ATOM 4310 C CA . LYS B 1 182 ? -12.426 5.378 8.917 1.00 24.31 182 LYS B CA 1
ATOM 4311 C C . LYS B 1 182 ? -13.307 5.919 10.059 1.00 23.86 182 LYS B C 1
ATOM 4312 O O . LYS B 1 182 ? -14.525 6.023 9.922 1.00 26.50 182 LYS B O 1
ATOM 4318 N N . GLU B 1 183 ? -12.685 6.248 11.182 1.00 28.88 183 GLU B N 1
ATOM 4319 C CA . GLU B 1 183 ? -13.408 6.796 12.324 1.00 30.11 183 GLU B CA 1
ATOM 4320 C C . GLU B 1 183 ? -14.113 8.104 11.944 1.00 28.84 183 GLU B C 1
ATOM 4321 O O . GLU B 1 183 ? -15.270 8.329 12.311 1.00 28.12 183 GLU B O 1
ATOM 4327 N N . LYS B 1 184 ? -13.427 8.926 11.155 1.00 26.48 184 LYS B N 1
ATOM 4328 C CA . LYS B 1 184 ? -13.937 10.222 10.719 1.00 26.50 184 LYS B CA 1
ATOM 4329 C C . LYS B 1 184 ? -14.957 10.098 9.597 1.00 27.06 184 LYS B C 1
ATOM 4330 O O . LYS B 1 184 ? -15.590 11.090 9.223 1.00 28.38 184 LYS B O 1
ATOM 4336 N N . ASP B 1 185 ? -15.083 8.892 9.039 1.00 23.45 185 ASP B N 1
ATOM 4337 C CA . ASP B 1 185 ? -15.978 8.646 7.906 1.00 26.68 185 ASP B CA 1
ATOM 4338 C C . ASP B 1 185 ? -15.528 9.428 6.662 1.00 24.31 185 ASP B C 1
ATOM 4339 O O . ASP B 1 185 ? -16.341 9.942 5.902 1.00 28.77 185 ASP B O 1
ATOM 4344 N N . PHE B 1 186 ? -14.217 9.522 6.473 1.00 23.14 186 PHE B N 1
ATOM 4345 C CA . PHE B 1 186 ? -13.664 10.040 5.223 1.00 22.11 186 PHE B CA 1
ATOM 4346 C C . PHE B 1 186 ? -13.582 8.896 4.206 1.00 22.20 186 PHE B C 1
ATOM 4347 O O . PHE B 1 186 ? -12.771 7.983 4.353 1.00 25.96 186 PHE B O 1
ATOM 4355 N N . LYS B 1 187 ? -14.424 8.959 3.178 1.00 22.63 187 LYS B N 1
ATOM 4356 C CA . LYS B 1 187 ? -14.595 7.837 2.243 1.00 25.26 187 LYS B CA 1
ATOM 4357 C C . LYS B 1 187 ? -13.822 7.981 0.932 1.00 24.40 187 LYS B C 1
ATOM 4358 O O . LYS B 1 187 ? -13.835 7.059 0.093 1.00 24.78 187 LYS B O 1
ATOM 4364 N N . PHE B 1 188 ? -13.218 9.153 0.726 1.00 19.77 188 PHE B N 1
ATOM 4365 C CA . PHE B 1 188 ? -12.436 9.416 -0.479 1.00 20.53 188 PHE B CA 1
ATOM 4366 C C . PHE B 1 188 ? -11.039 9.871 -0.115 1.00 18.56 188 PHE B C 1
ATOM 4367 O O . PHE B 1 188 ? -10.836 10.982 0.412 1.00 17.97 188 PHE B O 1
ATOM 4375 N N . LEU B 1 189 ? -10.078 9.012 -0.417 1.00 17.92 189 LEU B N 1
ATOM 4376 C CA . LEU B 1 189 ? -8.708 9.191 0.033 1.00 17.01 189 LEU B CA 1
ATOM 4377 C C . LEU B 1 189 ? -7.787 9.211 -1.168 1.00 17.62 189 LEU B C 1
ATOM 4378 O O . LEU B 1 189 ? -8.033 8.479 -2.141 1.00 17.73 189 LEU B O 1
ATOM 4383 N N . GLN B 1 190 ? -6.740 10.033 -1.111 1.00 15.61 190 GLN B N 1
ATOM 4384 C CA . GLN B 1 190 ? -5.674 10.032 -2.126 1.00 18.22 190 GLN B CA 1
ATOM 4385 C C . GLN B 1 190 ? -4.359 10.058 -1.397 1.00 19.88 190 GLN B C 1
ATOM 4386 O O . GLN B 1 190 ? -4.184 10.838 -0.470 1.00 19.96 190 GLN B O 1
ATOM 4392 N N . PHE B 1 191 ? -3.449 9.175 -1.775 1.00 20.95 191 PHE B N 1
ATOM 4393 C CA . PHE B 1 191 ? -2.154 9.091 -1.102 1.00 21.33 191 PHE B CA 1
ATOM 4394 C C . PHE B 1 191 ? -1.042 9.556 -2.047 1.00 26.27 191 PHE B C 1
ATOM 4395 O O . PHE B 1 191 ? -0.898 9.046 -3.163 1.00 29.62 191 PHE B O 1
ATOM 4403 N N . ILE B 1 192 ? -0.245 10.517 -1.599 1.00 22.32 192 ILE B N 1
ATOM 4404 C CA . ILE B 1 192 ? 0.756 11.102 -2.476 1.00 22.37 192 ILE B CA 1
ATOM 4405 C C . ILE B 1 192 ? 2.130 10.760 -1.940 1.00 26.90 192 ILE B C 1
ATOM 4406 O O . ILE B 1 192 ? 2.454 11.088 -0.785 1.00 21.81 192 ILE B O 1
ATOM 4411 N N . ASN B 1 193 ? 2.932 10.084 -2.759 1.00 25.30 193 ASN B N 1
ATOM 4412 C CA . ASN B 1 193 ? 4.293 9.747 -2.359 1.00 26.96 193 ASN B CA 1
ATOM 4413 C C . ASN B 1 193 ? 5.181 10.957 -2.138 1.00 28.95 193 ASN B C 1
ATOM 4414 O O . ASN B 1 193 ? 5.213 11.897 -2.959 1.00 28.81 193 ASN B O 1
ATOM 4419 N N . CYS B 1 194 ? 5.897 10.933 -1.013 1.00 28.32 194 CYS B N 1
ATOM 4420 C CA . CYS B 1 194 ? 6.902 11.940 -0.735 1.00 30.28 194 CYS B CA 1
ATOM 4421 C C . CYS B 1 194 ? 8.126 11.629 -1.589 1.00 32.42 194 CYS B C 1
ATOM 4422 O O . CYS B 1 194 ? 8.854 10.682 -1.297 1.00 32.91 194 CYS B O 1
ATOM 4425 N N . LEU B 1 195 ? 8.355 12.420 -2.633 1.00 30.12 195 LEU B N 1
ATOM 4426 C CA . LEU B 1 195 ? 9.436 12.121 -3.574 1.00 32.53 195 LEU B CA 1
ATOM 4427 C C . LEU B 1 195 ? 10.729 12.850 -3.245 1.00 35.42 195 LEU B C 1
ATOM 4428 O O . LEU B 1 195 ? 10.698 13.994 -2.783 1.00 33.67 195 LEU B O 1
ATOM 4433 N N . ASP B 1 196 ? 11.858 12.190 -3.509 1.00 37.37 196 ASP B N 1
ATOM 4434 C CA . ASP B 1 196 ? 13.166 12.841 -3.472 1.00 40.14 196 ASP B CA 1
ATOM 4435 C C . ASP B 1 196 ? 13.176 13.935 -4.529 1.00 40.33 196 ASP B C 1
ATOM 4436 O O . ASP B 1 196 ? 12.760 13.691 -5.669 1.00 39.25 196 ASP B O 1
ATOM 4441 N N . PRO B 1 197 ? 13.642 15.144 -4.160 1.00 38.09 197 PRO B N 1
ATOM 4442 C CA . PRO B 1 197 ? 13.760 16.263 -5.102 1.00 37.20 197 PRO B CA 1
ATOM 4443 C C . PRO B 1 197 ? 14.533 15.834 -6.339 1.00 37.02 197 PRO B C 1
ATOM 4444 O O . PRO B 1 197 ? 15.442 15.006 -6.251 1.00 41.46 197 PRO B O 1
ATOM 4448 N N . LEU B 1 198 ? 14.157 16.386 -7.484 1.00 39.88 198 LEU B N 1
ATOM 4449 C CA . LEU B 1 198 ? 14.692 15.975 -8.778 1.00 40.86 198 LEU B CA 1
ATOM 4450 C C . LEU B 1 198 ? 16.227 16.011 -8.858 1.00 44.66 198 LEU B C 1
ATOM 4451 O O . LEU B 1 198 ? 16.847 17.037 -8.571 1.00 43.25 198 LEU B O 1
ATOM 4456 N N . TYR B 1 199 ? 16.821 14.879 -9.232 1.00 42.48 199 TYR B N 1
ATOM 4457 C CA . TYR B 1 199 ? 18.264 14.758 -9.509 1.00 45.67 199 TYR B CA 1
ATOM 4458 C C . TYR B 1 199 ? 19.206 14.874 -8.300 1.00 51.28 199 TYR B C 1
ATOM 4459 O O . TYR B 1 199 ? 20.426 14.945 -8.468 1.00 53.67 199 TYR B O 1
ATOM 4468 N N . GLU B 1 200 ? 18.663 14.880 -7.087 1.00 47.74 200 GLU B N 1
ATOM 4469 C CA . GLU B 1 200 ? 19.521 14.981 -5.911 1.00 51.53 200 GLU B CA 1
ATOM 4470 C C . GLU B 1 200 ? 19.829 13.614 -5.306 1.00 53.44 200 GLU B C 1
ATOM 4471 O O . GLU B 1 200 ? 19.109 12.646 -5.563 1.00 52.46 200 GLU B O 1
ATOM 4477 N N . GLU B 1 201 ? 20.908 13.532 -4.525 1.00 53.38 201 GLU B N 1
ATOM 4478 C CA . GLU B 1 201 ? 21.271 12.278 -3.859 1.00 53.91 201 GLU B CA 1
ATOM 4479 C C . GLU B 1 201 ? 20.067 11.758 -3.087 1.00 55.76 201 GLU B C 1
ATOM 4480 O O . GLU B 1 201 ? 19.563 12.440 -2.190 1.00 59.52 201 GLU B O 1
ATOM 4486 N N . LYS B 1 202 ? 19.587 10.571 -3.447 1.00 57.17 202 LYS B N 1
ATOM 4487 C CA . LYS B 1 202 ? 18.476 9.971 -2.715 1.00 58.20 202 LYS B CA 1
ATOM 4488 C C . LYS B 1 202 ? 18.889 9.761 -1.263 1.00 57.37 202 LYS B C 1
ATOM 4489 O O . LYS B 1 202 ? 20.080 9.666 -0.953 1.00 57.19 202 LYS B O 1
ATOM 4495 N N . GLY B 1 203 ? 17.908 9.696 -0.369 1.00 56.97 203 GLY B N 1
ATOM 4496 C CA . GLY B 1 203 ? 18.199 9.525 1.041 1.00 56.82 203 GLY B CA 1
ATOM 4497 C C . GLY B 1 203 ? 18.900 10.702 1.707 1.00 60.99 203 GLY B C 1
ATOM 4498 O O . GLY B 1 203 ? 19.340 10.584 2.858 1.00 63.24 203 GLY B O 1
ATOM 4499 N N . LYS B 1 204 ? 19.002 11.837 1.008 1.00 58.28 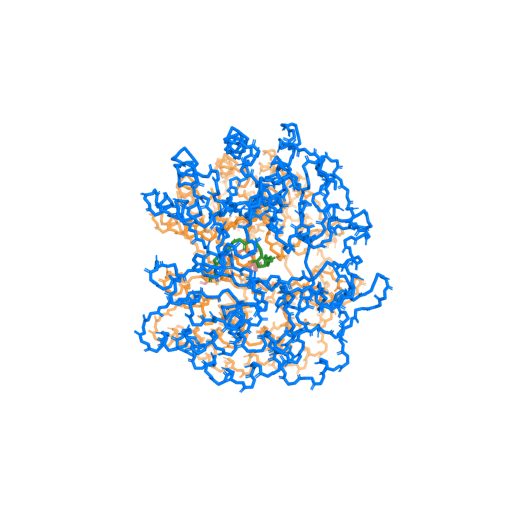204 LYS B N 1
ATOM 4500 C CA . LYS B 1 204 ? 19.517 13.070 1.624 1.00 56.61 204 LYS B CA 1
ATOM 4501 C C . LYS B 1 204 ? 18.440 13.692 2.538 1.00 58.24 204 LYS B C 1
ATOM 4502 O O . LYS B 1 204 ? 18.636 14.742 3.161 1.00 59.66 204 LYS B O 1
ATOM 4508 N N . TYR B 1 205 ? 17.295 13.022 2.619 1.00 58.00 205 TYR B N 1
ATOM 4509 C CA . TYR B 1 205 ? 16.221 13.426 3.515 1.00 52.76 205 TYR B CA 1
ATOM 4510 C C . TYR B 1 205 ? 15.711 12.151 4.188 1.00 53.08 205 TYR B C 1
ATOM 4511 O O . TYR B 1 205 ? 15.885 11.058 3.648 1.00 53.11 205 TYR B O 1
ATOM 4520 N N . ASN B 1 206 ? 15.110 12.269 5.370 1.00 51.47 206 ASN B N 1
ATOM 4521 C CA . ASN B 1 206 ? 14.732 11.071 6.124 1.00 47.07 206 ASN B CA 1
ATOM 4522 C C . ASN B 1 206 ? 13.276 10.624 5.946 1.00 46.17 206 ASN B C 1
ATOM 4523 O O . ASN B 1 206 ? 12.923 9.478 6.241 1.00 49.30 206 ASN B O 1
ATOM 4528 N N . TYR B 1 207 ? 12.435 11.526 5.457 1.00 44.75 207 TYR B N 1
ATOM 4529 C CA . TYR B 1 207 ? 11.014 11.241 5.273 1.00 42.65 207 TYR B CA 1
ATOM 4530 C C . TYR B 1 207 ? 10.705 10.761 3.845 1.00 38.70 207 TYR B C 1
ATOM 4531 O O . TYR B 1 207 ? 9.583 10.321 3.560 1.00 33.11 207 TYR B O 1
ATOM 4540 N N . SER B 1 208 ? 11.690 10.884 2.951 1.00 38.54 208 SER B N 1
ATOM 4541 C CA . SER B 1 208 ? 11.546 10.456 1.557 1.00 37.93 208 SER B CA 1
ATOM 4542 C C . SER B 1 208 ? 11.144 8.989 1.505 1.00 31.89 208 SER B C 1
ATOM 4543 O O . SER B 1 208 ? 11.740 8.160 2.174 1.00 35.73 208 SER B O 1
ATOM 4546 N N . LEU B 1 209 ? 10.124 8.664 0.718 1.00 31.81 209 LEU B N 1
ATOM 4547 C CA . LEU B 1 209 ? 9.614 7.295 0.701 1.00 30.83 209 LEU B CA 1
ATOM 4548 C C . LEU B 1 209 ? 10.540 6.363 -0.093 1.00 27.46 209 LEU B C 1
ATOM 4549 O O . LEU B 1 209 ? 10.698 6.511 -1.314 1.00 27.52 209 LEU B O 1
ATOM 4554 N N . LYS B 1 210 ? 11.149 5.400 0.589 1.00 27.46 210 LYS B N 1
ATOM 4555 C CA . LYS B 1 210 ? 11.997 4.423 -0.094 1.00 26.72 210 LYS B CA 1
ATOM 4556 C C . LYS B 1 210 ? 11.124 3.304 -0.646 1.00 25.85 210 LYS B C 1
ATOM 4557 O O . LYS B 1 210 ? 10.070 3.024 -0.079 1.00 24.11 210 LYS B O 1
ATOM 4563 N N . PRO B 1 211 ? 11.557 2.661 -1.747 1.00 26.23 211 PRO B N 1
ATOM 4564 C CA . PRO B 1 211 ? 10.770 1.585 -2.373 1.00 28.51 211 PRO B CA 1
ATOM 4565 C C . PRO B 1 211 ? 10.349 0.449 -1.411 1.00 27.02 211 PRO B C 1
ATOM 4566 O O . PRO B 1 211 ? 9.192 0.008 -1.470 1.00 23.59 211 PRO B O 1
ATOM 4570 N N . LYS B 1 212 ? 11.244 -0.007 -0.533 1.00 28.32 212 LYS B N 1
ATOM 4571 C CA . LYS B 1 212 ? 10.865 -1.034 0.434 1.00 28.51 212 LYS B CA 1
ATOM 4572 C C . LYS B 1 212 ? 9.689 -0.601 1.301 1.00 23.81 212 LYS B C 1
ATOM 4573 O O . LYS B 1 212 ? 8.814 -1.404 1.607 1.00 24.88 212 LYS B O 1
ATOM 4579 N N . ASP B 1 213 ? 9.683 0.661 1.727 1.00 28.74 213 ASP B N 1
ATOM 4580 C CA . ASP B 1 213 ? 8.614 1.151 2.592 1.00 26.12 213 ASP B CA 1
ATOM 4581 C C . ASP B 1 213 ? 7.277 1.269 1.828 1.00 26.20 213 ASP B C 1
ATOM 4582 O O . ASP B 1 213 ? 6.215 0.955 2.372 1.00 24.22 213 ASP B O 1
ATOM 4587 N N . TYR B 1 214 ? 7.356 1.709 0.573 1.00 22.32 214 TYR B N 1
ATOM 4588 C CA . TYR B 1 214 ? 6.192 1.854 -0.317 1.00 22.07 214 TYR B CA 1
ATOM 4589 C C . TYR B 1 214 ? 5.538 0.489 -0.621 1.00 21.33 214 TYR B C 1
ATOM 4590 O O . TYR B 1 214 ? 4.310 0.355 -0.713 1.00 21.64 214 TYR B O 1
ATOM 4599 N N . THR B 1 215 ? 6.365 -0.534 -0.754 1.00 22.46 215 THR B N 1
ATOM 4600 C CA . THR B 1 215 ? 5.849 -1.889 -0.957 1.00 22.97 215 THR B CA 1
ATOM 4601 C C . THR B 1 215 ? 5.027 -2.327 0.245 1.00 20.15 215 THR B C 1
ATOM 4602 O O . THR B 1 215 ? 3.917 -2.844 0.099 1.00 17.86 215 THR B O 1
ATOM 4606 N N . LYS B 1 216 ? 5.579 -2.127 1.439 1.00 20.02 216 LYS B N 1
ATOM 4607 C CA . LYS B 1 216 ? 4.850 -2.425 2.674 1.00 20.55 216 LYS B CA 1
ATOM 4608 C C . LYS B 1 216 ? 3.573 -1.580 2.766 1.00 20.73 216 LYS B C 1
ATOM 4609 O O . LYS B 1 216 ? 2.507 -2.100 3.082 1.00 20.07 216 LYS B O 1
ATOM 4615 N N . PHE B 1 217 ? 3.684 -0.287 2.453 1.00 22.83 217 PHE B N 1
ATOM 4616 C CA . PHE B 1 217 ? 2.532 0.603 2.505 1.00 22.75 217 PHE B CA 1
ATOM 4617 C C . PHE B 1 217 ? 1.425 0.093 1.577 1.00 19.11 217 PHE B C 1
ATOM 4618 O O . PHE B 1 217 ? 0.268 -0.038 1.991 1.00 19.62 217 PHE B O 1
ATOM 4626 N N . LEU B 1 218 ? 1.782 -0.172 0.328 1.00 16.37 218 LEU B N 1
ATOM 4627 C CA . LEU B 1 218 ? 0.779 -0.585 -0.662 1.00 17.76 218 LEU B CA 1
ATOM 4628 C C . LEU B 1 218 ? 0.041 -1.857 -0.257 1.00 20.46 218 LEU B C 1
ATOM 4629 O O . LEU B 1 218 ? -1.194 -1.957 -0.389 1.00 19.18 218 LEU B O 1
ATOM 4634 N N . LYS B 1 219 ? 0.797 -2.842 0.220 1.00 19.49 219 LYS B N 1
ATOM 4635 C CA . LYS B 1 219 ? 0.225 -4.152 0.540 1.00 18.49 219 LYS B CA 1
ATOM 4636 C C . LYS B 1 219 ? -0.732 -4.029 1.699 1.00 21.25 219 LYS B C 1
ATOM 4637 O O . LYS B 1 219 ? -1.837 -4.601 1.687 1.00 17.70 219 LYS B O 1
ATOM 4643 N N . ASN B 1 220 ? -0.274 -3.303 2.719 1.00 20.09 220 ASN B N 1
ATOM 4644 C CA . ASN B 1 220 ? -1.061 -3.053 3.909 1.00 19.87 220 ASN B CA 1
ATOM 4645 C C . ASN B 1 220 ? -2.325 -2.273 3.589 1.00 19.01 220 ASN B C 1
ATOM 4646 O O . ASN B 1 220 ? -3.415 -2.667 4.021 1.00 20.06 220 ASN B O 1
ATOM 4651 N N . LEU B 1 221 ? -2.179 -1.158 2.857 1.00 15.39 221 LEU B N 1
ATOM 4652 C CA . LEU B 1 221 ? -3.335 -0.359 2.472 1.00 19.43 221 LEU B CA 1
ATOM 4653 C C . LEU B 1 221 ? -4.356 -1.218 1.715 1.00 17.14 221 LEU B C 1
ATOM 4654 O O . LEU B 1 221 ? -5.553 -1.196 2.021 1.00 18.90 221 LEU B O 1
ATOM 4659 N N . PHE B 1 222 ? -3.866 -1.991 0.753 1.00 16.25 222 PHE B N 1
ATOM 4660 C CA . PHE B 1 222 ? -4.747 -2.842 -0.046 1.00 19.02 222 PHE B CA 1
ATOM 4661 C C . PHE B 1 222 ? -5.586 -3.808 0.796 1.00 18.95 222 PHE B C 1
ATOM 4662 O O . PHE B 1 222 ? -6.803 -3.948 0.591 1.00 18.14 222 PHE B O 1
ATOM 4670 N N . ASP B 1 223 ? -4.943 -4.467 1.752 1.00 18.25 223 ASP B N 1
ATOM 4671 C CA . ASP B 1 223 ? -5.652 -5.335 2.671 1.00 20.74 223 ASP B CA 1
ATOM 4672 C C . ASP B 1 223 ? -6.797 -4.650 3.424 1.00 22.95 223 ASP B C 1
ATOM 4673 O O . ASP B 1 223 ? -7.902 -5.224 3.510 1.00 22.92 223 ASP B O 1
ATOM 4678 N N . PHE B 1 224 ? -6.535 -3.457 3.985 1.00 22.94 224 PHE B N 1
ATOM 4679 C CA . PHE B 1 224 ? -7.588 -2.717 4.698 1.00 23.57 224 PHE B CA 1
ATOM 4680 C C . PHE B 1 224 ? -8.709 -2.373 3.722 1.00 23.10 224 PHE B C 1
ATOM 4681 O O . PHE B 1 224 ? -9.889 -2.544 4.041 1.00 24.39 224 PHE B O 1
ATOM 4689 N N . TRP B 1 225 ? -8.334 -1.867 2.545 1.00 20.79 225 TRP B N 1
ATOM 4690 C CA . TRP B 1 225 ? -9.306 -1.498 1.505 1.00 22.82 225 TRP B CA 1
ATOM 4691 C C . TRP B 1 225 ? -10.174 -2.684 1.057 1.00 25.84 225 TRP B C 1
ATOM 4692 O O . TRP B 1 225 ? -11.406 -2.579 0.976 1.00 25.38 225 TRP B O 1
ATOM 4703 N N . TYR B 1 226 ? -9.533 -3.815 0.781 1.00 25.76 226 TYR B N 1
ATOM 4704 C CA . TYR B 1 226 ? -10.267 -5.000 0.349 1.00 25.82 226 TYR B CA 1
ATOM 4705 C C . TYR B 1 226 ? -11.242 -5.520 1.410 1.00 28.12 226 TYR B C 1
ATOM 4706 O O . TYR B 1 226 ? -12.350 -5.939 1.083 1.00 27.85 226 TYR B O 1
ATOM 4715 N N . GLU B 1 227 ? -10.824 -5.508 2.673 1.00 28.37 227 GLU B N 1
ATOM 4716 C CA . GLU B 1 227 ? -11.683 -5.961 3.763 1.00 31.24 227 GLU B CA 1
ATOM 4717 C C . GLU B 1 227 ? -12.951 -5.117 3.791 1.00 33.44 227 GLU B C 1
ATOM 4718 O O . GLU B 1 227 ? -14.062 -5.641 3.889 1.00 30.68 227 GLU B O 1
ATOM 4724 N N . ASP B 1 228 ? -12.776 -3.802 3.684 1.00 28.13 228 ASP B N 1
ATOM 4725 C CA . ASP B 1 228 ? -13.913 -2.891 3.631 1.00 33.46 228 ASP B CA 1
ATOM 4726 C C . ASP B 1 228 ? -14.818 -3.167 2.436 1.00 33.33 228 ASP B C 1
ATOM 4727 O O . ASP B 1 228 ? -16.040 -3.132 2.568 1.00 37.79 228 ASP B O 1
ATOM 4732 N N . PHE B 1 229 ? -14.222 -3.454 1.281 1.00 31.51 229 PHE B N 1
ATOM 4733 C CA . PHE B 1 229 ? -14.999 -3.837 0.109 1.00 33.99 229 PHE B CA 1
ATOM 4734 C C . PHE B 1 229 ? -15.813 -5.115 0.363 1.00 35.67 229 PHE B C 1
ATOM 4735 O O . PHE B 1 229 ? -17.000 -5.172 0.031 1.00 35.88 229 PHE B O 1
ATOM 4743 N N . LEU B 1 230 ? -15.179 -6.133 0.944 1.00 34.60 230 LEU B N 1
ATOM 4744 C CA . LEU B 1 230 ? -15.877 -7.390 1.246 1.00 35.42 230 LEU B CA 1
ATOM 4745 C C . LEU B 1 230 ? -17.063 -7.158 2.183 1.00 38.93 230 LEU B C 1
ATOM 4746 O O . LEU B 1 230 ? -18.132 -7.744 1.994 1.00 41.11 230 LEU B O 1
ATOM 4751 N N . ASN B 1 231 ? -16.867 -6.311 3.196 1.00 36.43 231 ASN B N 1
ATOM 4752 C CA . ASN B 1 231 ? -17.914 -6.022 4.177 1.00 39.86 231 ASN B CA 1
ATOM 4753 C C . ASN B 1 231 ? -18.908 -4.959 3.688 1.00 37.88 231 ASN B C 1
ATOM 4754 O O . ASN B 1 231 ? -19.786 -4.514 4.433 1.00 40.71 231 ASN B O 1
ATOM 4759 N N . GLY B 1 232 ? -18.762 -4.551 2.434 1.00 36.45 232 GLY B N 1
ATOM 4760 C CA . GLY B 1 232 ? -19.738 -3.681 1.811 1.00 36.56 232 GLY B CA 1
ATOM 4761 C C . GLY B 1 232 ? -19.556 -2.205 2.118 1.00 41.26 232 GLY B C 1
ATOM 4762 O O . GLY B 1 232 ? -20.382 -1.385 1.719 1.00 40.86 232 GLY B O 1
ATOM 4763 N N . ASN B 1 233 ? -18.493 -1.871 2.849 1.00 39.41 233 ASN B N 1
ATOM 4764 C CA . ASN B 1 233 ? -18.099 -0.478 3.041 1.00 42.16 233 ASN B CA 1
ATOM 4765 C C . ASN B 1 233 ? -17.122 -0.057 1.939 1.00 41.52 233 ASN B C 1
ATOM 4766 O O . ASN B 1 233 ? -15.923 -0.317 2.027 1.00 42.70 233 ASN B O 1
ATOM 4771 N N . ARG B 1 234 ? -17.621 0.600 0.905 1.00 39.68 234 ARG B N 1
ATOM 4772 C CA . ARG B 1 234 ? -16.733 1.060 -0.148 1.00 38.90 234 ARG B CA 1
ATOM 4773 C C . ARG B 1 234 ? -15.964 2.304 0.304 1.00 35.83 234 ARG B C 1
ATOM 4774 O O . ARG B 1 234 ? -16.547 3.368 0.498 1.00 34.89 234 ARG B O 1
ATOM 4782 N N . VAL B 1 235 ? -14.656 2.164 0.484 1.00 31.32 235 VAL B N 1
ATOM 4783 C CA . VAL B 1 235 ? -13.793 3.327 0.661 1.00 27.45 235 VAL B CA 1
ATOM 4784 C C . VAL B 1 235 ? -13.065 3.556 -0.654 1.00 25.44 235 VAL B C 1
ATOM 4785 O O . VAL B 1 235 ? -12.487 2.622 -1.205 1.00 27.08 235 VAL B O 1
ATOM 4789 N N . SER B 1 236 ? -13.103 4.781 -1.174 1.00 21.61 236 SER B N 1
ATOM 4790 C CA . SER B 1 236 ? -12.432 5.066 -2.443 1.00 22.50 236 SER B CA 1
ATOM 4791 C C . SER B 1 236 ? -10.970 5.458 -2.181 1.00 23.20 236 SER B C 1
ATOM 4792 O O . SER B 1 236 ? -10.678 6.316 -1.336 1.00 21.09 236 SER B O 1
ATOM 4795 N N . ILE B 1 237 ? -10.054 4.809 -2.885 1.00 18.86 237 ILE B N 1
ATOM 4796 C CA . ILE B 1 237 ? -8.637 5.134 -2.803 1.00 18.79 237 ILE B CA 1
ATOM 4797 C C . ILE B 1 237 ? -8.158 5.351 -4.240 1.00 19.27 237 ILE B C 1
ATOM 4798 O O . ILE B 1 237 ? -8.250 4.434 -5.072 1.00 19.16 237 ILE B O 1
ATOM 4803 N N . ARG B 1 238 ? -7.675 6.566 -4.526 1.00 18.75 238 ARG B N 1
ATOM 4804 C CA . ARG B 1 238 ? -7.357 7.021 -5.883 1.00 22.67 238 ARG B CA 1
ATOM 4805 C C . ARG B 1 238 ? -6.531 6.025 -6.715 1.00 22.56 238 ARG B C 1
ATOM 4806 O O . ARG B 1 238 ? -6.901 5.692 -7.852 1.00 16.96 238 ARG B O 1
ATOM 4814 N N . TYR B 1 239 ? -5.431 5.528 -6.147 1.00 18.40 239 TYR B N 1
ATOM 4815 C CA . TYR B 1 239 ? -4.601 4.578 -6.887 1.00 19.87 239 TYR B CA 1
ATOM 4816 C C . TYR B 1 239 ? -5.340 3.272 -7.182 1.00 20.81 239 TYR B C 1
ATOM 4817 O O . TYR B 1 239 ? -5.272 2.767 -8.313 1.00 18.64 239 TYR B O 1
ATOM 4826 N N . PHE B 1 240 ? -6.036 2.703 -6.193 1.00 19.42 240 PHE B N 1
ATOM 4827 C CA . PHE B 1 240 ? -6.728 1.427 -6.452 1.00 20.10 240 PHE B CA 1
ATOM 4828 C C . PHE B 1 240 ? -7.890 1.672 -7.421 1.00 22.16 240 PHE B C 1
ATOM 4829 O O . PHE B 1 240 ? -8.176 0.831 -8.286 1.00 17.68 240 PHE B O 1
ATOM 4837 N N . ASP B 1 241 ? -8.550 2.818 -7.290 1.00 17.36 241 ASP B N 1
ATOM 4838 C CA . ASP B 1 241 ? -9.627 3.149 -8.234 1.00 19.11 241 ASP B CA 1
ATOM 4839 C C . ASP B 1 241 ? -9.068 3.229 -9.630 1.00 20.08 241 ASP B C 1
ATOM 4840 O O . ASP B 1 241 ? -9.716 2.815 -10.598 1.00 18.34 241 ASP B O 1
ATOM 4845 N N . GLY B 1 242 ? -7.869 3.788 -9.744 1.00 17.93 242 GLY B N 1
ATOM 4846 C CA . GLY B 1 242 ? -7.244 3.978 -11.046 1.00 19.57 242 GLY B CA 1
ATOM 4847 C C . GLY B 1 242 ? -6.924 2.633 -11.691 1.00 20.24 242 GLY B C 1
ATOM 4848 O O . GLY B 1 242 ? -7.035 2.466 -12.897 1.00 18.81 242 GLY B O 1
ATOM 4849 N N . LEU B 1 243 ? -6.499 1.678 -10.876 1.00 18.64 243 LEU B N 1
ATOM 4850 C CA . LEU B 1 243 ? -6.250 0.306 -11.359 1.00 19.00 243 LEU B CA 1
ATOM 4851 C C . LEU B 1 243 ? -7.537 -0.341 -11.879 1.00 18.90 243 LEU B C 1
ATOM 4852 O O . LEU B 1 243 ? -7.550 -0.969 -12.947 1.00 18.75 243 LEU B O 1
ATOM 4857 N N . LEU B 1 244 ? -8.614 -0.202 -11.114 1.00 17.51 244 LEU B N 1
ATOM 4858 C CA . LEU B 1 244 ? -9.931 -0.648 -11.559 1.00 20.46 244 LEU B CA 1
ATOM 4859 C C . LEU B 1 244 ? -10.395 0.024 -12.855 1.00 21.01 244 LEU B C 1
ATOM 4860 O O . LEU B 1 244 ? -10.989 -0.654 -13.725 1.00 21.76 244 LEU B O 1
ATOM 4865 N N . GLU B 1 245 ? -10.146 1.325 -12.993 1.00 20.73 245 GLU B N 1
ATOM 4866 C CA . GLU B 1 245 ? -10.435 2.014 -14.252 1.00 22.67 245 GLU B CA 1
ATOM 4867 C C . GLU B 1 245 ? -9.655 1.372 -15.387 1.00 22.01 245 GLU B C 1
ATOM 4868 O O . GLU B 1 245 ? -10.213 1.094 -16.454 1.00 20.77 245 GLU B O 1
ATOM 4874 N N . THR B 1 246 ? -8.357 1.157 -15.175 1.00 20.91 246 THR B N 1
ATOM 4875 C CA . THR B 1 246 ? -7.524 0.570 -16.220 1.00 20.64 246 THR B CA 1
ATOM 4876 C C . THR B 1 246 ? -8.085 -0.794 -16.624 1.00 21.17 246 THR B C 1
ATOM 4877 O O . THR B 1 246 ? -8.249 -1.090 -17.813 1.00 22.16 246 THR B O 1
ATOM 4881 N N . ILE B 1 247 ? -8.439 -1.603 -15.639 1.00 19.94 247 ILE B N 1
ATOM 4882 C CA . ILE B 1 247 ? -8.983 -2.941 -15.929 1.00 22.21 247 ILE B CA 1
ATOM 4883 C C . ILE B 1 247 ? -10.348 -2.899 -16.656 1.00 23.45 247 ILE B C 1
ATOM 4884 O O . ILE B 1 247 ? -10.534 -3.549 -17.713 1.00 20.06 247 ILE B O 1
ATOM 4889 N N . LEU B 1 248 ? -11.287 -2.126 -16.110 1.00 21.27 248 LEU B N 1
ATOM 4890 C CA . LEU B 1 248 ? -12.642 -2.078 -16.674 1.00 24.84 248 LEU B CA 1
ATOM 4891 C C . LEU B 1 248 ? -12.784 -1.210 -17.934 1.00 25.63 248 LEU B C 1
ATOM 4892 O O . LEU B 1 248 ? -13.513 -1.568 -18.881 1.00 25.68 248 LEU B O 1
ATOM 4897 N N . LEU B 1 249 ? -12.086 -0.084 -17.973 1.00 26.53 249 LEU B N 1
ATOM 4898 C CA . LEU B 1 249 ? -12.282 0.857 -19.071 1.00 26.03 249 LEU B CA 1
ATOM 4899 C C . LEU B 1 249 ? -11.109 0.914 -20.031 1.00 27.52 249 LEU B C 1
ATOM 4900 O O . LEU B 1 249 ? -11.250 1.395 -21.158 1.00 26.68 249 LEU B O 1
ATOM 4905 N N . GLY B 1 250 ? -9.948 0.451 -19.586 1.00 24.87 250 GLY B N 1
ATOM 4906 C CA . GLY B 1 250 ? -8.748 0.532 -20.408 1.00 27.84 250 GLY B CA 1
ATOM 4907 C C . GLY B 1 250 ? -7.874 1.757 -20.210 1.00 26.62 250 GLY B C 1
ATOM 4908 O O . GLY B 1 250 ? -6.848 1.893 -20.883 1.00 33.25 250 GLY B O 1
ATOM 4909 N N . LYS B 1 251 ? -8.261 2.658 -19.308 1.00 27.76 251 LYS B N 1
ATOM 4910 C CA . LYS B 1 251 ? -7.424 3.830 -19.007 1.00 27.53 251 LYS B CA 1
ATOM 4911 C C . LYS B 1 251 ? -7.865 4.528 -17.724 1.00 26.81 251 LYS B C 1
ATOM 4912 O O . LYS B 1 251 ? -9.017 4.409 -17.296 1.00 25.35 251 LYS B O 1
ATOM 4918 N N . SER B 1 252 ? -6.938 5.249 -17.105 1.00 28.64 252 SER B N 1
ATOM 4919 C CA . SER B 1 252 ? -7.179 5.804 -15.781 1.00 27.52 252 SER B CA 1
ATOM 4920 C C . SER B 1 252 ? -7.293 7.324 -15.824 1.00 27.68 252 SER B C 1
ATOM 4921 O O . SER B 1 252 ? -6.719 7.980 -16.705 1.00 26.68 252 SER B O 1
ATOM 4924 N N . SER B 1 253 ? -8.014 7.890 -14.856 1.00 27.48 253 SER B N 1
ATOM 4925 C CA . SER B 1 253 ? -8.089 9.341 -14.732 1.00 28.52 253 SER B CA 1
ATOM 4926 C C . SER B 1 253 ? -6.992 9.887 -13.817 1.00 27.87 253 SER B C 1
ATOM 4927 O O . SER B 1 253 ? -6.980 11.076 -13.509 1.00 28.71 253 SER B O 1
ATOM 4930 N N . SER B 1 254 ? -6.085 9.018 -13.372 1.00 25.34 254 SER B N 1
ATOM 4931 C CA . SER B 1 254 ? -4.915 9.452 -12.614 1.00 24.22 254 SER B CA 1
ATOM 4932 C C . SER B 1 254 ? -3.732 9.537 -13.565 1.00 27.91 254 SER B C 1
ATOM 4933 O O . SER B 1 254 ? -3.271 8.505 -14.095 1.00 23.64 254 SER B O 1
ATOM 4936 N N . CYS B 1 255 ? -3.243 10.757 -13.791 1.00 25.87 255 CYS B N 1
ATOM 4937 C CA . CYS B 1 255 ? -2.079 10.948 -14.645 1.00 24.93 255 CYS B CA 1
ATOM 4938 C C . CYS B 1 255 ? -0.907 10.249 -13.974 1.00 23.69 255 CYS B C 1
ATOM 4939 O O . CYS B 1 255 ? -0.705 10.381 -12.757 1.00 25.18 255 CYS B O 1
ATOM 4942 N N . GLY B 1 256 ? -0.129 9.501 -14.753 1.00 22.66 256 GLY B N 1
ATOM 4943 C CA . GLY B 1 256 ? 0.947 8.711 -14.178 1.00 23.79 256 GLY B CA 1
ATOM 4944 C C . GLY B 1 256 ? 0.632 7.216 -14.260 1.00 23.31 256 GLY B C 1
ATOM 4945 O O . GLY B 1 256 ? 1.528 6.376 -14.133 1.00 22.48 256 GLY B O 1
ATOM 4946 N N . MET B 1 257 ? -0.639 6.884 -14.505 1.00 19.13 257 MET B N 1
ATOM 4947 C CA . MET B 1 257 ? -1.085 5.489 -14.601 1.00 21.59 257 MET B CA 1
ATOM 4948 C C . MET B 1 257 ? -1.338 5.008 -16.034 1.00 24.14 257 MET B C 1
ATOM 4949 O O . MET B 1 257 ? -1.711 3.846 -16.256 1.00 23.53 257 MET B O 1
ATOM 4954 N N . ASN B 1 258 ? -1.115 5.898 -17.000 1.00 21.77 258 ASN B N 1
ATOM 4955 C CA . ASN B 1 258 ? -1.421 5.602 -18.400 1.00 22.18 258 ASN B CA 1
ATOM 4956 C C . ASN B 1 258 ? -0.230 5.373 -19.334 1.00 21.34 258 ASN B C 1
ATOM 4957 O O . ASN B 1 258 ? -0.415 5.201 -20.559 1.00 23.78 258 ASN B O 1
ATOM 4962 N N . GLY B 1 259 ? 0.974 5.391 -18.771 1.00 22.86 259 GLY B N 1
ATOM 4963 C CA . GLY B 1 259 ? 2.178 5.050 -19.517 1.00 22.71 259 GLY B CA 1
ATOM 4964 C C . GLY B 1 259 ? 2.920 6.238 -20.094 1.00 23.65 259 GLY B C 1
ATOM 4965 O O . GLY B 1 259 ? 4.147 6.180 -20.265 1.00 23.06 259 GLY B O 1
ATOM 4966 N N . THR B 1 260 ? 2.188 7.308 -20.401 1.00 20.66 260 THR B N 1
ATOM 4967 C CA . THR B 1 260 ? 2.789 8.491 -21.022 1.00 18.88 260 THR B CA 1
ATOM 4968 C C . THR B 1 260 ? 2.197 9.766 -20.436 1.00 22.26 260 THR B C 1
ATOM 4969 O O . THR B 1 260 ? 1.109 9.753 -19.857 1.00 19.85 260 THR B O 1
ATOM 4973 N N . CYS B 1 261 ? 2.899 10.871 -20.645 1.00 17.96 261 CYS B N 1
ATOM 4974 C CA . CYS B 1 261 ? 2.532 12.151 -20.064 1.00 22.67 261 CYS B CA 1
ATOM 4975 C C . CYS B 1 261 ? 1.406 12.855 -20.831 1.00 23.77 261 CYS B C 1
ATOM 4976 O O . CYS B 1 261 ? 1.149 12.568 -22.013 1.00 23.03 261 CYS B O 1
ATOM 4979 N N . THR B 1 262 ? 0.733 13.779 -20.147 1.00 24.22 262 THR B N 1
ATOM 4980 C CA . THR B 1 262 ? -0.368 14.546 -20.722 1.00 24.64 262 THR B CA 1
ATOM 4981 C C . THR B 1 262 ? -0.197 15.989 -20.250 1.00 24.50 262 THR B C 1
ATOM 4982 O O . THR B 1 262 ? 0.062 16.207 -19.060 1.00 24.32 262 THR B O 1
ATOM 4986 N N . CYS B 1 263 ? -0.353 16.968 -21.148 1.00 20.41 263 CYS B N 1
ATOM 4987 C CA . CYS B 1 263 ? -0.272 18.383 -20.784 1.00 20.03 263 CYS B CA 1
ATOM 4988 C C . CYS B 1 263 ? -1.347 18.761 -19.773 1.00 22.81 263 CYS B C 1
ATOM 4989 O O . CYS B 1 263 ? -2.554 18.742 -20.084 1.00 19.19 263 CYS B O 1
ATOM 4992 N N . GLN B 1 264 ? -0.896 19.126 -18.570 1.00 21.56 264 GLN B N 1
ATOM 4993 C CA . GLN B 1 264 ? -1.787 19.492 -17.484 1.00 19.04 264 GLN B CA 1
ATOM 4994 C C . GLN B 1 264 ? -2.189 20.956 -17.491 1.00 19.12 264 GLN B C 1
ATOM 4995 O O . GLN B 1 264 ? -3.070 21.344 -16.734 1.00 19.44 264 GLN B O 1
ATOM 5001 N N . PHE B 1 265 ? -1.551 21.760 -18.336 1.00 17.63 265 PHE B N 1
ATOM 5002 C CA . PHE B 1 265 ? -1.815 23.197 -18.384 1.00 17.86 265 PHE B CA 1
ATOM 5003 C C . PHE B 1 265 ? -1.732 23.804 -16.974 1.00 18.76 265 PHE B C 1
ATOM 5004 O O . PHE B 1 265 ? -2.731 24.291 -16.427 1.00 17.89 265 PHE B O 1
ATOM 5012 N N . VAL B 1 266 ? -0.542 23.743 -16.387 1.00 15.64 266 VAL B N 1
ATOM 5013 C CA . VAL B 1 266 ? -0.271 24.400 -15.108 1.00 15.99 266 VAL B CA 1
ATOM 5014 C C . VAL B 1 266 ? -0.082 25.894 -15.350 1.00 19.81 266 VAL B C 1
ATOM 5015 O O . VAL B 1 266 ? 0.768 26.280 -16.157 1.00 20.25 266 VAL B O 1
ATOM 5019 N N . VAL B 1 267 ? -0.882 26.734 -14.685 1.00 16.67 267 VAL B N 1
ATOM 5020 C CA . VAL B 1 267 ? -0.842 28.173 -14.948 1.00 16.60 267 VAL B CA 1
ATOM 5021 C C . VAL B 1 267 ? -0.312 28.809 -13.682 1.00 18.33 267 VAL B C 1
ATOM 5022 O O . VAL B 1 267 ? -0.965 28.757 -12.614 1.00 18.38 267 VAL B O 1
ATOM 5026 N N . GLU B 1 268 ? 0.905 29.332 -13.773 1.00 17.80 268 GLU B N 1
ATOM 5027 C CA . GLU B 1 268 ? 1.484 30.089 -12.662 1.00 19.89 268 GLU B CA 1
ATOM 5028 C C . GLU B 1 268 ? 0.853 31.483 -12.535 1.00 20.67 268 GLU B C 1
ATOM 5029 O O . GLU B 1 268 ? 0.109 31.925 -13.406 1.00 18.84 268 GLU B O 1
ATOM 5035 N N . SER B 1 269 ? 1.137 32.176 -11.432 1.00 20.37 269 SER B N 1
ATOM 5036 C CA . SER B 1 269 ? 0.397 33.386 -11.096 1.00 22.80 269 SER B CA 1
ATOM 5037 C C . SER B 1 269 ? 0.626 34.518 -12.105 1.00 23.95 269 SER B C 1
ATOM 5038 O O . SER B 1 269 ? -0.226 35.403 -12.248 1.00 23.30 269 SER B O 1
ATOM 5041 N N . ASP B 1 270 ? 1.741 34.460 -12.841 1.00 21.51 270 ASP B N 1
ATOM 5042 C CA . ASP B 1 270 ? 2.033 35.459 -13.864 1.00 24.32 270 ASP B CA 1
ATOM 5043 C C . ASP B 1 270 ? 1.437 35.054 -15.218 1.00 21.30 270 ASP B C 1
ATOM 5044 O O . ASP B 1 270 ? 1.551 35.788 -16.199 1.00 23.61 270 ASP B O 1
ATOM 5049 N N . GLY B 1 271 ? 0.825 33.871 -15.270 1.00 23.62 271 GLY B N 1
ATOM 5050 C CA . GLY B 1 271 ? 0.175 33.405 -16.482 1.00 20.17 271 GLY B CA 1
ATOM 5051 C C . GLY B 1 271 ? 1.033 32.509 -17.342 1.00 19.42 271 GLY B C 1
ATOM 5052 O O . GLY B 1 271 ? 0.578 32.049 -18.398 1.00 18.95 271 GLY B O 1
ATOM 5053 N N . SER B 1 272 ? 2.278 32.286 -16.915 1.00 20.34 272 SER B N 1
ATOM 5054 C CA . SER B 1 272 ? 3.156 31.314 -17.569 1.00 24.39 272 SER B CA 1
ATOM 5055 C C . SER B 1 272 ? 2.545 29.907 -17.468 1.00 19.98 272 SER B C 1
ATOM 5056 O O . SER B 1 272 ? 1.993 29.555 -16.431 1.00 19.29 272 SER B O 1
ATOM 5059 N N . VAL B 1 273 ? 2.633 29.106 -18.531 1.00 18.49 273 VAL B N 1
ATOM 5060 C CA . VAL B 1 273 ? 1.980 27.787 -18.564 1.00 20.74 273 VAL B CA 1
ATOM 5061 C C . VAL B 1 273 ? 3.038 26.678 -18.692 1.00 19.45 273 VAL B C 1
ATOM 5062 O O . VAL B 1 273 ? 3.990 26.835 -19.459 1.00 21.81 273 VAL B O 1
ATOM 5066 N N . TYR B 1 274 ? 2.898 25.589 -17.911 1.00 18.36 274 TYR B N 1
ATOM 5067 C CA . TYR B 1 274 ? 3.824 24.449 -17.890 1.00 22.63 274 TYR B CA 1
ATOM 5068 C C . TYR B 1 274 ? 3.030 23.154 -18.101 1.00 19.58 274 TYR B C 1
ATOM 5069 O O . TYR B 1 274 ? 1.822 23.131 -17.840 1.00 17.21 274 TYR B O 1
ATOM 5078 N N . PRO B 1 275 ? 3.694 22.075 -18.579 1.00 21.81 275 PRO B N 1
ATOM 5079 C CA . PRO B 1 275 ? 2.949 20.847 -18.909 1.00 19.49 275 PRO B CA 1
ATOM 5080 C C . PRO B 1 275 ? 2.632 19.945 -17.708 1.00 19.71 275 PRO B C 1
ATOM 5081 O O . PRO B 1 275 ? 1.748 19.091 -17.835 1.00 21.02 275 PRO B O 1
ATOM 5085 N N . CYS B 1 276 ? 3.326 20.120 -16.584 1.00 19.04 276 CYS B N 1
ATOM 5086 C CA . CYS B 1 276 ? 3.112 19.290 -15.397 1.00 23.41 276 CYS B CA 1
ATOM 5087 C C . CYS B 1 276 ? 3.600 20.029 -14.151 1.00 21.54 276 CYS B C 1
ATOM 5088 O O . CYS B 1 276 ? 4.594 20.754 -14.205 1.00 19.44 276 CYS B O 1
ATOM 5091 N N A ASP B 1 277 ? 2.916 19.799 -13.035 0.54 22.67 277 ASP B N 1
ATOM 5092 N N B ASP B 1 277 ? 2.917 19.853 -13.027 0.46 22.68 277 ASP B N 1
ATOM 5093 C CA A ASP B 1 277 ? 3.251 20.440 -11.761 0.54 23.79 277 ASP B CA 1
ATOM 5094 C CA B ASP B 1 277 ? 3.326 20.564 -11.814 0.46 23.76 277 ASP B CA 1
ATOM 5095 C C A ASP B 1 277 ? 4.648 20.070 -11.244 0.54 24.97 277 ASP B C 1
ATOM 5096 C C B ASP B 1 277 ? 4.670 20.080 -11.229 0.46 24.96 277 ASP B C 1
ATOM 5097 O O A ASP B 1 277 ? 5.277 20.825 -10.489 0.54 24.72 277 ASP B O 1
ATOM 5098 O O B ASP B 1 277 ? 5.289 20.773 -10.411 0.46 24.70 277 ASP B O 1
ATOM 5107 N N . PHE B 1 278 ? 5.126 18.903 -11.652 1.00 21.21 278 PHE B N 1
ATOM 5108 C CA . PHE B 1 278 ? 6.449 18.430 -11.277 1.00 20.06 278 PHE B CA 1
ATOM 5109 C C . PHE B 1 278 ? 7.532 19.123 -12.084 1.00 21.77 278 PHE B C 1
ATOM 5110 O O . PHE B 1 278 ? 8.727 19.004 -11.767 1.00 22.31 278 PHE B O 1
ATOM 5118 N N . TYR B 1 279 ? 7.116 19.820 -13.140 1.00 22.74 279 TYR B N 1
ATOM 5119 C CA . TYR B 1 279 ? 8.051 20.393 -14.116 1.00 23.60 279 TYR B CA 1
ATOM 5120 C C . TYR B 1 279 ? 7.844 21.898 -14.355 1.00 25.89 279 TYR B C 1
ATOM 5121 O O . TYR B 1 279 ? 7.928 22.397 -15.490 1.00 24.61 279 TYR B O 1
ATOM 5130 N N . VAL B 1 280 ? 7.588 22.627 -13.272 1.00 24.45 280 VAL B N 1
ATOM 5131 C CA . VAL B 1 280 ? 7.471 24.073 -13.381 1.00 26.01 280 VAL B CA 1
ATOM 5132 C C . VAL B 1 280 ? 8.900 24.622 -13.359 1.00 28.73 280 VAL B C 1
ATOM 5133 O O . VAL B 1 280 ? 9.460 24.922 -12.301 1.00 32.43 280 VAL B O 1
ATOM 5137 N N . LEU B 1 281 ? 9.493 24.681 -14.544 1.00 29.89 281 LEU B N 1
ATOM 5138 C CA . LEU B 1 281 ? 10.885 25.080 -14.733 1.00 33.11 281 LEU B CA 1
ATOM 5139 C C . LEU B 1 281 ? 10.943 25.873 -16.028 1.00 31.90 281 LEU B C 1
ATOM 5140 O O . LEU B 1 281 ? 10.149 25.621 -16.935 1.00 27.29 281 LEU B O 1
ATOM 5145 N N . ASP B 1 282 ? 11.888 26.813 -16.127 1.00 36.48 282 ASP B N 1
ATOM 5146 C CA . ASP B 1 282 ? 12.046 27.615 -17.343 1.00 36.55 282 ASP B CA 1
ATOM 5147 C C . ASP B 1 282 ? 12.112 26.774 -18.627 1.00 32.20 282 ASP B C 1
ATOM 5148 O O . ASP B 1 282 ? 11.507 27.130 -19.635 1.00 32.90 282 ASP B O 1
ATOM 5153 N N . LYS B 1 283 ? 12.830 25.653 -18.593 1.00 38.20 283 LYS B N 1
ATOM 5154 C CA . LYS B 1 283 ? 12.990 24.846 -19.798 1.00 35.04 283 LYS B CA 1
ATOM 5155 C C . LYS B 1 283 ? 11.673 24.263 -20.302 1.00 29.87 283 LYS B C 1
ATOM 5156 O O . LYS B 1 283 ? 11.563 23.916 -21.485 1.00 32.72 283 LYS B O 1
ATOM 5162 N N . TRP B 1 284 ? 10.666 24.171 -19.431 1.00 29.42 284 TRP B N 1
ATOM 5163 C CA . TRP B 1 284 ? 9.371 23.667 -19.900 1.00 29.54 284 TRP B CA 1
ATOM 5164 C C . TRP B 1 284 ? 8.266 24.705 -19.971 1.00 30.59 284 TRP B C 1
ATOM 5165 O O . TRP B 1 284 ? 7.100 24.369 -20.182 1.00 23.18 284 TRP B O 1
ATOM 5176 N N . ARG B 1 285 ? 8.619 25.981 -19.838 1.00 30.10 285 ARG B N 1
ATOM 5177 C CA . ARG B 1 285 ? 7.605 27.001 -19.993 1.00 25.79 285 ARG B CA 1
ATOM 5178 C C . ARG B 1 285 ? 7.097 27.033 -21.445 1.00 28.00 285 ARG B C 1
ATOM 5179 O O . ARG B 1 285 ? 7.872 27.208 -22.388 1.00 29.31 285 ARG B O 1
ATOM 5187 N N . LEU B 1 286 ? 5.791 26.864 -21.619 1.00 24.33 286 LEU B N 1
ATOM 5188 C CA . LEU B 1 286 ? 5.195 26.792 -22.956 1.00 25.67 286 LEU B CA 1
ATOM 5189 C C . LEU B 1 286 ? 4.899 28.172 -23.532 1.00 25.55 286 LEU B C 1
ATOM 5190 O O . LEU B 1 286 ? 4.856 28.347 -24.753 1.00 25.67 286 LEU B O 1
ATOM 5195 N N . GLY B 1 287 ? 4.686 29.150 -22.654 1.00 24.84 287 GLY B N 1
ATOM 5196 C CA . GLY B 1 287 ? 4.305 30.491 -23.062 1.00 25.08 287 GLY B CA 1
ATOM 5197 C C . GLY B 1 287 ? 3.364 31.071 -22.014 1.00 26.33 287 GLY B C 1
ATOM 5198 O O . GLY B 1 287 ? 3.271 30.538 -20.895 1.00 23.82 287 GLY B O 1
ATOM 5199 N N . ASN B 1 288 ? 2.654 32.134 -22.384 1.00 24.55 288 ASN B N 1
ATOM 5200 C CA . ASN B 1 288 ? 1.762 32.820 -21.459 1.00 22.00 288 ASN B CA 1
ATOM 5201 C C . ASN B 1 288 ? 0.302 32.750 -21.919 1.00 24.19 288 ASN B C 1
ATOM 5202 O O . ASN B 1 288 ? 0.000 33.015 -23.094 1.00 25.99 288 ASN B O 1
ATOM 5207 N N . ILE B 1 289 ? -0.605 32.412 -20.992 1.00 22.49 289 ILE B N 1
ATOM 5208 C CA . ILE B 1 289 ? -2.019 32.197 -21.337 1.00 24.81 289 ILE B CA 1
ATOM 5209 C C . ILE B 1 289 ? -2.693 33.480 -21.821 1.00 26.45 289 ILE B C 1
ATOM 5210 O O . ILE B 1 289 ? -3.768 33.450 -22.432 1.00 26.59 289 ILE B O 1
ATOM 5215 N N . GLN B 1 290 ? -2.071 34.617 -21.544 1.00 24.35 290 GLN B N 1
ATOM 5216 C CA . GLN B 1 290 ? -2.634 35.865 -22.022 1.00 24.25 290 GLN B CA 1
ATOM 5217 C C . GLN B 1 290 ? -2.436 36.023 -23.522 1.00 28.95 290 GLN B C 1
ATOM 5218 O O . GLN B 1 290 ? -3.251 36.653 -24.190 1.00 29.17 290 GLN B O 1
ATOM 5224 N N . ASP B 1 291 ? -1.369 35.415 -24.041 1.00 29.35 291 ASP B N 1
ATOM 5225 C CA . ASP B 1 291 ? -0.904 35.658 -25.403 1.00 29.73 291 ASP B CA 1
ATOM 5226 C C . ASP B 1 291 ? -1.180 34.508 -26.372 1.00 29.54 291 ASP B C 1
ATOM 5227 O O . ASP B 1 291 ? -1.162 34.698 -27.587 1.00 29.23 291 ASP B O 1
ATOM 5232 N N . MET B 1 292 ? -1.427 33.308 -25.849 1.00 26.44 292 MET B N 1
ATOM 5233 C CA . MET B 1 292 ? -1.550 32.137 -26.698 1.00 25.10 292 MET B CA 1
ATOM 5234 C C . MET B 1 292 ? -2.830 31.379 -26.417 1.00 29.09 292 MET B C 1
ATOM 5235 O O . MET B 1 292 ? -3.301 31.343 -25.273 1.00 28.09 292 MET B O 1
ATOM 5240 N N . THR B 1 293 ? -3.400 30.779 -27.460 1.00 28.78 293 THR B N 1
ATOM 5241 C CA . THR B 1 293 ? -4.549 29.907 -27.285 1.00 27.16 293 THR B CA 1
ATOM 5242 C C . THR B 1 293 ? -4.079 28.607 -26.635 1.00 25.24 293 THR B C 1
ATOM 5243 O O . THR B 1 293 ? -2.888 28.258 -26.700 1.00 24.17 293 THR B O 1
ATOM 5247 N N . MET B 1 294 ? -5.012 27.872 -26.041 1.00 25.20 294 MET B N 1
ATOM 5248 C CA . MET B 1 294 ? -4.666 26.591 -25.427 1.00 27.33 294 MET B CA 1
ATOM 5249 C C . MET B 1 294 ? -4.104 25.620 -26.467 1.00 25.40 294 MET B C 1
ATOM 5250 O O . MET B 1 294 ? -3.171 24.873 -26.182 1.00 23.87 294 MET B O 1
ATOM 5255 N N . LYS B 1 295 ? -4.657 25.656 -27.676 1.00 26.69 295 LYS B N 1
ATOM 5256 C CA . LYS B 1 295 ? -4.164 24.815 -28.778 1.00 27.16 295 LYS B CA 1
ATOM 5257 C C . LYS B 1 295 ? -2.714 25.191 -29.094 1.00 27.20 295 LYS B C 1
ATOM 5258 O O . LYS B 1 295 ? -1.824 24.329 -29.149 1.00 25.63 295 LYS B O 1
ATOM 5264 N N . GLU B 1 296 ? -2.475 26.490 -29.259 1.00 24.51 296 GLU B N 1
ATOM 5265 C CA . GLU B 1 296 ? -1.120 26.980 -29.475 1.00 25.87 296 GLU B CA 1
ATOM 5266 C C . GLU B 1 296 ? -0.133 26.544 -28.399 1.00 24.67 296 GLU B C 1
ATOM 5267 O O . GLU B 1 296 ? 0.967 26.088 -28.704 1.00 22.84 296 GLU B O 1
ATOM 5273 N N . LEU B 1 297 ? -0.514 26.721 -27.140 1.00 24.19 297 LEU B N 1
ATOM 5274 C CA . LEU B 1 297 ? 0.273 26.178 -26.034 1.00 22.95 297 LEU B CA 1
ATOM 5275 C C . LEU B 1 297 ? 0.502 24.657 -26.168 1.00 22.84 297 LEU B C 1
ATOM 5276 O O . LEU B 1 297 ? 1.618 24.162 -25.960 1.00 23.00 297 LEU B O 1
ATOM 5281 N N . PHE B 1 298 ? -0.532 23.907 -26.536 1.00 22.64 298 PHE B N 1
ATOM 5282 C CA . PHE B 1 298 ? -0.377 22.448 -26.626 1.00 22.78 298 PHE B CA 1
ATOM 5283 C C . PHE B 1 298 ? 0.561 22.051 -27.775 1.00 26.49 298 PHE B C 1
ATOM 5284 O O . PHE B 1 298 ? 1.315 21.065 -27.675 1.00 24.33 298 PHE B O 1
ATOM 5292 N N . GLU B 1 299 ? 0.521 22.831 -28.854 1.00 25.20 299 GLU B N 1
ATOM 5293 C CA . GLU B 1 299 ? 1.286 22.507 -30.064 1.00 29.48 299 GLU B CA 1
ATOM 5294 C C . GLU B 1 299 ? 2.716 23.005 -30.045 1.00 28.77 299 GLU B C 1
ATOM 5295 O O . GLU B 1 299 ? 3.459 22.760 -30.991 1.00 27.55 299 GLU B O 1
ATOM 5301 N N . THR B 1 300 ? 3.100 23.732 -29.001 1.00 26.85 300 THR B N 1
ATOM 5302 C CA . THR B 1 300 ? 4.479 24.190 -28.869 1.00 27.72 300 THR B CA 1
ATOM 5303 C C . THR B 1 300 ? 5.463 23.046 -28.976 1.00 28.00 300 THR B C 1
ATOM 5304 O O . THR B 1 300 ? 5.145 21.894 -28.654 1.00 29.42 300 THR B O 1
ATOM 5308 N N . ASN B 1 301 ? 6.653 23.354 -29.472 1.00 27.48 301 ASN B N 1
ATOM 5309 C CA . ASN B 1 301 ? 7.662 22.330 -29.585 1.00 30.05 301 ASN B CA 1
ATOM 5310 C C . ASN B 1 301 ? 8.068 21.832 -28.203 1.00 28.41 301 ASN B C 1
ATOM 5311 O O . ASN B 1 301 ? 8.346 20.645 -28.033 1.00 28.61 301 ASN B O 1
ATOM 5316 N N . LYS B 1 302 ? 8.071 22.736 -27.221 1.00 27.87 302 LYS B N 1
ATOM 5317 C CA . LYS B 1 302 ? 8.379 22.364 -25.836 1.00 29.19 302 LYS B CA 1
ATOM 5318 C C . LYS B 1 302 ? 7.393 21.340 -25.289 1.00 27.86 302 LYS B C 1
ATOM 5319 O O . LYS B 1 302 ? 7.801 20.368 -24.648 1.00 28.65 302 LYS B O 1
ATOM 5325 N N . ASN B 1 303 ? 6.099 21.549 -25.537 1.00 23.87 303 ASN B N 1
ATOM 5326 C CA . ASN B 1 303 ? 5.117 20.587 -25.063 1.00 21.94 303 ASN B CA 1
ATOM 5327 C C . ASN B 1 303 ? 5.270 19.260 -25.812 1.00 27.50 303 ASN B C 1
ATOM 5328 O O . ASN B 1 303 ? 5.324 18.195 -25.210 1.00 22.78 303 ASN B O 1
ATOM 5333 N N . HIS B 1 304 ? 5.354 19.344 -27.136 1.00 27.33 304 HIS B N 1
ATOM 5334 C CA . HIS B 1 304 ? 5.462 18.147 -27.969 1.00 30.96 304 HIS B CA 1
ATOM 5335 C C . HIS B 1 304 ? 6.638 17.292 -27.471 1.00 29.80 304 HIS B C 1
ATOM 5336 O O . HIS B 1 304 ? 6.541 16.065 -27.381 1.00 28.18 304 HIS B O 1
ATOM 5343 N N . GLU B 1 305 ? 7.720 17.959 -27.080 1.00 28.29 305 GLU B N 1
ATOM 5344 C CA . GLU B 1 305 ? 8.930 17.278 -26.653 1.00 30.26 305 GLU B CA 1
ATOM 5345 C C . GLU B 1 305 ? 8.788 16.654 -25.265 1.00 30.36 305 GLU B C 1
ATOM 5346 O O . GLU B 1 305 ? 9.194 15.516 -25.044 1.00 27.58 305 GLU B O 1
ATOM 5352 N N . PHE B 1 306 ? 8.233 17.417 -24.326 1.00 27.30 306 PHE B N 1
ATOM 5353 C CA . PHE B 1 306 ? 7.978 16.901 -22.984 1.00 26.71 306 PHE B CA 1
ATOM 5354 C C . PHE B 1 306 ? 7.203 15.591 -23.059 1.00 23.24 306 PHE B C 1
ATOM 5355 O O . PHE B 1 306 ? 7.553 14.607 -22.399 1.00 24.63 306 PHE B O 1
ATOM 5363 N N . ILE B 1 307 ? 6.157 15.591 -23.882 1.00 21.96 307 ILE B N 1
ATOM 5364 C CA . ILE B 1 307 ? 5.278 14.444 -24.033 1.00 23.43 307 ILE B CA 1
ATOM 5365 C C . ILE B 1 307 ? 5.973 13.282 -24.749 1.00 26.00 307 ILE B C 1
ATOM 5366 O O . ILE B 1 307 ? 5.951 12.148 -24.268 1.00 23.35 307 ILE B O 1
ATOM 5371 N N . LYS B 1 308 ? 6.618 13.561 -25.879 1.00 28.68 308 LYS B N 1
ATOM 5372 C CA . LYS B 1 308 ? 7.210 12.467 -26.654 1.00 25.35 308 LYS B CA 1
ATOM 5373 C C . LYS B 1 308 ? 8.312 11.740 -25.889 1.00 26.31 308 LYS B C 1
ATOM 5374 O O . LYS B 1 308 ? 8.459 10.520 -26.026 1.00 27.04 308 LYS B O 1
ATOM 5380 N N . LEU B 1 309 ? 9.056 12.472 -25.060 1.00 26.90 309 LEU B N 1
ATOM 5381 C CA . LEU B 1 309 ? 10.062 11.862 -24.191 1.00 24.94 309 LEU B CA 1
ATOM 5382 C C . LEU B 1 309 ? 9.494 10.758 -23.295 1.00 28.34 309 LEU B C 1
ATOM 5383 O O . LEU B 1 309 ? 10.208 9.823 -22.924 1.00 26.52 309 LEU B O 1
ATOM 5388 N N . SER B 1 310 ? 8.220 10.882 -22.934 1.00 24.29 310 SER B N 1
ATOM 5389 C CA . SER B 1 310 ? 7.611 9.945 -22.003 1.00 23.81 310 SER B CA 1
ATOM 5390 C C . SER B 1 310 ? 7.227 8.647 -22.702 1.00 24.78 310 SER B C 1
ATOM 5391 O O . SER B 1 310 ? 6.871 7.664 -22.047 1.00 24.27 310 SER B O 1
ATOM 5394 N N . PHE B 1 311 ? 7.311 8.635 -24.028 1.00 22.63 311 PHE B N 1
ATOM 5395 C CA . PHE B 1 311 ? 6.928 7.439 -24.779 1.00 25.29 311 PHE B CA 1
ATOM 5396 C C . PHE B 1 311 ? 7.982 6.332 -24.767 1.00 27.49 311 PHE B C 1
ATOM 5397 O O . PHE B 1 311 ? 7.713 5.219 -25.203 1.00 30.46 311 PHE B O 1
ATOM 5405 N N . LYS B 1 312 ? 9.173 6.627 -24.262 1.00 27.28 312 LYS B N 1
ATOM 5406 C CA . LYS B 1 312 ? 10.214 5.613 -24.189 1.00 28.95 312 LYS B CA 1
ATOM 5407 C C . LYS B 1 312 ? 9.817 4.499 -23.223 1.00 29.30 312 LYS B C 1
ATOM 5408 O O . LYS B 1 312 ? 9.334 4.774 -22.125 1.00 28.79 312 LYS B O 1
ATOM 5414 N N . VAL B 1 313 ? 10.036 3.249 -23.618 1.00 25.94 313 VAL B N 1
ATOM 5415 C CA . VAL B 1 313 ? 9.698 2.109 -22.758 1.00 25.28 313 VAL B CA 1
ATOM 5416 C C . VAL B 1 313 ? 10.976 1.401 -22.305 1.00 27.13 313 VAL B C 1
ATOM 5417 O O . VAL B 1 313 ? 11.793 1.001 -23.131 1.00 29.19 313 VAL B O 1
ATOM 5421 N N . HIS B 1 314 ? 11.160 1.248 -21.000 1.00 28.13 314 HIS B N 1
ATOM 5422 C CA . HIS B 1 314 ? 12.358 0.587 -20.490 1.00 28.59 314 HIS B CA 1
ATOM 5423 C C . HIS B 1 314 ? 12.299 -0.906 -20.816 1.00 30.12 314 HIS B C 1
ATOM 5424 O O . HIS B 1 314 ? 11.212 -1.486 -20.886 1.00 26.01 314 HIS B O 1
ATOM 5431 N N . GLU B 1 315 ? 13.460 -1.534 -20.995 1.00 31.58 315 GLU B N 1
ATOM 5432 C CA . GLU B 1 315 ? 13.500 -2.953 -21.336 1.00 27.68 315 GLU B CA 1
ATOM 5433 C C . GLU B 1 315 ? 12.885 -3.854 -20.269 1.00 28.76 315 GLU B C 1
ATOM 5434 O O . GLU B 1 315 ? 12.329 -4.911 -20.587 1.00 29.26 315 GLU B O 1
ATOM 5440 N N . GLU B 1 316 ? 12.972 -3.443 -19.007 1.00 27.69 316 GLU B N 1
ATOM 5441 C CA . GLU B 1 316 ? 12.398 -4.234 -17.926 1.00 27.02 316 GLU B CA 1
ATOM 5442 C C . GLU B 1 316 ? 10.880 -4.294 -18.096 1.00 24.27 316 GLU B C 1
ATOM 5443 O O . GLU B 1 316 ? 10.276 -5.341 -17.862 1.00 25.16 316 GLU B O 1
ATOM 5449 N N . CYS B 1 317 ? 10.290 -3.175 -18.527 1.00 23.16 317 CYS B N 1
ATOM 5450 C CA . CYS B 1 317 ? 8.844 -3.066 -18.742 1.00 20.17 317 CYS B CA 1
ATOM 5451 C C . CYS B 1 317 ? 8.410 -3.898 -19.937 1.00 25.23 317 CYS B C 1
ATOM 5452 O O . CYS B 1 317 ? 7.350 -4.548 -19.909 1.00 23.92 317 CYS B O 1
ATOM 5455 N N . LYS B 1 318 ? 9.220 -3.862 -20.993 1.00 26.60 318 LYS B N 1
ATOM 5456 C CA . LYS B 1 318 ? 8.902 -4.605 -22.211 1.00 28.86 318 LYS B CA 1
ATOM 5457 C C . LYS B 1 318 ? 8.661 -6.087 -21.959 1.00 27.31 318 LYS B C 1
ATOM 5458 O O . LYS B 1 318 ? 7.863 -6.708 -22.661 1.00 32.64 318 LYS B O 1
ATOM 5464 N N . LYS B 1 319 ? 9.342 -6.657 -20.970 1.00 23.56 319 LYS B N 1
ATOM 5465 C CA . LYS B 1 319 ? 9.254 -8.099 -20.728 1.00 28.60 319 LYS B CA 1
ATOM 5466 C C . LYS B 1 319 ? 8.455 -8.437 -19.483 1.00 25.35 319 LYS B C 1
ATOM 5467 O O . LYS B 1 319 ? 8.310 -9.607 -19.120 1.00 29.47 319 LYS B O 1
ATOM 5473 N N . CYS B 1 320 ? 7.946 -7.413 -18.812 1.00 23.39 320 CYS B N 1
ATOM 5474 C CA . CYS B 1 320 ? 7.237 -7.597 -17.559 1.00 20.60 320 CYS B CA 1
ATOM 5475 C C . CYS B 1 320 ? 5.792 -8.077 -17.738 1.00 21.15 320 CYS B C 1
ATOM 5476 O O . CYS B 1 320 ? 5.054 -7.578 -18.588 1.00 20.66 320 CYS B O 1
ATOM 5479 N N . LYS B 1 321 ? 5.408 -9.057 -16.924 1.00 20.69 321 LYS B N 1
ATOM 5480 C CA . LYS B 1 321 ? 4.053 -9.609 -16.936 1.00 23.24 321 LYS B CA 1
ATOM 5481 C C . LYS B 1 321 ? 2.980 -8.609 -16.496 1.00 22.67 321 LYS B C 1
ATOM 5482 O O . LYS B 1 321 ? 1.785 -8.883 -16.647 1.00 25.25 321 LYS B O 1
ATOM 5488 N N . TRP B 1 322 ? 3.385 -7.464 -15.941 1.00 20.92 322 TRP B N 1
ATOM 5489 C CA . TRP B 1 322 ? 2.424 -6.460 -15.491 1.00 17.96 322 TRP B CA 1
ATOM 5490 C C . TRP B 1 322 ? 2.320 -5.254 -16.409 1.00 17.89 322 TRP B C 1
ATOM 5491 O O . TRP B 1 322 ? 1.588 -4.340 -16.084 1.00 18.54 322 TRP B O 1
ATOM 5502 N N . PHE B 1 323 ? 3.061 -5.260 -17.516 1.00 17.46 323 PHE B N 1
ATOM 5503 C CA . PHE B 1 323 ? 3.226 -4.068 -18.346 1.00 21.87 323 PHE B CA 1
ATOM 5504 C C . PHE B 1 323 ? 1.908 -3.431 -18.780 1.00 19.67 323 PHE B C 1
ATOM 5505 O O . PHE B 1 323 ? 1.756 -2.198 -18.703 1.00 21.34 323 PHE B O 1
ATOM 5513 N N . ARG B 1 324 ? 0.967 -4.257 -19.251 1.00 20.79 324 ARG B N 1
ATOM 5514 C CA . ARG B 1 324 ? -0.300 -3.715 -19.742 1.00 23.88 324 ARG B CA 1
ATOM 5515 C C . ARG B 1 324 ? -1.053 -2.986 -18.642 1.00 23.24 324 ARG B C 1
ATOM 5516 O O . ARG B 1 324 ? -1.812 -2.064 -18.923 1.00 21.16 324 ARG B O 1
ATOM 5524 N N . LEU B 1 325 ? -0.856 -3.407 -17.394 1.00 20.48 325 LEU B N 1
ATOM 5525 C CA . LEU B 1 325 ? -1.557 -2.811 -16.251 1.00 21.44 325 LEU B CA 1
ATOM 5526 C C . LEU B 1 325 ? -0.785 -1.608 -15.698 1.00 19.09 325 LEU B C 1
ATOM 5527 O O . LEU B 1 325 ? -1.329 -0.531 -15.463 1.00 20.59 325 LEU B O 1
ATOM 5532 N N . CYS B 1 326 ? 0.508 -1.817 -15.493 1.00 21.34 326 CYS B N 1
ATOM 5533 C CA . CYS B 1 326 ? 1.367 -0.815 -14.886 1.00 18.05 326 CYS B CA 1
ATOM 5534 C C . CYS B 1 326 ? 1.746 0.284 -15.880 1.00 24.41 326 CYS B C 1
ATOM 5535 O O . CYS B 1 326 ? 1.609 1.483 -15.570 1.00 22.11 326 CYS B O 1
ATOM 5538 N N . LYS B 1 327 ? 2.237 -0.125 -17.056 1.00 19.53 327 LYS B N 1
ATOM 5539 C CA . LYS B 1 327 ? 2.627 0.818 -18.131 1.00 19.26 327 LYS B CA 1
ATOM 5540 C C . LYS B 1 327 ? 3.872 1.674 -17.850 1.00 21.78 327 LYS B C 1
ATOM 5541 O O . LYS B 1 327 ? 4.188 2.575 -18.641 1.00 23.09 327 LYS B O 1
ATOM 5547 N N . GLY B 1 328 ? 4.576 1.398 -16.752 1.00 22.10 328 GLY B N 1
ATOM 5548 C CA . GLY B 1 328 ? 5.840 2.071 -16.486 1.00 23.56 328 GLY B CA 1
ATOM 5549 C C . GLY B 1 328 ? 5.731 3.144 -15.414 1.00 23.54 328 GLY B C 1
ATOM 5550 O O . GLY B 1 328 ? 6.742 3.651 -14.891 1.00 22.10 328 GLY B O 1
ATOM 5551 N N . GLY B 1 329 ? 4.500 3.487 -15.059 1.00 21.99 329 GLY B N 1
ATOM 5552 C CA . GLY B 1 329 ? 4.289 4.443 -13.987 1.00 18.28 329 GLY B CA 1
ATOM 5553 C C . GLY B 1 329 ? 4.575 5.863 -14.436 1.00 20.04 329 GLY B C 1
ATOM 5554 O O . GLY B 1 329 ? 4.722 6.144 -15.623 1.00 20.61 329 GLY B O 1
ATOM 5555 N N . CYS B 1 330 ? 4.681 6.759 -13.468 1.00 17.04 330 CYS B N 1
ATOM 5556 C CA . CYS B 1 330 ? 4.810 8.196 -13.736 1.00 19.74 330 CYS B CA 1
ATOM 5557 C C . CYS B 1 330 ? 6.234 8.562 -14.203 1.00 21.91 330 CYS B C 1
ATOM 5558 O O . CYS B 1 330 ? 7.243 8.142 -13.597 1.00 22.00 330 CYS B O 1
ATOM 5561 N N . ARG B 1 331 ? 6.303 9.348 -15.272 1.00 20.78 331 ARG B N 1
ATOM 5562 C CA . ARG B 1 331 ? 7.573 9.817 -15.840 1.00 24.02 331 ARG B CA 1
ATOM 5563 C C . ARG B 1 331 ? 8.456 10.538 -14.826 1.00 22.72 331 ARG B C 1
ATOM 5564 O O . ARG B 1 331 ? 9.680 10.445 -14.880 1.00 21.84 331 ARG B O 1
ATOM 5572 N N . ARG B 1 332 ? 7.834 11.244 -13.890 1.00 20.04 332 ARG B N 1
ATOM 5573 C CA . ARG B 1 332 ? 8.581 11.939 -12.840 1.00 24.50 332 ARG B CA 1
ATOM 5574 C C . ARG B 1 332 ? 9.355 10.932 -11.978 1.00 23.51 332 ARG B C 1
ATOM 5575 O O . ARG B 1 332 ? 10.449 11.227 -11.483 1.00 23.05 332 ARG B O 1
ATOM 5583 N N . CYS B 1 333 ? 8.820 9.722 -11.836 1.00 23.23 333 CYS B N 1
ATOM 5584 C CA . CYS B 1 333 ? 9.521 8.710 -11.052 1.00 23.55 333 CYS B CA 1
ATOM 5585 C C . CYS B 1 333 ? 10.520 7.930 -11.913 1.00 24.29 333 CYS B C 1
ATOM 5586 O O . CYS B 1 333 ? 11.197 7.029 -11.430 1.00 21.28 333 CYS B O 1
ATOM 5589 N N . ARG B 1 334 ? 10.604 8.278 -13.188 1.00 24.02 334 ARG B N 1
ATOM 5590 C CA . ARG B 1 334 ? 11.557 7.635 -14.081 1.00 25.34 334 ARG B CA 1
ATOM 5591 C C . ARG B 1 334 ? 12.723 8.555 -14.403 1.00 27.78 334 ARG B C 1
ATOM 5592 O O . ARG B 1 334 ? 13.664 8.160 -15.094 1.00 29.15 334 ARG B O 1
ATOM 5600 N N . ASP B 1 335 ? 12.652 9.784 -13.898 1.00 29.51 335 ASP B N 1
ATOM 5601 C CA . ASP B 1 335 ? 13.542 10.859 -14.339 1.00 32.59 335 ASP B CA 1
ATOM 5602 C C . ASP B 1 335 ? 14.674 11.042 -13.331 1.00 36.56 335 ASP B C 1
ATOM 5603 O O . ASP B 1 335 ? 14.597 11.873 -12.417 1.00 36.35 335 ASP B O 1
ATOM 5608 N N . SER B 1 336 ? 15.729 10.257 -13.516 1.00 39.31 336 SER B N 1
ATOM 5609 C CA . SER B 1 336 ? 16.807 10.154 -12.537 1.00 42.89 336 SER B CA 1
ATOM 5610 C C . SER B 1 336 ? 18.135 10.709 -13.048 1.00 45.61 336 SER B C 1
ATOM 5611 O O . SER B 1 336 ? 19.161 10.594 -12.381 1.00 50.72 336 SER B O 1
ATOM 5614 N N . LYS B 1 337 ? 18.155 11.332 -14.207 1.00 47.27 337 LYS B N 1
ATOM 5615 C CA . LYS B 1 337 ? 19.394 11.883 -14.745 1.00 49.52 337 LYS B CA 1
ATOM 5616 C C . LYS B 1 337 ? 19.045 12.944 -15.701 1.00 47.24 337 LYS B C 1
ATOM 5617 O O . LYS B 1 337 ? 18.354 12.695 -16.642 1.00 47.42 337 LYS B O 1
ATOM 5623 N N . GLU B 1 338 ? 19.572 14.128 -15.466 1.00 48.27 338 GLU B N 1
ATOM 5624 C CA . GLU B 1 338 ? 19.156 15.343 -16.151 1.00 49.86 338 GLU B CA 1
ATOM 5625 C C . GLU B 1 338 ? 19.563 15.384 -17.629 1.00 50.50 338 GLU B C 1
ATOM 5626 O O . GLU B 1 338 ? 20.717 15.137 -17.979 1.00 55.03 338 GLU B O 1
ATOM 5632 N N . ASP B 1 339 ? 18.595 15.700 -18.485 1.00 49.49 339 ASP B N 1
ATOM 5633 C CA . ASP B 1 339 ? 18.763 15.638 -19.936 1.00 54.11 339 ASP B CA 1
ATOM 5634 C C . ASP B 1 339 ? 19.292 14.282 -20.407 1.00 53.97 339 ASP B C 1
ATOM 5635 O O . ASP B 1 339 ? 20.170 14.214 -21.271 1.00 55.03 339 ASP B O 1
ATOM 5640 N N . SER B 1 340 ? 18.761 13.209 -19.828 1.00 52.47 340 SER B N 1
ATOM 5641 C CA . SER B 1 340 ? 19.023 11.862 -20.323 1.00 49.67 340 SER B CA 1
ATOM 5642 C C . SER B 1 340 ? 17.701 11.183 -20.652 1.00 46.67 340 SER B C 1
ATOM 5643 O O . SER B 1 340 ? 16.630 11.703 -20.335 1.00 40.74 340 SER B O 1
ATOM 5646 N N . ALA B 1 341 ? 17.765 10.025 -21.297 1.00 47.01 341 ALA B N 1
ATOM 5647 C CA . ALA B 1 341 ? 16.546 9.276 -21.530 1.00 41.95 341 ALA B CA 1
ATOM 5648 C C . ALA B 1 341 ? 16.008 8.815 -20.177 1.00 41.53 341 ALA B C 1
ATOM 5649 O O . ALA B 1 341 ? 16.778 8.578 -19.229 1.00 39.03 341 ALA B O 1
ATOM 5651 N N . LEU B 1 342 ? 14.686 8.718 -20.081 1.00 38.88 342 LEU B N 1
ATOM 5652 C CA . LEU B 1 342 ? 14.044 8.186 -18.885 1.00 33.85 342 LEU B CA 1
ATOM 5653 C C . LEU B 1 342 ? 14.620 6.816 -18.588 1.00 36.87 342 LEU B C 1
ATOM 5654 O O . LEU B 1 342 ? 14.990 6.084 -19.511 1.00 35.78 342 LEU B O 1
ATOM 5659 N N . GLU B 1 343 ? 14.654 6.462 -17.307 1.00 30.04 343 GLU B N 1
ATOM 5660 C CA . GLU B 1 343 ? 15.123 5.164 -16.827 1.00 34.62 343 GLU B CA 1
ATOM 5661 C C . GLU B 1 343 ? 13.991 4.324 -16.265 1.00 30.17 343 GLU B C 1
ATOM 5662 O O . GLU B 1 343 ? 12.835 4.634 -16.471 1.00 27.05 343 GLU B O 1
ATOM 5668 N N . LEU B 1 344 ? 14.338 3.296 -15.515 1.00 28.80 344 LEU B N 1
ATOM 5669 C CA . LEU B 1 344 ? 13.266 2.492 -14.918 1.00 26.05 344 LEU B CA 1
ATOM 5670 C C . LEU B 1 344 ? 12.632 3.189 -13.700 1.00 25.34 344 LEU B C 1
ATOM 5671 O O . LEU B 1 344 ? 13.337 3.762 -12.862 1.00 25.76 344 LEU B O 1
ATOM 5676 N N . ASN B 1 345 ? 11.303 3.132 -13.604 1.00 19.25 345 ASN B N 1
ATOM 5677 C CA . ASN B 1 345 ? 10.592 3.673 -12.451 1.00 21.69 345 ASN B CA 1
ATOM 5678 C C . ASN B 1 345 ? 11.242 3.298 -11.126 1.00 22.44 345 ASN B C 1
ATOM 5679 O O . ASN B 1 345 ? 11.459 2.117 -10.835 1.00 22.41 345 ASN B O 1
ATOM 5684 N N . TYR B 1 346 ? 11.541 4.306 -10.323 1.00 22.53 346 TYR B N 1
ATOM 5685 C CA . TYR B 1 346 ? 12.097 4.109 -8.981 1.00 23.27 346 TYR B CA 1
ATOM 5686 C C . TYR B 1 346 ? 11.319 3.118 -8.129 1.00 21.43 346 TYR B C 1
ATOM 5687 O O . TYR B 1 346 ? 11.884 2.433 -7.274 1.00 20.61 346 TYR B O 1
ATOM 5696 N N . TYR B 1 347 ? 1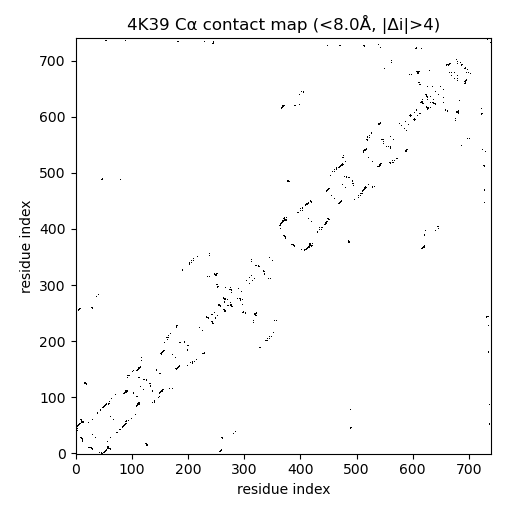0.010 3.058 -8.340 1.00 20.74 347 TYR B N 1
ATOM 5697 C CA . TYR B 1 347 ? 9.186 2.192 -7.528 1.00 20.59 347 TYR B CA 1
ATOM 5698 C C . TYR B 1 347 ? 8.796 0.902 -8.237 1.00 22.32 347 TYR B C 1
ATOM 5699 O O . TYR B 1 347 ? 7.884 0.221 -7.795 1.00 20.44 347 TYR B O 1
ATOM 5708 N N . CYS B 1 348 ? 9.491 0.579 -9.321 1.00 19.99 348 CYS B N 1
ATOM 5709 C CA . CYS B 1 348 ? 9.230 -0.658 -10.081 1.00 21.50 348 CYS B CA 1
ATOM 5710 C C . CYS B 1 348 ? 9.163 -1.891 -9.179 1.00 22.94 348 CYS B C 1
ATOM 5711 O O . CYS B 1 348 ? 8.215 -2.676 -9.261 1.00 22.72 348 CYS B O 1
ATOM 5714 N N . GLN B 1 349 ? 10.149 -2.069 -8.302 1.00 21.67 349 GLN B N 1
ATOM 5715 C CA . GLN B 1 349 ? 10.136 -3.265 -7.461 1.00 24.57 349 GLN B CA 1
ATOM 5716 C C . GLN B 1 349 ? 8.917 -3.289 -6.530 1.00 22.55 349 GLN B C 1
ATOM 5717 O O . GLN B 1 349 ? 8.377 -4.353 -6.225 1.00 21.76 349 GLN B O 1
ATOM 5723 N N . SER B 1 350 ? 8.469 -2.110 -6.111 1.00 21.27 350 SER B N 1
ATOM 5724 C CA . SER B 1 350 ? 7.253 -1.983 -5.323 1.00 17.77 350 SER B CA 1
ATOM 5725 C C . SER B 1 350 ? 6.013 -2.444 -6.061 1.00 19.71 350 SER B C 1
ATOM 5726 O O . SER B 1 350 ? 5.164 -3.106 -5.465 1.00 20.38 350 SER B O 1
ATOM 5729 N N . TYR B 1 351 ? 5.884 -2.042 -7.325 1.00 16.52 351 TYR B N 1
ATOM 5730 C CA . TYR B 1 351 ? 4.708 -2.389 -8.114 1.00 17.14 351 TYR B CA 1
ATOM 5731 C C . TYR B 1 351 ? 4.694 -3.881 -8.400 1.00 17.24 351 TYR B C 1
ATOM 5732 O O . TYR B 1 351 ? 3.647 -4.515 -8.322 1.00 17.79 351 TYR B O 1
ATOM 5741 N N . LYS B 1 352 ? 5.851 -4.429 -8.762 1.00 17.61 352 LYS B N 1
ATOM 5742 C CA . LYS B 1 352 ? 5.933 -5.885 -9.000 1.00 19.64 352 LYS B CA 1
ATOM 5743 C C . LYS B 1 352 ? 5.414 -6.683 -7.809 1.00 21.10 352 LYS B C 1
ATOM 5744 O O . LYS B 1 352 ? 4.568 -7.565 -7.952 1.00 20.30 352 LYS B O 1
ATOM 5750 N N . GLU B 1 353 ? 5.947 -6.405 -6.624 1.00 19.62 353 GLU B N 1
ATOM 5751 C CA . GLU B 1 353 ? 5.553 -7.201 -5.464 1.00 17.76 353 GLU B CA 1
ATOM 5752 C C . GLU B 1 353 ? 4.111 -6.899 -5.041 1.00 18.84 353 GLU B C 1
ATOM 5753 O O . GLU B 1 353 ? 3.412 -7.795 -4.596 1.00 19.17 353 GLU B O 1
ATOM 5759 N N . PHE B 1 354 ? 3.669 -5.646 -5.203 1.00 19.31 354 PHE B N 1
ATOM 5760 C CA . PHE B 1 354 ? 2.278 -5.293 -4.923 1.00 17.30 354 PHE B CA 1
ATOM 5761 C C . PHE B 1 354 ? 1.307 -6.039 -5.845 1.00 17.83 354 PHE B C 1
ATOM 5762 O O . PHE B 1 354 ? 0.285 -6.586 -5.386 1.00 17.52 354 PHE B O 1
ATOM 5770 N N . PHE B 1 355 ? 1.607 -6.055 -7.144 1.00 15.85 355 PHE B N 1
ATOM 5771 C CA . PHE B 1 355 ? 0.704 -6.725 -8.092 1.00 17.43 355 PHE B CA 1
ATOM 5772 C C . PHE B 1 355 ? 0.623 -8.233 -7.829 1.00 19.26 355 PHE B C 1
ATOM 5773 O O . PHE B 1 355 ? -0.465 -8.814 -7.909 1.00 19.49 355 PHE B O 1
ATOM 5781 N N . GLU B 1 356 ? 1.752 -8.868 -7.516 1.00 18.92 356 GLU B N 1
ATOM 5782 C CA . GLU B 1 356 ? 1.701 -10.291 -7.160 1.00 20.18 356 GLU B CA 1
ATOM 5783 C C . GLU B 1 356 ? 0.764 -10.521 -5.982 1.00 21.62 356 GLU B C 1
ATOM 5784 O O . GLU B 1 356 ? 0.025 -11.500 -5.937 1.00 20.35 356 GLU B O 1
ATOM 5790 N N . TYR B 1 357 ? 0.788 -9.610 -5.027 1.00 16.63 357 TYR B N 1
ATOM 5791 C CA . TYR B 1 357 ? -0.024 -9.734 -3.828 1.00 19.87 357 TYR B CA 1
ATOM 5792 C C . TYR B 1 357 ? -1.493 -9.417 -4.069 1.00 19.90 357 TYR B C 1
ATOM 5793 O O . TYR B 1 357 ? -2.368 -10.018 -3.441 1.00 19.92 357 TYR B O 1
ATOM 5802 N N . ALA B 1 358 ? -1.761 -8.437 -4.932 1.00 18.02 358 ALA B N 1
ATOM 5803 C CA . ALA B 1 358 ? -3.094 -7.839 -5.020 1.00 20.25 358 ALA B CA 1
ATOM 5804 C C . ALA B 1 358 ? -3.867 -8.180 -6.292 1.00 21.11 358 ALA B C 1
ATOM 5805 O O . ALA B 1 358 ? -5.095 -8.058 -6.303 1.00 20.28 358 ALA B O 1
ATOM 5807 N N . PHE B 1 359 ? -3.167 -8.571 -7.360 1.00 20.32 359 PHE B N 1
ATOM 5808 C CA . PHE B 1 359 ? -3.836 -8.734 -8.667 1.00 22.81 359 PHE B CA 1
ATOM 5809 C C . PHE B 1 359 ? -5.082 -9.623 -8.631 1.00 23.59 359 PHE B C 1
ATOM 5810 O O . PHE B 1 359 ? -6.125 -9.223 -9.156 1.00 24.21 359 PHE B O 1
ATOM 5818 N N . PRO B 1 360 ? -4.990 -10.817 -8.011 1.00 23.76 360 PRO B N 1
ATOM 5819 C CA . PRO B 1 360 ? -6.171 -11.691 -8.049 1.00 28.29 360 PRO B CA 1
ATOM 5820 C C . PRO B 1 360 ? -7.387 -11.054 -7.388 1.00 24.83 360 PRO B C 1
ATOM 5821 O O . PRO B 1 360 ? -8.524 -11.233 -7.838 1.00 21.67 360 PRO B O 1
ATOM 5825 N N . ARG B 1 361 ? -7.154 -10.312 -6.313 1.00 23.26 361 ARG B N 1
ATOM 5826 C CA . ARG B 1 361 ? -8.268 -9.695 -5.617 1.00 24.01 361 ARG B CA 1
ATOM 5827 C C . ARG B 1 361 ? -8.764 -8.480 -6.374 1.00 22.49 361 ARG B C 1
ATOM 5828 O O . ARG B 1 361 ? -9.961 -8.173 -6.348 1.00 22.84 361 ARG B O 1
ATOM 5836 N N . LEU B 1 362 ? -7.845 -7.788 -7.048 1.00 20.11 362 LEU B N 1
ATOM 5837 C CA . LEU B 1 362 ? -8.206 -6.677 -7.922 1.00 19.81 362 LEU B CA 1
ATOM 5838 C C . LEU B 1 362 ? -9.103 -7.189 -9.056 1.00 22.10 362 LEU B C 1
ATOM 5839 O O . LEU B 1 362 ? -10.109 -6.574 -9.405 1.00 19.80 362 LEU B O 1
ATOM 5844 N N . ILE B 1 363 ? -8.711 -8.305 -9.650 1.00 21.98 363 ILE B N 1
ATOM 5845 C CA . ILE B 1 363 ? -9.542 -8.880 -10.726 1.00 25.50 363 ILE B CA 1
ATOM 5846 C C . ILE B 1 363 ? -10.930 -9.237 -10.189 1.00 22.16 363 ILE B C 1
ATOM 5847 O O . ILE B 1 363 ? -11.957 -8.963 -10.822 1.00 22.73 363 ILE B O 1
ATOM 5852 N N . ASN B 1 364 ? -10.957 -9.795 -8.992 1.00 22.84 364 ASN B N 1
ATOM 5853 C CA . ASN B 1 364 ? -12.220 -10.108 -8.325 1.00 25.14 364 ASN B CA 1
ATOM 5854 C C . ASN B 1 364 ? -13.117 -8.899 -8.036 1.00 25.23 364 ASN B C 1
ATOM 5855 O O . ASN B 1 364 ? -14.335 -8.975 -8.233 1.00 27.65 364 ASN B O 1
ATOM 5860 N N . VAL B 1 365 ? -12.541 -7.792 -7.547 1.00 24.86 365 VAL B N 1
ATOM 5861 C CA . VAL B 1 365 ? -13.323 -6.567 -7.370 1.00 24.76 365 VAL B CA 1
ATOM 5862 C C . VAL B 1 365 ? -13.845 -6.088 -8.720 1.00 28.03 365 VAL B C 1
ATOM 5863 O O . VAL B 1 365 ? -15.028 -5.754 -8.853 1.00 26.71 365 VAL B O 1
ATOM 5867 N N . ALA B 1 366 ? -12.964 -6.056 -9.717 1.00 23.69 366 ALA B N 1
ATOM 5868 C CA . ALA B 1 366 ? -13.347 -5.552 -11.037 1.00 24.25 366 ALA B CA 1
ATOM 5869 C C . ALA B 1 366 ? -14.524 -6.337 -11.614 1.00 28.02 366 ALA B C 1
ATOM 5870 O O . ALA B 1 366 ? -15.461 -5.752 -12.184 1.00 29.04 366 ALA B O 1
ATOM 5872 N N . ASN B 1 367 ? -14.481 -7.656 -11.454 1.00 23.67 367 ASN B N 1
ATOM 5873 C CA . ASN B 1 367 ? -15.498 -8.532 -12.037 1.00 26.13 367 ASN B CA 1
ATOM 5874 C C . ASN B 1 367 ? -16.790 -8.598 -11.236 1.00 30.23 367 ASN B C 1
ATOM 5875 O O . ASN B 1 367 ? -17.769 -9.206 -11.670 1.00 33.04 367 ASN B O 1
ATOM 5880 N N . ASN B 1 368 ? -16.789 -7.964 -10.070 1.00 31.07 368 ASN B N 1
ATOM 5881 C CA . ASN B 1 368 ? -17.982 -7.894 -9.234 1.00 36.15 368 ASN B CA 1
ATOM 5882 C C . ASN B 1 368 ? -18.354 -6.449 -8.890 1.00 39.45 368 ASN B C 1
ATOM 5883 O O . ASN B 1 368 ? -18.809 -6.165 -7.782 1.00 47.15 368 ASN B O 1
ATOM 5888 N N . ILE B 1 369 ? -18.141 -5.535 -9.830 1.00 33.60 369 ILE B N 1
ATOM 5889 C CA . ILE B 1 369 ? -18.550 -4.144 -9.643 1.00 41.34 369 ILE B CA 1
ATOM 5890 C C . ILE B 1 369 ? -20.052 -3.983 -9.880 1.00 49.51 369 ILE B C 1
ATOM 5891 O O . ILE B 1 369 ? -20.757 -4.957 -10.162 1.00 55.57 369 ILE B O 1
ATOM 5896 N N . ALA C 2 3 ? -6.960 13.181 -17.561 1.00 30.94 3 ALA D N 1
ATOM 5897 C CA . ALA C 2 3 ? -6.143 12.581 -16.491 1.00 31.16 3 ALA D CA 1
ATOM 5898 C C . ALA C 2 3 ? -5.378 13.641 -15.692 1.00 25.48 3 ALA D C 1
ATOM 5899 O O . ALA C 2 3 ? -4.679 14.472 -16.285 1.00 28.55 3 ALA D O 1
ATOM 5901 N N . VAL C 2 4 ? -5.488 13.600 -14.358 1.00 29.72 4 VAL D N 1
ATOM 5902 C CA . VAL C 2 4 ? -4.791 14.554 -13.479 1.00 29.16 4 VAL D CA 1
ATOM 5903 C C . VAL C 2 4 ? -3.878 13.872 -12.473 1.00 29.36 4 VAL D C 1
ATOM 5904 O O . VAL C 2 4 ? -4.091 12.708 -12.138 1.00 26.79 4 VAL D O 1
ATOM 5908 N N . PRO C 2 5 ? -2.852 14.600 -11.975 1.00 28.24 5 PRO D N 1
ATOM 5909 C CA . PRO C 2 5 ? -1.962 13.950 -11.003 1.00 32.47 5 PRO D CA 1
ATOM 5910 C C . PRO C 2 5 ? -2.618 13.826 -9.628 1.00 33.54 5 PRO D C 1
ATOM 5911 O O . PRO C 2 5 ? -3.676 14.421 -9.396 1.00 31.34 5 PRO D O 1
ATOM 5915 N N . SER C 2 6 ? -2.005 13.054 -8.732 1.00 32.69 6 SER D N 1
ATOM 5916 C CA . SER C 2 6 ? -2.700 12.620 -7.521 1.00 35.77 6 SER D CA 1
ATOM 5917 C C . SER C 2 6 ? -2.764 13.690 -6.442 1.00 33.02 6 SER D C 1
ATOM 5918 O O . SER C 2 6 ? -3.440 13.498 -5.426 1.00 33.58 6 SER D O 1
ATOM 5921 N N . CYS C 2 7 ? -2.087 14.813 -6.672 1.00 32.69 7 CYS D N 1
ATOM 5922 C CA . CYS C 2 7 ? -2.064 15.909 -5.699 1.00 33.05 7 CYS D CA 1
ATOM 5923 C C . CYS C 2 7 ? -3.230 16.863 -5.962 1.00 33.06 7 CYS D C 1
ATOM 5924 O O . CYS C 2 7 ? -3.380 17.887 -5.284 1.00 35.00 7 CYS D O 1
ATOM 5927 N N . ILE C 2 8 ? -4.032 16.552 -6.980 1.00 32.07 8 ILE D N 1
ATOM 5928 C CA . ILE C 2 8 ? -5.274 17.289 -7.201 1.00 31.49 8 ILE D CA 1
ATOM 5929 C C . ILE C 2 8 ? -6.499 16.383 -6.977 1.00 27.57 8 ILE D C 1
ATOM 5930 O O . ILE C 2 8 ? -6.515 15.218 -7.391 1.00 29.49 8 ILE D O 1
ATOM 5935 N N . PRO C 2 9 ? -7.518 16.897 -6.272 1.00 27.24 9 PRO D N 1
ATOM 5936 C CA . PRO C 2 9 ? -8.639 15.996 -5.962 1.00 26.56 9 PRO D CA 1
ATOM 5937 C C . PRO C 2 9 ? -9.462 15.607 -7.186 1.00 28.24 9 PRO D C 1
ATOM 5938 O O . PRO C 2 9 ? -9.753 16.450 -8.061 1.00 22.70 9 PRO D O 1
ATOM 5942 N N . SER C 2 10 ? -9.850 14.338 -7.236 1.00 26.82 10 SER D N 1
ATOM 5943 C CA . SER C 2 10 ? -10.760 13.856 -8.276 1.00 30.89 10 SER D CA 1
ATOM 5944 C C . SER C 2 10 ? -11.502 12.594 -7.815 1.00 31.11 10 SER D C 1
ATOM 5945 O O . SER C 2 10 ? -11.159 11.995 -6.786 1.00 29.51 10 SER D O 1
ATOM 5948 N N . ARG C 2 11 ? -12.546 12.226 -8.514 1.00 32.26 11 ARG D N 1
ATOM 5949 C CA . ARG C 2 11 ? -13.340 11.094 -8.174 1.00 29.02 11 ARG D CA 1
ATOM 5950 C C . ARG C 2 11 ? -13.801 10.418 -9.446 1.00 34.04 11 ARG D C 1
ATOM 5951 O O . ARG C 2 11 ? -14.111 11.096 -10.356 1.00 38.71 11 ARG D O 1
ATOM 5959 N N . ALA C 2 12 ? -13.830 9.089 -9.465 1.00 36.44 12 ALA D N 1
ATOM 5960 C CA . ALA C 2 12 ? -14.261 8.350 -10.646 1.00 40.28 12 ALA D CA 1
ATOM 5961 C C . ALA C 2 12 ? -15.146 7.168 -10.263 1.00 45.11 12 ALA D C 1
ATOM 5962 O O . ALA C 2 12 ? -16.166 7.335 -9.595 1.00 46.50 12 ALA D O 1
ATOM 5964 N N . ALA D 2 3 ? 16.401 18.536 26.436 1.00 39.35 3 ALA C N 1
ATOM 5965 C CA . ALA D 2 3 ? 16.947 17.986 27.681 1.00 38.01 3 ALA C CA 1
ATOM 5966 C C . ALA D 2 3 ? 17.534 19.073 28.588 1.00 32.94 3 ALA C C 1
ATOM 5967 O O . ALA D 2 3 ? 18.369 19.865 28.148 1.00 34.52 3 ALA C O 1
ATOM 5969 N N . VAL D 2 4 ? 17.086 19.107 29.847 1.00 36.26 4 VAL C N 1
ATOM 5970 C CA . VAL D 2 4 ? 17.585 20.075 30.841 1.00 36.25 4 VAL C CA 1
ATOM 5971 C C . VAL D 2 4 ? 18.497 19.386 31.861 1.00 35.36 4 VAL C C 1
ATOM 5972 O O . VAL D 2 4 ? 18.375 18.185 32.064 1.00 34.22 4 VAL C O 1
ATOM 5976 N N . PRO D 2 5 ? 19.423 20.142 32.503 1.00 37.57 5 PRO C N 1
ATOM 5977 C CA . PRO D 2 5 ? 20.263 19.516 33.541 1.00 37.38 5 PRO C CA 1
ATOM 5978 C C . PRO D 2 5 ? 19.552 19.406 34.905 1.00 40.93 5 PRO C C 1
ATOM 5979 O O . PRO D 2 5 ? 18.566 20.118 35.134 1.00 40.31 5 PRO C O 1
ATOM 5983 N N . SER D 2 6 ? 20.048 18.528 35.786 1.00 39.97 6 SER C N 1
ATOM 5984 C CA . SER D 2 6 ? 19.314 18.158 37.003 1.00 40.01 6 SER C CA 1
ATOM 5985 C C . SER D 2 6 ? 19.226 19.261 38.058 1.00 40.68 6 SER C C 1
ATOM 5986 O O . SER D 2 6 ? 18.536 19.083 39.072 1.00 40.64 6 SER C O 1
ATOM 5989 N N . CYS D 2 7 ? 19.922 20.378 37.814 1.00 38.69 7 CYS C N 1
ATOM 5990 C CA A CYS D 2 7 ? 19.881 21.553 38.687 0.51 40.97 7 CYS C CA 1
ATOM 5991 C CA B CYS D 2 7 ? 19.861 21.537 38.705 0.49 40.97 7 CYS C CA 1
ATOM 5992 C C . CYS D 2 7 ? 18.724 22.475 38.307 1.00 39.80 7 CYS C C 1
ATOM 5993 O O . CYS D 2 7 ? 18.520 23.536 38.923 1.00 41.36 7 CYS C O 1
ATOM 5998 N N . ILE D 2 8 ? 17.985 22.092 37.269 1.00 39.16 8 ILE C N 1
ATOM 5999 C CA . ILE D 2 8 ? 16.802 22.845 36.883 1.00 38.85 8 ILE C CA 1
ATOM 6000 C C . ILE D 2 8 ? 15.554 22.009 37.141 1.00 34.86 8 ILE C C 1
ATOM 6001 O O . ILE D 2 8 ? 15.517 20.810 36.823 1.00 38.15 8 ILE C O 1
ATOM 6006 N N . PRO D 2 9 ? 14.537 22.638 37.754 1.00 33.92 9 PRO C N 1
ATOM 6007 C CA . PRO D 2 9 ? 13.353 21.857 38.105 1.00 31.83 9 PRO C CA 1
ATOM 6008 C C . PRO D 2 9 ? 12.626 21.453 36.824 1.00 31.90 9 PRO C C 1
ATOM 6009 O O . PRO D 2 9 ? 12.510 22.244 35.872 1.00 32.99 9 PRO C O 1
ATOM 6013 N N . SER D 2 10 ? 12.161 20.216 36.774 1.00 31.85 10 SER C N 1
ATOM 6014 C CA . SER D 2 10 ? 11.501 19.758 35.553 1.00 37.30 10 SER C CA 1
ATOM 6015 C C . SER D 2 10 ? 10.565 18.615 35.868 1.00 35.94 10 SER C C 1
ATOM 6016 O O . SER D 2 10 ? 10.819 17.856 36.797 1.00 32.62 10 SER C O 1
ATOM 6018 N N . ARG D 2 11 ? 9.490 18.485 35.095 1.00 34.95 11 ARG C N 1
ATOM 6019 C CA . ARG D 2 11 ? 8.637 17.308 35.221 1.00 36.78 11 ARG C CA 1
ATOM 6020 C C . ARG D 2 11 ? 8.635 16.473 33.947 1.00 42.86 11 ARG C C 1
ATOM 6021 O O . ARG D 2 11 ? 8.645 17.018 32.844 1.00 42.26 11 ARG C O 1
ATOM 6029 N N . ALA D 2 12 ? 8.681 15.151 34.129 1.00 42.62 12 ALA C N 1
ATOM 6030 C CA . ALA D 2 12 ? 8.655 14.188 33.031 1.00 47.44 12 ALA C CA 1
ATOM 6031 C C . ALA D 2 12 ? 7.328 13.435 33.001 1.00 44.52 12 ALA C C 1
ATOM 6032 O O . ALA D 2 12 ? 7.082 12.655 32.080 1.00 54.80 12 ALA C O 1
#

Solvent-accessible surface area: 33032 Å² total; per-residue (Å²): 97,68,21,45,0,5,0,13,0,5,0,18,23,47,41,14,149,17,66,19,58,75,50,80,121,69,101,32,100,4,126,79,92,0,0,46,31,0,0,79,44,0,1,79,54,0,39,16,67,0,27,1,4,0,11,13,20,4,0,8,67,13,26,38,82,15,0,84,47,0,20,65,8,8,163,122,33,30,152,45,120,8,54,47,128,13,11,0,19,2,9,0,5,71,2,70,115,44,18,0,107,2,0,33,126,36,183,3,30,0,0,0,15,0,4,0,29,105,126,10,0,10,94,10,21,62,27,94,99,39,116,74,1,15,78,81,1,48,105,0,4,129,28,0,162,143,61,164,8,103,33,3,1,6,0,20,0,4,8,23,1,2,126,59,6,85,114,2,10,44,20,1,105,140,75,93,18,78,73,5,2,22,18,27,6,23,12,30,38,72,78,66,81,22,156,90,144,24,3,2,59,33,134,20,11,12,103,2,2,61,55,4,0,44,66,13,20,98,8,22,118,102,58,61,129,13,28,0,20,39,0,31,1,2,13,32,10,49,78,138,43,55,8,51,5,24,16,23,46,14,52,19,58,16,14,14,0,0,4,3,37,0,0,0,4,0,13,16,34,2,39,72,118,80,12,87,11,10,27,0,64,130,44,46,3,156,93,0,85,87,27,137,80,1,85,99,1,24,122,70,2,104,79,57,52,111,70,14,123,149,29,143,23,62,202,14,26,47,5,10,37,15,20,19,11,15,32,39,101,119,58,68,13,81,54,8,52,3,21,98,0,26,61,76,0,2,99,89,0,66,86,59,0,57,62,3,1,99,109,76,107,93,68,24,39,0,0,0,3,0,4,8,15,5,38,41,4,122,17,67,27,37,83,108,119,102,179,34,86,3,162,85,116,8,0,39,19,0,0,85,49,0,1,93,50,0,81,56,76,0,29,0,4,2,3,5,17,1,0,5,70,18,25,45,150,14,0,86,65,0,20,73,0,6,172,113,11,32,158,96,131,17,117,33,115,11,9,0,25,0,8,1,17,66,3,57,94,66,18,0,95,3,0,17,107,32,171,2,34,0,0,0,17,0,4,0,16,120,115,11,0,10,94,15,19,69,21,68,34,19,50,80,1,15,82,101,1,39,122,0,2,104,20,0,98,140,39,172,8,94,20,2,0,7,0,26,0,4,10,38,3,0,137,59,3,58,106,2,10,103,22,1,95,141,56,79,9,70,68,4,3,27,33,28,10,40,18,33,36,84,70,129,121,51,106,70,134,37,7,0,106,33,148,8,14,14,107,3,3,62,56,3,0,46,54,12,24,95,5,30,105,110,60,42,146,10,26,2,10,48,0,28,0,1,17,22,13,51,87,128,44,134,4,38,7,30,16,24,42,16,45,22,60,10,5,14,0,0,24,14,84,0,4,0,19,0,18,22,77,4,47,79,129,85,18,94,12,7,20,0,66,112,45,45,4,144,88,0,96,101,27,128,84,1,120,76,2,28,104,55,2,124,117,46,54,122,45,14,113,155,30,143,23,68,209,18,25,46,6,10,34,17,30,23,8,18,79,78,106,120,47,62,17,62,52,8,78,2,18,96,0,29,51,75,0,2,96,91,0,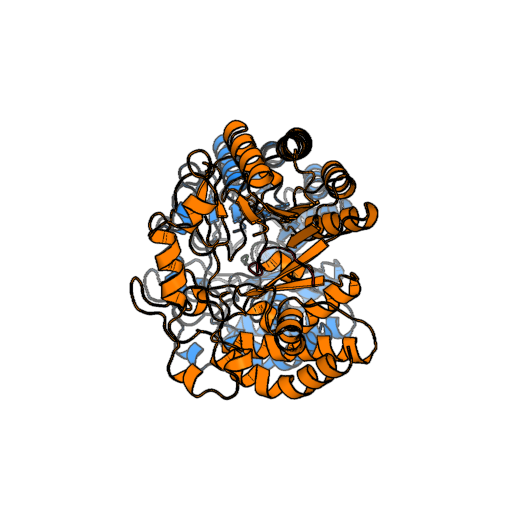64,87,57,0,58,68,2,4,113,87,123,59,22,10,39,29,8,4,26,78,94,68,31,9,38,22,10,3,23,94,96

CATH classification: 3.20.20.70

InterPro domains:
  IPR007197 Radical SAM [PF04055] (12-179)
  IPR007197 Radical SAM [PS51918] (1-227)
  IPR007197 Radical SAM [SFLDS00029] (1-369)
  IPR013785 Aldolase-type TIM barrel [G3DSA:3.20.20.70] (1-370)
  IPR023867 Anaerobic sulphatase maturase, radical SAM [PTHR43273] (3-366)
  IPR023867 Anaerobic sulphatase maturase, radical SAM [SFLDG01384] (13-366)
  IPR023885 4Fe4S-binding SPASM domain [PF13186] (262-321)
  IPR023885 4Fe4S-binding SPASM domain [TIGR04085] (261-348)
  IPR034485 Anaerobic Cys-type sulfatase-maturating enzyme [SFLDF00289] (1-369)
  IPR047207 Anaerobic sulfatase maturating enzyme, SPASM domain [cd21120] (254-360)
  IPR058240 Radical SAM superfamily [SSF102114] (11-330)

Nearest PDB structures (foldseek):
  4k39-assembly1_A  TM=1.003E+00  e=1.072E-81  Clostridium perfringens ATCC 13124
  4k36-assembly1_A  TM=1.001E+00  e=4.179E-77  Clostridium perfringens ATCC 13124
  4k38-assembly2_B  TM=1.000E+00  e=1.210E-76  Clostridium perfringens ATCC 13124
  4k37-assembly1_A  TM=1.001E+00  e=2.408E-76  Clostridium perfringens ATCC 13124
  4k36-assembly2_B  TM=1.001E+00  e=3.093E-76  Clostridium perfringens ATCC 13124